Protein AF-A0A938GC30-F1 (afdb_monomer_lite)

Secondary structure (DSSP, 8-state):
---------------------------------------PPPPPPSSPPB---TT---EE--BTTBTTEEEEEEETTEEEEEETTTTEEEEEEESSPPBB-SHHHH--SS--SBB--SEEEEE--SS--EEEE-TTS--EEEPEEEEEEEE-TTSS-EEEEEEE-SSSS-EEEEEEEEEEEETTEEEEEEEEEE--BSS-EEEEEEEEESEEEEPTT-TTEEEEE-SSSEEEEEEESS-TT-EEEEEE-S-EEEEEEEEGGG-SS-EEEEEEEE-S-EEEEEEEEPPBSS-EEEEEEEEEESSHHHHHHHHHHHTSPPSS----S--STTS----TTS------PPPPPP---TT--------BTB-TT---------TT----EEEEEE-TTS-EEEEETTS-EEEEETTTS-GGG-EEEEEE---S---EEEEETTEEEEEETTEEEEEE-SSSSSS--EEEEEE--S-----TT--EEEEEE-TTS-EEEEE---TT-TTSTTTT-EEEE-S-TTHHHHHHHHHHHHHHHHH--PPPPPPP------------------------------------TT----------PPPTHHHHHHHT-TTEEEEPPP---PPPPP---

Structure (mmCIF, N/CA/C/O backbone):
data_AF-A0A938GC30-F1
#
_entry.id   AF-A0A938GC30-F1
#
loop_
_atom_site.group_PDB
_atom_site.id
_atom_site.type_symbol
_atom_site.label_atom_id
_atom_site.label_alt_id
_atom_site.label_comp_id
_atom_site.label_asym_id
_atom_site.label_entity_id
_atom_site.label_seq_id
_atom_site.pdbx_PDB_ins_code
_atom_site.Cartn_x
_atom_site.Cartn_y
_atom_site.Cartn_z
_atom_site.occupancy
_atom_site.B_iso_or_equiv
_atom_site.auth_seq_id
_atom_site.auth_comp_id
_atom_site.auth_asym_id
_atom_site.auth_atom_id
_atom_site.pdbx_PDB_model_num
ATOM 1 N N . MET A 1 1 ? -12.851 36.166 -52.948 1.00 21.22 1 MET A N 1
ATOM 2 C CA . MET A 1 1 ? -12.537 37.484 -52.348 1.00 21.22 1 MET A CA 1
ATOM 3 C C . MET A 1 1 ? -13.551 37.750 -51.236 1.00 21.22 1 MET A C 1
ATOM 5 O O . MET A 1 1 ? -14.558 37.048 -51.229 1.00 21.22 1 MET A O 1
ATOM 9 N N . PRO A 1 2 ? -13.200 38.559 -50.225 1.00 41.12 2 PRO A N 1
ATOM 10 C CA . PRO A 1 2 ? -13.587 38.317 -48.828 1.00 41.12 2 PRO A CA 1
ATOM 11 C C . PRO A 1 2 ? -14.944 38.950 -48.459 1.00 41.12 2 PRO A C 1
ATOM 13 O O . PRO A 1 2 ? -15.448 39.765 -49.221 1.00 41.12 2 PRO A O 1
ATOM 16 N N . ASP A 1 3 ? -15.535 38.599 -47.307 1.00 23.05 3 ASP A N 1
ATOM 17 C CA . ASP A 1 3 ? -15.363 39.434 -46.103 1.00 23.05 3 ASP A CA 1
ATOM 18 C C . ASP A 1 3 ? -15.983 38.886 -44.807 1.00 23.05 3 ASP A C 1
ATOM 20 O O . ASP A 1 3 ? -16.764 37.933 -44.798 1.00 23.05 3 ASP A O 1
ATOM 24 N N . LEU A 1 4 ? -15.554 39.488 -43.692 1.00 27.22 4 LEU A N 1
ATOM 25 C CA . LEU A 1 4 ? -15.958 39.156 -42.327 1.00 27.22 4 LEU A CA 1
ATOM 26 C C . LEU A 1 4 ? -17.432 39.478 -42.026 1.00 27.22 4 LEU A C 1
ATOM 28 O O . LEU A 1 4 ? -17.899 40.591 -42.255 1.00 27.22 4 LEU A O 1
ATOM 32 N N . CYS A 1 5 ? -18.092 38.570 -41.306 1.00 24.16 5 CYS A N 1
ATOM 33 C CA . CYS A 1 5 ? -19.154 38.881 -40.345 1.00 24.16 5 CYS A CA 1
ATOM 34 C C . CYS A 1 5 ? -19.107 37.841 -39.215 1.00 24.16 5 CYS A C 1
ATOM 36 O O . CYS A 1 5 ? -19.049 36.651 -39.491 1.00 24.16 5 CYS A O 1
ATOM 38 N N . SER A 1 6 ? -19.202 38.139 -37.925 1.00 25.48 6 SER A N 1
ATOM 39 C CA . SER A 1 6 ? -19.034 39.356 -37.123 1.00 25.48 6 SER A CA 1
ATOM 40 C C . SER A 1 6 ? -19.439 38.921 -35.712 1.00 25.48 6 SER A C 1
ATOM 42 O O . SER A 1 6 ? -20.615 38.640 -35.475 1.00 25.48 6 SER A O 1
ATOM 44 N N . LEU A 1 7 ? -18.493 38.849 -34.776 1.00 24.06 7 LEU A N 1
ATOM 45 C CA . LEU A 1 7 ? -18.828 38.733 -33.356 1.00 24.06 7 LEU A CA 1
ATOM 46 C C . LEU A 1 7 ? -19.516 40.031 -32.891 1.00 24.06 7 LEU A C 1
ATOM 48 O O . LEU A 1 7 ? -19.081 41.126 -33.249 1.00 24.06 7 LEU A O 1
ATOM 52 N N . ARG A 1 8 ? -20.535 39.915 -32.036 1.00 23.33 8 ARG A N 1
ATOM 53 C CA . ARG A 1 8 ? -21.060 40.994 -31.178 1.00 23.33 8 ARG A CA 1
ATOM 54 C C . ARG A 1 8 ? -21.277 40.381 -29.785 1.00 23.33 8 ARG A C 1
ATOM 56 O O . ARG A 1 8 ? -21.860 39.310 -29.701 1.00 23.33 8 ARG A O 1
ATOM 63 N N . CYS A 1 9 ? -20.594 40.884 -28.747 1.00 23.14 9 CYS A N 1
ATOM 64 C CA . CYS A 1 9 ? -21.069 41.948 -27.831 1.00 23.14 9 CYS A CA 1
ATOM 65 C C . CYS A 1 9 ? -22.160 41.429 -26.866 1.00 23.14 9 CYS A C 1
ATOM 67 O O . CYS A 1 9 ? -23.101 40.810 -27.335 1.00 23.14 9 CYS A O 1
ATOM 69 N N . LEU A 1 10 ? -22.172 41.650 -25.543 1.00 25.39 10 LEU A N 1
ATOM 70 C CA . LEU A 1 10 ? -21.387 42.461 -24.577 1.00 25.39 10 LEU A CA 1
ATOM 71 C C . LEU A 1 10 ? -21.262 41.635 -23.245 1.00 25.39 10 LEU A C 1
ATOM 73 O O . LEU A 1 10 ? -21.516 40.438 -23.300 1.00 25.39 10 LEU A O 1
ATOM 77 N N . LEU A 1 11 ? -20.886 42.088 -22.032 1.00 24.91 11 LEU A N 1
ATOM 78 C CA . LEU A 1 11 ? -20.585 43.400 -21.413 1.00 24.91 11 LEU A CA 1
ATOM 79 C C . LEU A 1 11 ? -19.724 43.154 -20.143 1.00 24.91 11 LEU A C 1
ATOM 81 O O . LEU A 1 11 ? -20.079 42.260 -19.384 1.00 24.91 11 LEU A O 1
ATOM 85 N N . PHE A 1 12 ? -18.642 43.911 -19.895 1.00 23.41 12 PHE A N 1
ATOM 86 C CA . PHE A 1 12 ? -18.429 44.737 -18.677 1.00 23.41 12 PHE A CA 1
ATOM 87 C C . PHE A 1 12 ? -17.018 45.354 -18.605 1.00 23.41 12 PHE A C 1
ATOM 89 O O . PHE A 1 12 ? -16.009 44.655 -18.591 1.00 23.41 12 PHE A O 1
ATOM 96 N N . GLU A 1 13 ? -16.964 46.688 -18.538 1.00 25.84 13 GLU A N 1
ATOM 97 C CA . GLU A 1 13 ? -15.753 47.488 -18.295 1.00 25.84 13 GLU A CA 1
ATOM 98 C C . GLU A 1 13 ? -15.576 47.803 -16.796 1.00 25.84 13 GLU A C 1
ATOM 100 O O . GLU A 1 13 ? -16.551 47.807 -16.045 1.00 25.84 13 GLU A O 1
ATOM 105 N N . GLY A 1 14 ? -14.347 48.127 -16.358 1.00 24.59 14 GLY A N 1
ATOM 106 C CA . GLY A 1 14 ? -14.076 48.425 -14.941 1.00 24.59 14 GLY A CA 1
ATOM 107 C C . GLY A 1 14 ? -12.665 48.923 -14.575 1.00 24.59 14 GLY A C 1
ATOM 108 O O . GLY A 1 14 ? -12.021 48.324 -13.728 1.00 24.59 14 GLY A O 1
ATOM 109 N N . ASN A 1 15 ? -12.221 50.044 -15.161 1.00 25.59 15 ASN A N 1
ATOM 110 C CA . ASN A 1 15 ? -11.145 50.950 -14.686 1.00 25.59 15 ASN A CA 1
ATOM 111 C C . ASN A 1 15 ? -9.673 50.474 -14.491 1.00 25.59 15 ASN A C 1
ATOM 113 O O . ASN A 1 15 ? -9.289 49.909 -13.475 1.00 25.59 15 ASN A O 1
ATOM 117 N N . ARG A 1 16 ? -8.822 50.927 -15.435 1.00 27.36 16 ARG A N 1
ATOM 118 C CA . ARG A 1 16 ? -7.588 51.758 -15.270 1.00 27.36 16 ARG A CA 1
ATOM 119 C C . ARG A 1 16 ? -6.882 51.719 -13.890 1.00 27.36 16 ARG A C 1
ATOM 121 O O . ARG A 1 16 ? -7.462 52.145 -12.901 1.00 27.36 16 ARG A O 1
ATOM 128 N N . HIS A 1 17 ? -5.590 51.392 -13.773 1.00 28.55 17 HIS A N 1
ATOM 129 C CA . HIS A 1 17 ? -4.435 52.185 -14.250 1.00 28.55 17 HIS A CA 1
ATOM 130 C C . HIS A 1 17 ? -3.104 51.402 -14.093 1.00 28.55 17 HIS A C 1
ATOM 132 O O . HIS A 1 17 ? -2.955 50.675 -13.118 1.00 28.55 17 HIS A O 1
ATOM 138 N N . GLY A 1 18 ? -2.098 51.653 -14.952 1.00 25.12 18 GLY A N 1
ATOM 139 C CA . GLY A 1 18 ? -0.683 51.317 -14.670 1.00 25.12 18 GLY A CA 1
ATOM 140 C C . GLY A 1 18 ? 0.086 50.615 -15.801 1.00 25.12 18 GLY A C 1
ATOM 141 O O . GLY A 1 18 ? -0.150 49.448 -16.083 1.00 25.12 18 GLY A O 1
ATOM 142 N N . LEU A 1 19 ? 1.030 51.334 -16.423 1.00 25.62 19 LEU A N 1
ATOM 143 C CA . LEU A 1 19 ? 2.029 50.843 -17.391 1.00 25.62 19 LEU A CA 1
ATOM 144 C C . LEU A 1 19 ? 2.964 49.783 -16.749 1.00 25.62 19 LEU A C 1
ATOM 146 O O . LEU A 1 19 ? 3.079 49.762 -15.529 1.00 25.62 19 LEU A O 1
ATOM 150 N N . ALA A 1 20 ? 3.713 48.915 -17.442 1.00 26.30 20 ALA A N 1
ATOM 151 C CA . ALA A 1 20 ? 4.061 48.714 -18.861 1.00 26.30 20 ALA A CA 1
ATOM 152 C C . ALA A 1 20 ? 4.193 47.176 -19.096 1.00 26.30 20 ALA A C 1
ATOM 154 O O . ALA A 1 20 ? 4.296 46.430 -18.130 1.00 26.30 20 ALA A O 1
ATOM 155 N N . GLY A 1 21 ? 4.181 46.564 -20.282 1.00 25.06 21 GLY A N 1
ATOM 156 C CA . GLY A 1 21 ? 4.705 46.984 -21.579 1.00 25.06 21 GLY A CA 1
ATOM 157 C C . GLY A 1 21 ? 5.854 46.053 -22.002 1.00 25.06 21 GLY A C 1
ATOM 158 O O . GLY A 1 21 ? 7.015 46.386 -21.793 1.00 25.06 21 GLY A O 1
ATOM 159 N N . LEU A 1 22 ? 5.535 44.902 -22.608 1.00 24.91 22 LEU A N 1
ATOM 160 C CA . LEU A 1 22 ? 6.487 44.117 -23.405 1.00 24.91 22 LEU A CA 1
ATOM 161 C C . LEU A 1 22 ? 5.742 43.346 -24.509 1.00 24.91 22 LEU A C 1
ATOM 163 O O . LEU A 1 22 ? 4.818 42.585 -24.224 1.00 24.91 22 LEU A O 1
ATOM 167 N N . MET A 1 23 ? 6.121 43.565 -25.770 1.00 25.38 23 MET A N 1
ATOM 168 C CA . MET A 1 23 ? 5.578 42.822 -26.913 1.00 25.38 23 MET A CA 1
ATOM 169 C C . MET A 1 23 ? 6.171 41.410 -26.968 1.00 25.38 23 MET A C 1
ATOM 171 O O . MET A 1 23 ? 7.389 41.251 -26.918 1.00 25.38 23 MET A O 1
ATOM 175 N N . PHE A 1 24 ? 5.327 40.400 -27.180 1.00 24.31 24 PHE A N 1
ATOM 176 C CA . PHE A 1 24 ? 5.779 39.086 -27.636 1.00 24.31 24 PHE A CA 1
ATOM 177 C C . PHE A 1 24 ? 5.991 39.111 -29.155 1.00 24.31 24 PHE A C 1
ATOM 179 O O . PHE A 1 24 ? 5.030 39.106 -29.921 1.00 24.31 24 PHE A O 1
ATOM 186 N N . PHE A 1 25 ? 7.252 39.093 -29.590 1.00 24.67 25 PHE A N 1
ATOM 187 C CA . PHE A 1 25 ? 7.611 38.657 -30.940 1.00 24.67 25 PHE A CA 1
ATOM 188 C C . PHE A 1 25 ? 7.782 37.135 -30.924 1.00 24.67 25 PHE A C 1
ATOM 190 O O . PHE A 1 25 ? 8.650 36.615 -30.224 1.00 24.67 25 PHE A O 1
ATOM 197 N N . VAL A 1 26 ? 6.968 36.411 -31.696 1.00 26.23 26 VAL A N 1
ATOM 198 C CA . VAL A 1 26 ? 7.140 34.964 -31.882 1.00 26.23 26 VAL A CA 1
ATOM 199 C C . VAL A 1 26 ? 8.210 34.736 -32.949 1.00 26.23 26 VAL A C 1
ATOM 201 O O . VAL A 1 26 ? 7.926 34.754 -34.145 1.00 26.23 26 VAL A O 1
ATOM 204 N N . ALA A 1 27 ? 9.451 34.528 -32.512 1.00 23.53 27 ALA A N 1
ATOM 205 C CA . ALA A 1 27 ? 10.511 34.007 -33.365 1.00 23.53 27 ALA A CA 1
ATOM 206 C C . ALA A 1 27 ? 10.448 32.472 -33.360 1.00 23.53 27 ALA A C 1
ATOM 208 O O . ALA A 1 27 ? 10.786 31.835 -32.365 1.00 23.53 27 ALA A O 1
ATOM 209 N N . VAL A 1 28 ? 10.008 31.876 -34.472 1.00 34.00 28 VAL A N 1
ATOM 210 C CA . VAL A 1 28 ? 10.080 30.422 -34.675 1.00 34.00 28 VAL A CA 1
ATOM 211 C C . VAL A 1 28 ? 11.488 30.068 -35.151 1.00 34.00 28 VAL A C 1
ATOM 213 O O . VAL A 1 28 ? 11.768 30.038 -36.348 1.00 34.00 28 VAL A O 1
ATOM 216 N N . THR A 1 29 ? 12.381 29.802 -34.204 1.00 28.41 29 THR A N 1
ATOM 217 C CA . THR A 1 29 ? 13.670 29.137 -34.436 1.00 28.41 29 THR A CA 1
ATOM 218 C C . THR A 1 29 ? 13.829 27.999 -33.432 1.00 28.41 29 THR A C 1
ATOM 220 O O . THR A 1 29 ? 13.320 28.073 -32.316 1.00 28.41 29 THR A O 1
ATOM 223 N N . GLY A 1 30 ? 14.452 26.901 -33.872 1.00 33.06 30 GLY A N 1
ATOM 224 C CA . GLY A 1 30 ? 14.361 25.596 -33.213 1.00 33.06 30 GLY A CA 1
ATOM 225 C C . GLY A 1 30 ? 14.701 25.604 -31.721 1.00 33.06 30 GLY A C 1
ATOM 226 O O . GLY A 1 30 ? 15.800 25.984 -31.326 1.00 33.06 30 GLY A O 1
ATOM 227 N N . LEU A 1 31 ? 13.759 25.113 -30.918 1.00 28.12 31 LEU A N 1
ATOM 228 C CA . LEU A 1 31 ? 13.942 24.758 -29.517 1.00 28.12 31 LEU A CA 1
ATOM 229 C C . LEU A 1 31 ? 13.498 23.308 -29.342 1.00 28.12 31 LEU A C 1
ATOM 231 O O . LEU A 1 31 ? 12.331 22.993 -29.593 1.00 28.12 31 LEU A O 1
ATOM 235 N N . ASP A 1 32 ? 14.414 22.461 -28.867 1.00 30.80 32 ASP A N 1
ATOM 236 C CA . ASP A 1 32 ? 14.113 21.132 -28.332 1.00 30.80 32 ASP A CA 1
ATOM 237 C C . ASP A 1 32 ? 13.156 21.275 -27.143 1.00 30.80 32 ASP A C 1
ATOM 239 O O . ASP A 1 32 ? 13.545 21.370 -25.979 1.00 30.80 32 ASP A O 1
ATOM 243 N N . THR A 1 33 ? 11.862 21.313 -27.444 1.00 29.58 33 THR A N 1
ATOM 244 C CA . THR A 1 33 ? 10.776 21.428 -26.468 1.00 29.58 33 THR A CA 1
ATOM 245 C C . THR A 1 33 ? 10.390 20.046 -25.960 1.00 29.58 33 THR A C 1
ATOM 247 O O . THR A 1 33 ? 9.231 19.638 -25.964 1.00 29.58 33 THR A O 1
ATOM 250 N N . ALA A 1 34 ? 11.394 19.327 -25.455 1.00 29.80 34 ALA A N 1
ATOM 251 C CA . ALA A 1 34 ? 11.165 18.191 -24.584 1.00 29.80 34 ALA A CA 1
ATOM 252 C C . ALA A 1 34 ? 10.555 18.710 -23.272 1.00 29.80 34 ALA A C 1
ATOM 254 O O . ALA A 1 34 ? 11.268 19.046 -22.322 1.00 29.80 34 ALA A O 1
ATOM 255 N N . VAL A 1 35 ? 9.220 18.771 -23.212 1.00 30.25 35 VAL A N 1
ATOM 256 C CA . VAL A 1 35 ? 8.466 18.918 -21.957 1.00 30.25 35 VAL A CA 1
ATOM 257 C C . VAL A 1 35 ? 8.589 17.600 -21.191 1.00 30.25 35 VAL A C 1
ATOM 259 O O . VAL A 1 35 ? 7.666 16.793 -21.096 1.00 30.25 35 VAL A O 1
ATOM 262 N N . VAL A 1 36 ? 9.795 17.366 -20.671 1.00 34.22 36 VAL A N 1
ATOM 263 C CA . VAL A 1 36 ? 10.097 16.244 -19.792 1.00 34.22 36 VAL A CA 1
ATOM 264 C C . VAL A 1 36 ? 9.245 16.418 -18.548 1.00 34.22 36 VAL A C 1
ATOM 266 O O . VAL A 1 36 ? 9.375 17.416 -17.834 1.00 34.22 36 VAL A O 1
ATOM 269 N N . ALA A 1 37 ? 8.423 15.415 -18.257 1.00 36.72 37 ALA A N 1
ATOM 270 C CA . ALA A 1 37 ? 7.720 15.311 -16.992 1.00 36.72 37 ALA A CA 1
ATOM 271 C C . ALA A 1 37 ? 8.715 15.097 -15.847 1.00 36.72 37 ALA A C 1
ATOM 273 O O . ALA A 1 37 ? 8.960 13.984 -15.381 1.00 36.72 37 ALA A O 1
ATOM 274 N N . GLN A 1 38 ? 9.299 16.195 -15.378 1.00 39.41 38 GLN A N 1
ATOM 275 C CA . GLN A 1 38 ? 9.917 16.230 -14.070 1.00 39.41 38 GLN A CA 1
ATOM 276 C C . GLN A 1 38 ? 8.789 16.096 -13.050 1.00 39.41 38 GLN A C 1
ATOM 278 O O . GLN A 1 38 ? 7.952 16.990 -12.910 1.00 39.41 38 GLN A O 1
ATOM 283 N N . PHE A 1 39 ? 8.793 14.989 -12.312 1.00 46.56 39 PHE A N 1
ATOM 284 C CA . PHE A 1 39 ? 8.160 14.927 -11.002 1.00 46.56 39 PHE A CA 1
ATOM 285 C C . PHE A 1 39 ? 8.912 15.920 -10.108 1.00 46.56 39 PHE A C 1
ATOM 287 O O . PHE A 1 39 ? 9.910 15.580 -9.476 1.00 46.56 39 PHE A O 1
ATOM 294 N N . GLN A 1 40 ? 8.509 17.192 -10.170 1.00 41.72 40 GLN A N 1
ATOM 295 C CA . GLN A 1 40 ? 9.170 18.266 -9.443 1.00 41.72 40 GLN A CA 1
ATOM 296 C C . GLN A 1 40 ? 9.029 18.008 -7.944 1.00 41.72 40 GLN A C 1
ATOM 298 O O . GLN A 1 40 ? 7.919 17.808 -7.449 1.00 41.72 40 GLN A O 1
ATOM 303 N N . ALA A 1 41 ? 10.153 18.059 -7.224 1.00 47.81 41 ALA A N 1
ATOM 304 C CA . ALA A 1 41 ? 10.129 18.181 -5.773 1.00 47.81 41 ALA A CA 1
ATOM 305 C C . ALA A 1 41 ? 9.259 19.392 -5.396 1.00 47.81 41 ALA A C 1
ATOM 307 O O . ALA A 1 41 ? 9.313 20.440 -6.054 1.00 47.81 41 ALA A O 1
ATOM 308 N N . ALA A 1 42 ? 8.416 19.234 -4.378 1.00 52.69 42 ALA A N 1
ATOM 309 C CA . ALA A 1 42 ? 7.436 20.255 -4.039 1.00 52.69 42 ALA A CA 1
ATOM 310 C C . ALA A 1 42 ? 8.122 21.560 -3.606 1.00 52.69 42 ALA A C 1
ATOM 312 O O . ALA A 1 42 ? 9.183 21.554 -2.979 1.00 52.69 42 ALA A O 1
ATOM 313 N N . ARG A 1 43 ? 7.498 22.709 -3.905 1.00 52.44 43 ARG A N 1
ATOM 314 C CA . ARG A 1 43 ? 7.988 23.992 -3.380 1.00 52.44 43 ARG A CA 1
ATOM 315 C C . ARG A 1 43 ? 7.947 23.955 -1.846 1.00 52.44 43 ARG A C 1
ATOM 317 O O . ARG A 1 43 ? 6.878 23.621 -1.306 1.00 52.44 43 ARG A O 1
ATOM 324 N N . PRO A 1 44 ? 9.047 24.335 -1.162 1.00 51.38 44 PRO A N 1
ATOM 325 C CA . PRO A 1 44 ? 9.159 24.217 0.286 1.00 51.38 44 PRO A CA 1
ATOM 326 C C . PRO A 1 44 ? 7.983 24.898 0.986 1.00 51.38 44 PRO A C 1
ATOM 328 O O . PRO A 1 44 ? 7.532 25.978 0.597 1.00 51.38 44 PRO A O 1
ATOM 331 N N . SER A 1 45 ? 7.443 24.209 1.986 1.00 60.50 45 SER A N 1
ATOM 332 C CA . SER A 1 45 ? 6.326 24.687 2.790 1.00 60.50 45 SER A CA 1
ATOM 333 C C . SER A 1 45 ? 6.832 25.524 3.962 1.00 60.50 45 SER A C 1
ATOM 335 O O . SER A 1 45 ? 7.829 25.173 4.584 1.00 60.50 45 SER A O 1
ATOM 337 N N . ASN A 1 46 ? 6.091 26.572 4.331 1.00 69.31 46 ASN A N 1
ATOM 338 C CA . ASN A 1 46 ? 6.296 27.269 5.609 1.00 69.31 46 ASN A CA 1
ATOM 339 C C . ASN A 1 46 ? 5.745 26.461 6.803 1.00 69.31 46 ASN A C 1
ATOM 341 O O . ASN A 1 46 ? 5.863 26.892 7.946 1.00 69.31 46 ASN A O 1
ATOM 345 N N . VAL A 1 47 ? 5.097 25.322 6.540 1.00 78.62 47 VAL A N 1
ATOM 346 C CA . VAL A 1 47 ? 4.578 24.397 7.549 1.00 78.62 47 VAL A CA 1
ATOM 347 C C . VAL A 1 47 ? 5.624 23.317 7.798 1.00 78.62 47 VAL A C 1
ATOM 349 O O . VAL A 1 47 ? 6.001 22.606 6.866 1.00 78.62 47 VAL A O 1
ATOM 352 N N . THR A 1 48 ? 6.062 23.170 9.048 1.00 87.19 48 THR A N 1
ATOM 353 C CA . THR A 1 48 ? 6.982 22.102 9.454 1.00 87.19 48 THR A CA 1
ATOM 354 C C . THR A 1 48 ? 6.329 20.730 9.223 1.00 87.19 48 THR A C 1
ATOM 356 O O . THR A 1 48 ? 5.223 20.497 9.731 1.00 87.19 48 THR A O 1
ATOM 359 N N . PRO A 1 49 ? 6.961 19.829 8.447 1.00 91.00 49 PRO A N 1
ATOM 360 C CA . PRO A 1 49 ? 6.478 18.466 8.281 1.00 91.00 49 PRO A CA 1
ATOM 361 C C . PRO A 1 49 ? 6.700 17.652 9.557 1.00 91.00 49 PRO A C 1
ATOM 363 O O . PRO A 1 49 ? 7.564 17.963 10.379 1.00 91.00 49 PRO A O 1
ATOM 366 N N . VAL A 1 50 ? 5.934 16.578 9.692 1.00 93.69 50 VAL A N 1
ATOM 367 C CA . VAL A 1 50 ? 6.246 15.470 10.599 1.00 93.69 50 VAL A CA 1
ATOM 368 C C . VAL A 1 50 ? 6.772 14.312 9.761 1.00 93.69 50 VAL A C 1
ATOM 370 O O . VAL A 1 50 ? 6.374 14.142 8.611 1.00 93.69 50 VAL A O 1
ATOM 373 N N . HIS A 1 51 ? 7.655 13.512 10.344 1.00 94.69 51 HIS A N 1
ATOM 374 C CA . HIS A 1 51 ? 8.124 12.267 9.752 1.00 94.69 51 HIS A CA 1
ATOM 375 C C . HIS A 1 51 ? 7.709 11.101 10.641 1.00 94.69 51 HIS A C 1
ATOM 377 O O . HIS A 1 51 ? 7.629 11.241 11.864 1.00 94.69 51 HIS A O 1
ATOM 383 N N . ASP A 1 52 ? 7.442 9.960 10.017 1.00 93.06 52 ASP A N 1
ATOM 384 C CA . ASP A 1 52 ? 7.176 8.722 10.734 1.00 93.06 52 ASP A CA 1
ATOM 385 C C . ASP A 1 52 ? 8.408 8.253 11.521 1.00 93.06 52 ASP A C 1
ATOM 387 O O . ASP A 1 52 ? 9.555 8.469 11.122 1.00 93.06 52 ASP A O 1
ATOM 391 N N . ALA A 1 53 ? 8.160 7.597 12.656 1.00 88.06 53 ALA A N 1
ATOM 392 C CA . ALA A 1 53 ? 9.211 6.946 13.425 1.00 88.06 53 ALA A CA 1
ATOM 393 C C . ALA A 1 53 ? 9.810 5.762 12.626 1.00 88.06 53 ALA A C 1
ATOM 395 O O . ALA A 1 53 ? 9.072 5.106 11.885 1.00 88.06 53 ALA A O 1
ATOM 396 N N . PRO A 1 54 ? 11.115 5.445 12.772 1.00 86.00 54 PRO A N 1
ATOM 397 C CA . PRO A 1 54 ? 11.788 4.434 11.942 1.00 86.00 54 PRO A CA 1
ATOM 398 C C . PRO A 1 54 ? 11.228 3.010 12.047 1.00 86.00 54 PRO A C 1
ATOM 400 O O . PRO A 1 54 ? 11.540 2.168 11.212 1.00 86.00 54 PRO A O 1
ATOM 403 N N . ASP A 1 55 ? 10.439 2.727 13.082 1.00 86.50 55 ASP A N 1
ATOM 404 C CA . ASP A 1 55 ? 9.812 1.433 13.337 1.00 86.50 55 ASP A CA 1
ATOM 405 C C . ASP A 1 55 ? 8.435 1.279 12.654 1.00 86.50 55 ASP A C 1
ATOM 407 O O . ASP A 1 55 ? 7.843 0.201 12.698 1.00 86.50 55 ASP A O 1
ATOM 411 N N . ILE A 1 56 ? 7.906 2.332 12.016 1.00 91.75 56 ILE A N 1
ATOM 412 C CA . ILE A 1 56 ? 6.639 2.289 11.273 1.00 91.75 56 ILE A CA 1
ATOM 413 C C . ILE A 1 56 ? 6.839 1.507 9.959 1.00 91.75 56 ILE A C 1
ATOM 415 O O . ILE A 1 56 ? 7.586 1.962 9.093 1.00 91.75 56 ILE A O 1
ATOM 419 N N . PRO A 1 57 ? 6.168 0.351 9.769 1.00 91.69 57 PRO A N 1
ATOM 420 C CA . PRO A 1 57 ? 6.453 -0.541 8.641 1.00 91.69 57 PRO A CA 1
ATOM 421 C C . PRO A 1 57 ? 5.928 0.003 7.305 1.00 91.69 57 PRO A C 1
ATOM 423 O O . PRO A 1 57 ? 6.495 -0.267 6.244 1.00 91.69 57 PRO A O 1
ATOM 426 N N . PHE A 1 58 ? 4.839 0.771 7.345 1.00 97.62 58 PHE A N 1
ATOM 427 C CA . PHE A 1 58 ? 4.300 1.498 6.204 1.00 97.62 58 PHE A CA 1
ATOM 428 C C . PHE A 1 58 ? 3.430 2.670 6.659 1.00 97.62 58 PHE A C 1
ATOM 430 O O . PHE A 1 58 ? 2.960 2.715 7.798 1.00 97.62 58 PHE A O 1
ATOM 437 N N . ARG A 1 59 ? 3.144 3.581 5.728 1.00 97.88 59 ARG A N 1
ATOM 438 C CA . ARG A 1 59 ? 2.226 4.703 5.922 1.00 97.88 59 ARG A CA 1
ATOM 439 C C . ARG A 1 59 ? 1.275 4.845 4.745 1.00 97.88 59 ARG A C 1
ATOM 441 O O . ARG A 1 59 ? 1.704 5.114 3.626 1.00 97.88 59 ARG A O 1
ATOM 448 N N . ARG A 1 60 ? -0.026 4.726 4.998 1.00 97.81 60 ARG A N 1
ATOM 449 C CA . ARG A 1 60 ? -1.063 5.187 4.072 1.00 97.81 60 ARG A CA 1
ATOM 450 C C . ARG A 1 60 ? -1.240 6.693 4.232 1.00 97.81 60 ARG A C 1
ATOM 452 O O . ARG A 1 60 ? -1.578 7.161 5.316 1.00 97.81 60 ARG A O 1
ATOM 459 N N . ALA A 1 61 ? -1.004 7.437 3.158 1.00 95.38 61 ALA A N 1
ATOM 460 C CA . ALA A 1 61 ? -1.153 8.889 3.110 1.00 95.38 61 ALA A CA 1
ATOM 461 C C . ALA A 1 61 ? -1.386 9.335 1.656 1.00 95.38 61 ALA A C 1
ATOM 463 O O . ALA A 1 61 ? -0.803 8.739 0.752 1.00 95.38 61 ALA A O 1
ATOM 464 N N . PRO A 1 62 ? -2.206 10.364 1.388 1.00 93.50 62 PRO A N 1
ATOM 465 C CA . PRO A 1 62 ? -2.422 10.835 0.026 1.00 93.50 62 PRO A CA 1
ATOM 466 C C . PRO A 1 62 ? -1.205 11.606 -0.495 1.00 93.50 62 PRO A C 1
ATOM 468 O O . PRO A 1 62 ? -0.754 12.564 0.132 1.00 93.50 62 PRO A O 1
ATOM 471 N N . MET A 1 63 ? -0.709 11.232 -1.673 1.00 92.75 63 MET A N 1
ATOM 472 C CA . MET A 1 63 ? 0.371 11.926 -2.379 1.00 92.75 63 MET A CA 1
ATOM 473 C C . MET A 1 63 ? -0.143 12.526 -3.693 1.00 92.75 63 MET A C 1
ATOM 475 O O . MET A 1 63 ? -1.246 12.234 -4.154 1.00 92.75 63 MET A O 1
ATOM 479 N N . GLY A 1 64 ? 0.670 13.356 -4.346 1.00 88.69 64 GLY A N 1
ATOM 480 C CA . GLY A 1 64 ? 0.292 13.927 -5.642 1.00 88.69 64 GLY A CA 1
ATOM 481 C C . GLY A 1 64 ? -0.005 12.887 -6.739 1.00 88.69 64 GLY A C 1
ATOM 482 O O . GLY A 1 64 ? -1.050 12.992 -7.382 1.00 88.69 64 GLY A O 1
ATOM 483 N N . PRO A 1 65 ? 0.847 11.861 -6.952 1.00 89.81 65 PRO A N 1
ATOM 484 C CA . PRO A 1 65 ? 0.625 10.846 -7.989 1.00 89.81 65 PRO A CA 1
ATOM 485 C C . PRO A 1 65 ? -0.438 9.781 -7.674 1.00 89.81 65 PRO A C 1
ATOM 487 O O . PRO A 1 65 ? -0.805 9.037 -8.582 1.00 89.81 65 PRO A O 1
ATOM 490 N N . SER A 1 66 ? -0.891 9.663 -6.420 1.00 92.44 66 SER A N 1
ATOM 491 C CA . SER A 1 66 ? -2.048 8.849 -6.024 1.00 92.44 66 SER A CA 1
ATOM 492 C C . SER A 1 66 ? -2.581 9.298 -4.665 1.00 92.44 66 SER A C 1
ATOM 494 O O . SER A 1 66 ? -1.834 9.492 -3.709 1.00 92.44 66 SER A O 1
ATOM 496 N N . SER A 1 67 ? -3.901 9.399 -4.543 1.00 91.69 67 SER A N 1
ATOM 497 C CA . SER A 1 67 ? -4.563 9.578 -3.249 1.00 91.69 67 SER A CA 1
ATOM 498 C C . SER A 1 67 ? -4.476 8.327 -2.368 1.00 91.69 67 SER A C 1
ATOM 500 O O . SER A 1 67 ? -4.656 8.422 -1.160 1.00 91.69 67 SER A O 1
ATOM 502 N N . ARG A 1 68 ? -4.211 7.153 -2.949 1.00 95.31 68 ARG A N 1
ATOM 503 C CA . ARG A 1 68 ? -4.239 5.838 -2.292 1.00 95.31 68 ARG A CA 1
ATOM 504 C C . ARG A 1 68 ? -2.821 5.271 -2.119 1.00 95.31 68 ARG A C 1
ATOM 506 O O . ARG A 1 68 ? -2.606 4.070 -2.278 1.00 95.31 68 ARG A O 1
ATOM 513 N N . SER A 1 69 ? -1.852 6.139 -1.822 1.00 98.00 69 SER A N 1
ATOM 514 C CA . SER A 1 69 ? -0.451 5.748 -1.653 1.00 98.00 69 SER A CA 1
ATOM 515 C C . SER A 1 69 ? -0.194 5.006 -0.341 1.00 98.00 69 SER A C 1
ATOM 517 O O . SER A 1 69 ? -0.704 5.374 0.720 1.00 98.00 69 SER A O 1
ATOM 519 N N . ILE A 1 70 ? 0.659 3.988 -0.427 1.00 98.62 70 ILE A N 1
ATOM 520 C CA . ILE A 1 70 ? 1.249 3.243 0.682 1.00 98.62 70 ILE A CA 1
ATOM 521 C C . ILE A 1 70 ? 2.763 3.438 0.595 1.00 98.62 70 ILE A C 1
ATOM 523 O O . ILE A 1 70 ? 3.402 2.974 -0.349 1.00 98.62 70 ILE A O 1
ATOM 527 N N . VAL A 1 71 ? 3.331 4.164 1.552 1.00 98.44 71 VAL A N 1
ATOM 528 C CA . VAL A 1 71 ? 4.762 4.469 1.619 1.00 98.44 71 VAL A CA 1
ATOM 529 C C . VAL A 1 71 ? 5.479 3.470 2.515 1.00 98.44 71 VAL A C 1
ATOM 531 O O . VAL A 1 71 ? 4.999 3.163 3.603 1.00 98.44 71 VAL A O 1
ATOM 534 N N . VAL A 1 72 ? 6.636 2.990 2.061 1.00 97.69 72 VAL A N 1
ATOM 535 C CA . VAL A 1 72 ? 7.519 2.063 2.777 1.00 97.69 72 VAL A CA 1
ATOM 536 C C . VAL A 1 72 ? 8.943 2.617 2.752 1.00 97.69 72 VAL A C 1
ATOM 538 O O . VAL A 1 72 ? 9.467 2.960 1.689 1.00 97.69 72 VAL A O 1
ATOM 541 N N . SER A 1 73 ? 9.582 2.682 3.919 1.00 95.75 73 SER A N 1
ATOM 542 C CA . SER A 1 73 ? 11.018 2.952 4.039 1.00 95.75 73 SER A CA 1
ATOM 543 C C . SER A 1 73 ? 11.786 1.646 3.853 1.00 95.75 73 SER A C 1
ATOM 545 O O . SER A 1 73 ? 11.642 0.722 4.648 1.00 95.75 73 SER A O 1
ATOM 547 N N . LEU A 1 74 ? 12.576 1.554 2.784 1.00 95.06 74 LEU A N 1
ATOM 548 C CA . LEU A 1 74 ? 13.386 0.374 2.455 1.00 95.06 74 LEU A CA 1
ATOM 549 C C . LEU A 1 74 ? 14.732 0.396 3.188 1.00 95.06 74 LEU A C 1
ATOM 551 O O . LEU A 1 74 ? 15.280 -0.653 3.519 1.00 95.06 74 LEU A O 1
ATOM 555 N N . THR A 1 75 ? 15.252 1.599 3.441 1.00 93.38 75 THR A N 1
ATOM 556 C CA . THR A 1 75 ? 16.357 1.893 4.364 1.00 93.38 75 THR A CA 1
ATOM 557 C C . THR A 1 75 ? 16.067 3.230 5.061 1.00 93.38 75 THR A C 1
ATOM 559 O O . THR A 1 75 ? 15.047 3.865 4.793 1.00 93.38 75 THR A O 1
ATOM 562 N N . THR A 1 76 ? 16.979 3.708 5.912 1.00 91.12 76 THR A N 1
ATOM 563 C CA . THR A 1 76 ? 16.921 5.063 6.495 1.00 91.12 76 THR A CA 1
ATOM 564 C C . THR A 1 76 ? 16.820 6.177 5.446 1.00 91.12 76 THR A C 1
ATOM 566 O O . THR A 1 76 ? 16.234 7.211 5.740 1.00 91.12 76 THR A O 1
ATOM 569 N N . ASN A 1 77 ? 17.392 5.967 4.252 1.00 93.19 77 ASN A N 1
ATOM 570 C CA . ASN A 1 77 ? 17.547 6.987 3.210 1.00 93.19 77 ASN A CA 1
ATOM 571 C C . ASN A 1 77 ? 16.927 6.584 1.861 1.00 93.19 77 ASN A C 1
ATOM 573 O O . ASN A 1 77 ? 17.199 7.258 0.874 1.00 93.19 77 ASN A O 1
ATOM 577 N N . LEU A 1 78 ? 16.173 5.484 1.770 1.00 96.56 78 LEU A N 1
ATOM 578 C CA . LEU A 1 78 ? 15.560 5.016 0.522 1.00 96.56 78 LEU A CA 1
ATOM 579 C C . LEU A 1 78 ? 14.111 4.621 0.779 1.00 96.56 78 LEU A C 1
ATOM 581 O O . LEU A 1 78 ? 13.834 3.769 1.628 1.00 96.56 78 LEU A O 1
ATOM 585 N N . HIS A 1 79 ? 13.197 5.199 0.007 1.00 97.62 79 HIS A N 1
ATOM 586 C CA . HIS A 1 79 ? 11.762 5.045 0.217 1.00 97.62 79 HIS A CA 1
ATOM 587 C C . HIS A 1 79 ? 11.032 4.773 -1.097 1.00 97.62 79 HIS A C 1
ATOM 589 O O . HIS A 1 79 ? 11.457 5.186 -2.181 1.00 97.62 79 HIS A O 1
ATOM 595 N N . LEU A 1 80 ? 9.903 4.081 -0.981 1.00 97.94 80 LEU A N 1
ATOM 596 C CA . LEU A 1 80 ? 9.040 3.690 -2.086 1.00 97.94 80 LEU A CA 1
ATOM 597 C C . LEU A 1 80 ? 7.587 4.021 -1.748 1.00 97.94 80 LEU A C 1
ATOM 599 O O . LEU A 1 80 ? 7.144 3.795 -0.626 1.00 97.94 80 LEU A O 1
ATOM 603 N N . ALA A 1 81 ? 6.834 4.502 -2.735 1.00 98.56 81 ALA A N 1
ATOM 604 C CA . ALA A 1 81 ? 5.394 4.700 -2.645 1.00 98.56 81 ALA A CA 1
ATOM 605 C C . ALA A 1 81 ? 4.651 3.835 -3.677 1.00 98.56 81 ALA A C 1
ATOM 607 O O . ALA A 1 81 ? 4.895 3.920 -4.889 1.00 98.56 81 ALA A O 1
ATOM 608 N N . PHE A 1 82 ? 3.747 2.993 -3.179 1.00 98.62 82 PHE A N 1
ATOM 609 C CA . PHE A 1 82 ? 2.893 2.090 -3.945 1.00 98.62 82 PHE A CA 1
ATOM 610 C C . PHE A 1 82 ? 1.467 2.638 -4.029 1.00 98.62 82 PHE A C 1
ATOM 612 O O . PHE A 1 82 ? 0.911 3.100 -3.041 1.00 98.62 82 PHE A O 1
ATOM 619 N N . ASP A 1 83 ? 0.871 2.598 -5.211 1.00 97.94 83 ASP A N 1
ATOM 620 C CA . ASP A 1 83 ? -0.478 3.071 -5.501 1.00 97.94 83 ASP A CA 1
ATOM 621 C C . ASP A 1 83 ? -1.459 1.903 -5.360 1.00 97.94 83 ASP A C 1
ATOM 623 O O . ASP A 1 83 ? -1.531 1.054 -6.249 1.00 97.94 83 ASP A O 1
ATOM 627 N N . ALA A 1 84 ? -2.214 1.846 -4.259 1.00 97.38 84 ALA A N 1
ATOM 628 C CA . ALA A 1 84 ? -3.135 0.737 -4.003 1.00 97.38 84 ALA A CA 1
ATOM 629 C C . ALA A 1 84 ? -4.308 0.669 -4.999 1.00 97.38 84 ALA A C 1
ATOM 631 O O . ALA A 1 84 ? -4.937 -0.374 -5.116 1.00 97.38 84 ALA A O 1
ATOM 632 N N . HIS A 1 85 ? -4.590 1.750 -5.738 1.00 93.12 85 HIS A N 1
ATOM 633 C CA . HIS A 1 85 ? -5.664 1.767 -6.734 1.00 93.12 85 HIS A CA 1
ATOM 634 C C . HIS A 1 85 ? -5.244 1.181 -8.084 1.00 93.12 85 HIS A C 1
ATOM 636 O O . HIS A 1 85 ? -6.026 0.496 -8.733 1.00 93.12 85 HIS A O 1
ATOM 642 N N . LEU A 1 86 ? -4.014 1.482 -8.514 1.00 94.12 86 LEU A N 1
ATOM 643 C CA . LEU A 1 86 ? -3.464 1.059 -9.808 1.00 94.12 86 LEU A CA 1
ATOM 644 C C . LEU A 1 86 ? -2.426 -0.065 -9.681 1.00 94.12 86 LEU A C 1
ATOM 646 O O . LEU A 1 86 ? -1.792 -0.411 -10.670 1.00 94.12 86 LEU A O 1
ATOM 650 N N . LEU A 1 87 ? -2.214 -0.598 -8.474 1.00 97.06 87 LEU A N 1
ATOM 651 C CA . LEU A 1 87 ? -1.323 -1.722 -8.160 1.00 97.06 87 LEU A CA 1
ATOM 652 C C . LEU A 1 87 ? 0.114 -1.563 -8.688 1.00 97.06 87 LEU A C 1
ATOM 654 O O . LEU A 1 87 ? 0.686 -2.482 -9.275 1.00 97.06 87 LEU A O 1
ATOM 658 N N . ARG A 1 88 ? 0.696 -0.372 -8.509 1.00 96.50 88 ARG A N 1
ATOM 659 C CA . ARG A 1 88 ? 2.005 0.006 -9.076 1.00 96.50 88 ARG A CA 1
ATOM 660 C C . ARG A 1 88 ? 2.885 0.733 -8.068 1.00 96.50 88 ARG A C 1
ATOM 662 O O . ARG A 1 88 ? 2.413 1.559 -7.293 1.00 96.50 88 ARG A O 1
ATOM 669 N N . THR A 1 89 ? 4.199 0.570 -8.183 1.00 97.81 89 THR A N 1
ATOM 670 C CA . THR A 1 89 ? 5.138 1.559 -7.636 1.00 97.81 89 THR A CA 1
ATOM 671 C C . THR A 1 89 ? 5.021 2.868 -8.417 1.00 97.81 89 THR A C 1
ATOM 673 O O . THR A 1 89 ? 5.317 2.898 -9.617 1.00 97.81 89 THR A O 1
ATOM 676 N N . HIS A 1 90 ? 4.611 3.955 -7.760 1.00 95.50 90 HIS A N 1
ATOM 677 C CA . HIS A 1 90 ? 4.446 5.252 -8.420 1.00 95.50 90 HIS A CA 1
ATOM 678 C C . HIS A 1 90 ? 5.630 6.199 -8.221 1.00 95.50 90 HIS A C 1
ATOM 680 O O . HIS A 1 90 ? 5.866 7.033 -9.092 1.00 95.50 90 HIS A O 1
ATOM 686 N N . THR A 1 91 ? 6.374 6.103 -7.114 1.00 97.31 91 THR A N 1
ATOM 687 C CA . THR A 1 91 ? 7.525 6.983 -6.829 1.00 97.31 91 THR A CA 1
ATOM 688 C C . THR A 1 91 ? 8.543 6.280 -5.935 1.00 97.31 91 THR A C 1
ATOM 690 O O . THR A 1 91 ? 8.165 5.611 -4.976 1.00 97.31 91 THR A O 1
ATOM 693 N N . VAL A 1 92 ? 9.828 6.467 -6.234 1.00 98.19 92 VAL A N 1
ATOM 694 C CA . VAL A 1 92 ? 10.976 6.061 -5.411 1.00 98.19 92 VAL A CA 1
ATOM 695 C C . VAL A 1 92 ? 11.896 7.266 -5.240 1.00 98.19 92 VAL A C 1
ATOM 697 O O . VAL A 1 92 ? 12.139 7.996 -6.205 1.00 98.19 92 VAL A O 1
ATOM 700 N N . TRP A 1 93 ? 12.404 7.487 -4.028 1.00 97.69 93 TRP A N 1
ATOM 701 C CA . TRP A 1 93 ? 13.281 8.617 -3.714 1.00 97.69 93 TRP A CA 1
ATOM 702 C C . TRP A 1 93 ? 14.293 8.289 -2.618 1.00 97.69 93 TRP A C 1
ATOM 704 O O . TRP A 1 93 ? 14.093 7.370 -1.820 1.00 97.69 93 TRP A O 1
ATOM 714 N N . GLU A 1 94 ? 15.359 9.084 -2.584 1.00 95.81 94 GLU A N 1
ATOM 715 C CA . GLU A 1 94 ? 16.406 9.033 -1.567 1.00 95.81 94 GLU A CA 1
ATOM 716 C C . GLU A 1 94 ? 16.380 10.249 -0.631 1.00 95.81 94 GLU A C 1
ATOM 718 O O . GLU A 1 94 ? 15.947 11.344 -1.005 1.00 95.81 94 GLU A O 1
ATOM 723 N N . GLY A 1 95 ? 16.913 10.079 0.577 1.00 94.31 95 GLY A N 1
ATOM 724 C CA . GLY A 1 95 ? 17.100 11.139 1.564 1.00 94.31 95 GLY A CA 1
ATOM 725 C C . GLY A 1 95 ? 16.017 11.142 2.638 1.00 94.31 95 GLY A C 1
ATOM 726 O O . GLY A 1 95 ? 15.924 10.206 3.419 1.00 94.31 95 GLY A O 1
ATOM 727 N N . VAL A 1 96 ? 15.253 12.232 2.734 1.00 93.88 96 VAL A N 1
ATOM 728 C CA . VAL A 1 96 ? 14.280 12.429 3.821 1.00 93.88 96 VAL A CA 1
ATOM 729 C C . VAL A 1 96 ? 13.028 11.554 3.599 1.00 93.88 96 VAL A C 1
ATOM 731 O O . VAL A 1 96 ? 12.531 11.504 2.466 1.00 93.88 96 VAL A O 1
ATOM 734 N N . PRO A 1 97 ? 12.469 10.921 4.655 1.00 94.88 97 PRO A N 1
ATOM 735 C CA . PRO A 1 97 ? 11.165 10.258 4.602 1.00 94.88 97 PRO A CA 1
ATOM 736 C C . PRO A 1 97 ? 10.025 11.188 4.155 1.00 94.88 97 PRO A C 1
ATOM 738 O O . PRO A 1 97 ? 10.187 12.403 4.044 1.00 94.88 97 PRO A O 1
ATOM 741 N N . LEU A 1 98 ? 8.837 10.617 3.934 1.00 96.25 98 LEU A N 1
ATOM 742 C CA . LEU A 1 98 ? 7.639 11.370 3.544 1.00 96.25 98 LEU A CA 1
ATOM 743 C C . LEU A 1 98 ? 7.373 12.560 4.489 1.00 96.25 98 LEU A C 1
ATOM 745 O O . LEU A 1 98 ? 7.478 12.428 5.713 1.00 96.25 98 LEU A O 1
ATOM 749 N N . ASN A 1 99 ? 6.988 13.706 3.921 1.00 94.31 99 ASN A N 1
ATOM 750 C CA . ASN A 1 99 ? 6.492 14.847 4.686 1.00 94.31 99 ASN A CA 1
ATOM 751 C C . ASN A 1 99 ? 5.013 14.638 5.030 1.00 94.31 99 ASN A C 1
ATOM 753 O O . ASN A 1 99 ? 4.155 14.709 4.146 1.00 94.31 99 ASN A O 1
ATOM 757 N N . LEU A 1 100 ? 4.709 14.420 6.310 1.00 94.00 100 LEU A N 1
ATOM 758 C CA . LEU A 1 100 ? 3.340 14.340 6.819 1.00 94.00 100 LEU A CA 1
ATOM 759 C C . LEU A 1 100 ? 2.852 15.715 7.280 1.00 94.00 100 LEU A C 1
ATOM 761 O O . LEU A 1 100 ? 3.553 16.445 7.989 1.00 94.00 100 LEU A O 1
ATOM 765 N N . TYR A 1 101 ? 1.619 16.046 6.902 1.00 89.06 101 TYR A N 1
ATOM 766 C CA . TYR A 1 101 ? 0.971 17.322 7.189 1.00 89.06 101 TYR A CA 1
ATOM 767 C C . TYR A 1 101 ? -0.488 17.121 7.598 1.00 89.06 101 TYR A C 1
ATOM 769 O O . TYR A 1 101 ? -1.104 16.117 7.254 1.00 89.06 101 TYR A O 1
ATOM 777 N N . GLY A 1 102 ? -1.052 18.110 8.286 1.00 87.00 102 GLY A N 1
ATOM 778 C CA . GLY A 1 102 ? -2.473 18.164 8.607 1.00 87.00 102 GLY A CA 1
ATOM 779 C C . GLY A 1 102 ? -2.762 17.879 10.080 1.00 87.00 102 GLY A C 1
ATOM 780 O O . GLY A 1 102 ? -1.838 17.632 10.872 1.00 87.00 102 GLY A O 1
ATOM 781 N N . PRO A 1 103 ? -4.046 17.900 10.484 1.00 86.19 103 PRO A N 1
ATOM 782 C CA . PRO A 1 103 ? -4.395 17.890 11.897 1.00 86.19 103 PRO A CA 1
ATOM 783 C C . PRO A 1 103 ? -3.916 16.672 12.713 1.00 86.19 103 PRO A C 1
ATOM 785 O O . PRO A 1 103 ? -3.550 16.900 13.867 1.00 86.19 103 PRO A O 1
ATOM 788 N N . PRO A 1 104 ? -3.811 15.425 12.188 1.00 87.88 104 PRO A N 1
ATOM 789 C CA . PRO A 1 104 ? -3.301 14.311 12.994 1.00 87.88 104 PRO A CA 1
ATOM 790 C C . PRO A 1 104 ? -1.821 14.450 13.371 1.00 87.88 104 PRO A C 1
ATOM 792 O O . PRO A 1 104 ? -1.391 13.934 14.403 1.00 87.88 104 PRO A O 1
ATOM 795 N N . PHE A 1 105 ? -1.031 15.131 12.537 1.00 89.88 105 PHE A N 1
ATOM 796 C CA . PHE A 1 105 ? 0.428 15.107 12.624 1.00 89.88 105 PHE A CA 1
ATOM 797 C C . PHE A 1 105 ? 0.982 16.366 13.292 1.00 89.88 105 PHE A C 1
ATOM 799 O O . PHE A 1 105 ? 1.606 16.286 14.355 1.00 89.88 105 PHE A O 1
ATOM 806 N N . ASN A 1 106 ? 0.714 17.535 12.703 1.00 86.88 106 ASN A N 1
ATOM 807 C CA . ASN A 1 106 ? 1.235 18.830 13.156 1.00 86.88 106 ASN A CA 1
ATOM 808 C C . ASN A 1 106 ? 0.139 19.805 13.625 1.00 86.88 106 ASN A C 1
ATOM 810 O O . ASN A 1 106 ? 0.423 20.980 13.843 1.00 86.88 106 ASN A O 1
ATOM 814 N N . ASN A 1 107 ? -1.099 19.323 13.795 1.00 83.69 107 ASN A N 1
ATOM 815 C CA . ASN A 1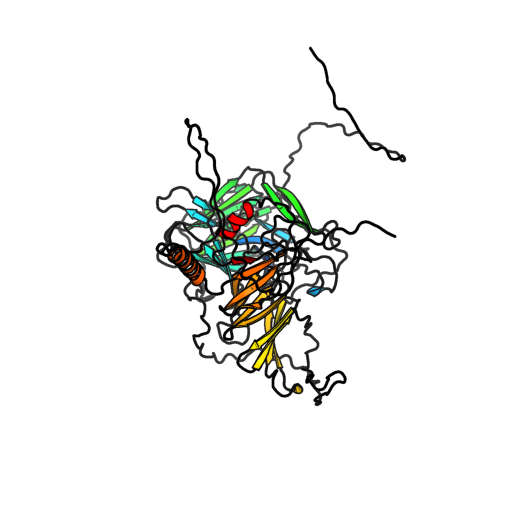 107 ? -2.262 20.108 14.229 1.00 83.69 107 ASN A CA 1
ATOM 816 C C . ASN A 1 107 ? -2.561 21.343 13.347 1.00 83.69 107 ASN A C 1
ATOM 818 O O . ASN A 1 107 ? -3.198 22.298 13.791 1.00 83.69 107 ASN A O 1
ATOM 822 N N . THR A 1 108 ? -2.094 21.352 12.094 1.00 79.00 108 THR A N 1
ATOM 823 C CA . THR A 1 108 ? -2.389 22.434 11.145 1.00 79.00 108 THR A CA 1
ATOM 824 C C . THR A 1 108 ? -3.583 22.076 10.270 1.00 79.00 108 THR A C 1
ATOM 826 O O . THR A 1 108 ? -3.743 20.932 9.864 1.00 79.00 108 THR A O 1
ATOM 829 N N . ALA A 1 109 ? -4.412 23.059 9.915 1.00 70.62 109 ALA A N 1
ATOM 830 C CA . ALA A 1 109 ? -5.506 22.854 8.959 1.00 70.62 109 ALA A CA 1
ATOM 831 C C . 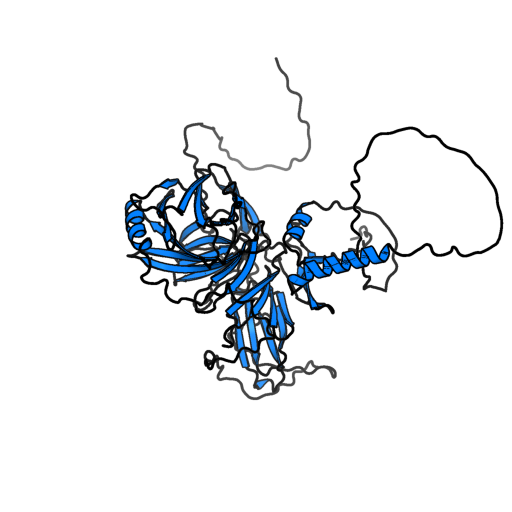ALA A 1 109 ? -5.020 22.670 7.500 1.00 70.62 109 ALA A C 1
ATOM 833 O O . ALA A 1 109 ? -5.830 22.417 6.610 1.00 70.62 109 ALA A O 1
ATOM 834 N N . THR A 1 110 ? -3.721 22.886 7.243 1.00 72.56 110 THR A N 1
ATOM 835 C CA . THR A 1 110 ? -3.060 22.921 5.924 1.00 72.56 110 THR A CA 1
ATOM 836 C C . THR A 1 110 ? -1.548 22.734 6.125 1.00 72.56 110 THR A C 1
ATOM 838 O O . THR A 1 110 ? -0.997 23.409 6.991 1.00 72.56 110 THR A O 1
ATOM 841 N N . ARG A 1 111 ? -0.784 21.981 5.332 1.00 79.25 111 ARG A N 1
ATOM 842 C CA . ARG A 1 111 ? -1.138 21.178 4.147 1.00 79.25 111 ARG A CA 1
ATOM 843 C C . ARG A 1 111 ? -1.751 19.820 4.523 1.00 79.25 111 ARG A C 1
ATOM 845 O O . ARG A 1 111 ? -1.925 19.539 5.704 1.00 79.25 111 ARG A O 1
ATOM 852 N N . PHE A 1 112 ? -2.087 19.006 3.530 1.00 82.06 112 PHE A N 1
ATOM 853 C CA . PHE A 1 112 ? -2.715 17.694 3.689 1.00 82.06 112 PHE A CA 1
ATOM 854 C C . PHE A 1 112 ? -2.277 16.671 2.620 1.00 82.06 112 PHE A C 1
ATOM 856 O O . PHE A 1 112 ? -2.012 15.517 2.951 1.00 82.06 112 PHE A O 1
ATOM 863 N N . ILE A 1 113 ? -2.136 17.075 1.349 1.00 88.25 113 ILE A N 1
ATOM 864 C CA . ILE A 1 113 ? -1.435 16.239 0.355 1.00 88.25 113 ILE A CA 1
ATOM 865 C C . ILE A 1 113 ? 0.042 16.164 0.756 1.00 88.25 113 ILE A C 1
ATOM 867 O O . ILE A 1 113 ? 0.718 17.191 0.848 1.00 88.25 113 ILE A O 1
ATOM 871 N N . CYS A 1 114 ? 0.525 14.950 0.999 1.00 91.25 114 CYS A N 1
ATOM 872 C CA . CYS A 1 114 ? 1.892 14.683 1.422 1.00 91.25 114 CYS A CA 1
ATOM 873 C C . CYS A 1 114 ? 2.856 14.767 0.229 1.00 91.25 114 CYS A C 1
ATOM 875 O O . CYS A 1 114 ? 2.523 14.388 -0.900 1.00 91.25 114 CYS A O 1
ATOM 877 N N . ASP A 1 115 ? 4.063 15.268 0.485 1.00 90.69 115 ASP A N 1
ATOM 878 C CA . ASP A 1 115 ? 5.096 15.482 -0.527 1.00 90.69 115 ASP A CA 1
ATOM 879 C C . ASP A 1 115 ? 6.476 14.981 -0.060 1.00 90.69 115 ASP A C 1
ATOM 881 O O . ASP A 1 115 ? 6.617 14.384 1.010 1.00 90.69 115 ASP A O 1
ATOM 885 N N . ILE A 1 116 ? 7.487 15.150 -0.916 1.00 92.69 116 ILE A N 1
ATOM 886 C CA . ILE A 1 116 ? 8.870 14.746 -0.651 1.00 92.69 116 ILE A CA 1
ATOM 887 C C . ILE A 1 116 ? 9.819 15.926 -0.878 1.00 92.69 116 ILE A C 1
ATOM 889 O O . ILE A 1 116 ? 9.679 16.686 -1.839 1.00 92.69 116 ILE A O 1
ATOM 893 N N . THR A 1 117 ? 10.804 16.046 0.009 1.00 90.69 117 THR A N 1
ATOM 894 C CA . THR A 1 117 ? 11.966 16.949 -0.106 1.00 90.69 117 THR A CA 1
ATOM 895 C C . THR A 1 117 ? 13.255 16.206 -0.467 1.00 90.69 117 THR A C 1
ATOM 897 O O . THR A 1 117 ? 14.242 16.845 -0.824 1.00 90.69 117 THR A O 1
ATOM 900 N N . GLY A 1 118 ? 13.249 14.870 -0.389 1.00 90.19 118 GLY A N 1
ATOM 901 C CA . GLY A 1 118 ? 14.323 14.008 -0.878 1.00 90.19 118 GLY A CA 1
ATOM 902 C C . GLY A 1 118 ? 14.465 14.012 -2.407 1.00 90.19 118 GLY A C 1
ATOM 903 O O . GLY A 1 118 ? 13.629 14.558 -3.129 1.00 90.19 118 GLY A O 1
ATOM 904 N N . SER A 1 119 ? 15.534 13.388 -2.902 1.00 93.50 119 SER A N 1
ATOM 905 C CA . SER A 1 119 ? 15.860 13.313 -4.330 1.00 93.50 119 SER A CA 1
ATOM 906 C C . SER A 1 119 ? 15.032 12.221 -5.024 1.00 93.50 119 SER A C 1
ATOM 908 O O . SER A 1 119 ? 15.220 11.044 -4.705 1.00 93.50 119 SER A O 1
ATOM 910 N N . PRO A 1 120 ? 14.127 12.542 -5.970 1.00 93.62 120 PRO A N 1
ATOM 911 C CA . PRO A 1 120 ? 13.363 11.524 -6.688 1.00 93.62 120 PRO A CA 1
ATOM 912 C C . PRO A 1 120 ? 14.286 10.702 -7.597 1.00 93.62 120 PRO A C 1
ATOM 914 O O . PRO A 1 120 ? 14.926 11.254 -8.491 1.00 93.62 120 PRO A O 1
ATOM 917 N N . LEU A 1 121 ? 14.321 9.380 -7.408 1.00 95.25 121 LEU A N 1
ATOM 918 C CA . LEU A 1 121 ? 15.095 8.469 -8.257 1.00 95.25 121 LEU A CA 1
ATOM 919 C C . LEU A 1 121 ? 14.345 8.149 -9.548 1.00 95.25 121 LEU A C 1
ATOM 921 O O . LEU A 1 121 ? 14.888 8.264 -10.649 1.00 95.25 121 LEU A O 1
ATOM 925 N N . TRP A 1 122 ? 13.088 7.727 -9.424 1.00 94.50 122 TRP A N 1
ATOM 926 C CA . TRP A 1 122 ? 12.204 7.435 -10.548 1.00 94.50 122 TRP A CA 1
ATOM 927 C C . TRP A 1 122 ? 10.739 7.401 -10.108 1.00 94.50 122 TRP A C 1
ATOM 929 O O . TRP A 1 122 ? 10.412 7.286 -8.927 1.00 94.50 122 TRP A O 1
ATOM 939 N N . ALA A 1 123 ? 9.845 7.512 -11.084 1.00 92.25 123 ALA A N 1
ATOM 940 C CA . ALA A 1 123 ? 8.407 7.455 -10.892 1.00 92.25 123 ALA A CA 1
ATOM 941 C C . ALA A 1 123 ? 7.742 6.871 -12.145 1.00 92.25 123 ALA A C 1
ATOM 943 O O . ALA A 1 123 ? 8.281 6.997 -13.246 1.00 92.25 123 ALA A O 1
ATOM 944 N N . SER A 1 124 ? 6.585 6.237 -11.962 1.00 92.38 124 SER A N 1
ATOM 945 C CA . SER A 1 124 ? 5.818 5.608 -13.044 1.00 92.38 124 SER A CA 1
ATOM 946 C C . SER A 1 124 ? 4.598 6.450 -13.420 1.00 92.38 124 SER A C 1
ATOM 948 O O . SER A 1 124 ? 4.008 7.126 -12.570 1.00 92.38 124 SER A O 1
ATOM 950 N N . LEU A 1 125 ? 4.152 6.340 -14.669 1.00 91.06 125 LEU A N 1
ATOM 951 C CA . LEU A 1 125 ? 2.876 6.887 -15.136 1.00 91.06 125 LEU A CA 1
ATOM 952 C C . LEU A 1 125 ? 1.673 6.231 -14.420 1.00 91.06 125 LEU A C 1
ATOM 954 O O . LEU A 1 125 ? 1.774 5.079 -13.982 1.00 91.06 125 LEU A O 1
ATOM 958 N N . PRO A 1 126 ? 0.530 6.936 -14.282 1.00 89.81 126 PRO A N 1
ATOM 959 C CA . PRO A 1 126 ? -0.693 6.427 -13.655 1.00 89.81 126 PRO A CA 1
ATOM 960 C C . PRO A 1 126 ? -1.442 5.459 -14.581 1.00 89.81 126 PRO A C 1
ATOM 962 O O . PRO A 1 126 ? -2.503 5.766 -15.118 1.00 89.81 126 PRO A O 1
ATOM 965 N N . ARG A 1 127 ? -0.864 4.274 -14.784 1.00 89.69 127 ARG A N 1
ATOM 966 C CA . ARG A 1 127 ? -1.447 3.175 -15.561 1.00 89.69 127 ARG A CA 1
ATOM 967 C C . ARG A 1 127 ? -1.402 1.890 -14.737 1.00 89.69 127 ARG A C 1
ATOM 969 O O . ARG A 1 127 ? -0.422 1.661 -14.032 1.00 89.69 127 ARG A O 1
ATOM 976 N N . GLN A 1 128 ? -2.432 1.057 -14.867 1.00 91.31 128 GLN A N 1
ATOM 977 C CA . GLN A 1 128 ? -2.412 -0.329 -14.391 1.00 91.31 128 GLN A CA 1
ATOM 978 C C . GLN A 1 128 ? -1.199 -1.043 -15.029 1.00 91.31 128 GLN A C 1
ATOM 980 O O . GLN A 1 128 ? -1.083 -1.020 -16.257 1.00 91.31 128 GLN A O 1
ATOM 985 N N . PRO A 1 129 ? -0.277 -1.644 -14.255 1.00 94.81 129 PRO A N 1
ATOM 986 C CA . PRO A 1 129 ? 0.927 -2.265 -14.795 1.00 94.81 129 PRO A CA 1
ATOM 987 C C . PRO A 1 129 ? 0.703 -3.726 -15.193 1.00 94.81 129 PRO A C 1
ATOM 989 O O . PRO A 1 129 ? 1.638 -4.362 -15.663 1.00 94.81 129 PRO A O 1
ATOM 992 N N . TRP A 1 130 ? -0.490 -4.274 -14.975 1.00 95.25 130 TRP A N 1
ATOM 993 C CA . TRP A 1 130 ? -0.808 -5.671 -15.240 1.00 95.25 130 TRP A CA 1
ATOM 994 C C . TRP A 1 130 ? -1.686 -5.815 -16.481 1.00 95.25 130 TRP A C 1
ATOM 996 O O . TRP A 1 130 ? -2.708 -5.142 -16.619 1.00 95.25 130 TRP A O 1
ATOM 1006 N N . GLU A 1 131 ? -1.290 -6.727 -17.363 1.00 93.25 131 GLU A N 1
ATOM 1007 C CA . GLU A 1 131 ? -2.066 -7.169 -18.519 1.00 93.25 131 GLU A CA 1
ATOM 1008 C C . GLU A 1 131 ? -2.226 -8.696 -18.481 1.00 93.25 131 GLU A C 1
ATOM 1010 O O . GLU A 1 131 ? -1.265 -9.413 -18.184 1.00 93.25 131 GLU A O 1
ATOM 1015 N N . THR A 1 132 ? -3.404 -9.206 -18.831 1.00 89.69 132 THR A N 1
ATOM 1016 C CA . THR A 1 132 ? -3.640 -10.635 -19.090 1.00 89.69 132 THR A CA 1
ATOM 1017 C C . THR A 1 132 ? -3.629 -10.884 -20.597 1.00 89.69 132 THR A C 1
ATOM 1019 O O . THR A 1 132 ? -4.109 -10.070 -21.390 1.00 89.69 132 THR A O 1
ATOM 1022 N N . GLY A 1 133 ? -3.017 -11.985 -21.021 1.00 85.69 133 GLY A N 1
ATOM 1023 C CA . GLY A 1 133 ? -2.987 -12.435 -22.408 1.00 85.69 133 GLY A CA 1
ATOM 1024 C C . GLY A 1 133 ? -3.910 -13.627 -22.616 1.00 85.69 133 GLY A C 1
ATOM 1025 O O . GLY A 1 133 ? -4.076 -14.466 -21.734 1.00 85.69 133 GLY A O 1
ATOM 1026 N N . ARG A 1 134 ? -4.504 -13.731 -23.804 1.00 75.19 134 ARG A N 1
ATOM 1027 C CA . ARG A 1 134 ? -5.388 -14.856 -24.130 1.00 75.19 134 ARG A CA 1
ATOM 1028 C C . ARG A 1 134 ? -4.611 -16.188 -24.213 1.00 75.19 134 ARG A C 1
ATOM 1030 O O . ARG A 1 134 ? -3.449 -16.182 -24.629 1.00 75.19 134 ARG A O 1
ATOM 1037 N N . PRO A 1 135 ? -5.232 -17.342 -23.883 1.00 63.19 135 PRO A N 1
ATOM 1038 C CA . PRO A 1 135 ? -4.571 -18.655 -23.939 1.00 63.19 135 PRO A CA 1
ATOM 1039 C C . PRO A 1 135 ? -4.083 -19.079 -25.334 1.00 63.19 135 PRO A C 1
ATOM 1041 O O . PRO A 1 135 ? -3.233 -19.956 -25.442 1.00 63.19 135 PRO A O 1
ATOM 1044 N N . ASP A 1 136 ? -4.608 -18.461 -26.396 1.00 65.06 136 ASP A N 1
ATOM 1045 C CA . ASP A 1 136 ? -4.198 -18.664 -27.792 1.00 65.06 136 ASP A CA 1
ATOM 1046 C C . ASP A 1 136 ? -2.873 -17.959 -28.161 1.00 65.06 136 ASP A C 1
ATOM 1048 O O . ASP A 1 136 ? -2.412 -18.065 -29.297 1.00 65.06 136 ASP A O 1
ATOM 1052 N N . GLY A 1 137 ? -2.249 -17.246 -27.214 1.00 57.16 137 GLY A N 1
ATOM 1053 C CA . GLY A 1 137 ? -1.024 -16.473 -27.433 1.00 57.16 137 GLY A CA 1
ATOM 1054 C C . GLY A 1 137 ? -1.252 -15.117 -28.112 1.00 57.16 137 GLY A C 1
ATOM 1055 O O . GLY A 1 137 ? -0.290 -14.501 -28.572 1.00 57.16 137 GLY A O 1
ATOM 1056 N N . GLY A 1 138 ? -2.505 -14.662 -28.201 1.00 66.56 138 GLY A N 1
ATOM 1057 C CA . GLY A 1 138 ? -2.897 -13.445 -28.902 1.00 66.56 138 GLY A CA 1
ATOM 1058 C C . GLY A 1 138 ? -2.671 -12.135 -28.135 1.00 66.56 138 GLY A C 1
ATOM 1059 O O . GLY A 1 138 ? -1.635 -11.875 -27.517 1.00 66.56 138 GLY A O 1
ATOM 1060 N N . ARG A 1 139 ? -3.660 -11.241 -28.241 1.00 80.81 139 ARG A N 1
ATOM 1061 C CA . ARG A 1 139 ? -3.623 -9.890 -27.665 1.00 80.81 139 ARG A CA 1
ATOM 1062 C C . ARG A 1 139 ? -3.597 -9.943 -26.133 1.00 80.81 139 ARG A C 1
ATOM 1064 O O . ARG A 1 139 ? -4.257 -10.776 -25.520 1.00 80.81 139 ARG A O 1
ATOM 1071 N N . PHE A 1 140 ? -2.857 -9.005 -25.547 1.00 88.50 140 PHE A N 1
ATOM 1072 C CA . PHE A 1 140 ? -2.906 -8.702 -24.121 1.00 88.50 140 PHE A CA 1
ATOM 1073 C C . PHE A 1 140 ? -3.829 -7.509 -23.884 1.00 88.50 140 PHE A C 1
ATOM 1075 O O . PHE A 1 140 ? -3.845 -6.564 -24.681 1.00 88.50 140 PHE A O 1
ATOM 1082 N N . GLU A 1 141 ? -4.592 -7.573 -22.804 1.00 89.50 141 GLU A N 1
ATOM 1083 C CA . GLU A 1 141 ? -5.557 -6.561 -22.385 1.00 89.50 141 GLU A CA 1
ATOM 1084 C C . GLU A 1 141 ? -5.263 -6.186 -20.924 1.00 89.50 141 GLU A C 1
ATOM 1086 O O . GLU A 1 141 ? -4.685 -6.978 -20.181 1.00 89.50 141 GLU A O 1
ATOM 1091 N N . VAL A 1 142 ? -5.598 -4.959 -20.515 1.00 90.50 142 VAL A N 1
ATOM 1092 C CA . VAL A 1 142 ? -5.357 -4.497 -19.139 1.00 90.50 142 VAL A CA 1
ATOM 1093 C C . VAL A 1 142 ? -6.130 -5.397 -18.177 1.00 90.50 142 VAL A C 1
ATOM 1095 O O . VAL A 1 142 ? -7.345 -5.526 -18.313 1.00 90.50 142 VAL A O 1
ATOM 1098 N N . ALA A 1 143 ? -5.430 -6.001 -17.217 1.00 89.44 143 ALA A N 1
ATOM 1099 C CA . ALA A 1 143 ? -6.043 -6.910 -16.259 1.00 89.44 143 ALA A CA 1
ATOM 1100 C C . ALA A 1 143 ? -7.079 -6.154 -15.416 1.00 89.44 143 ALA A C 1
ATOM 1102 O O . ALA A 1 143 ? -6.789 -5.059 -14.920 1.00 89.44 143 ALA A O 1
ATOM 1103 N N . GLU A 1 144 ? -8.257 -6.741 -15.204 1.00 88.25 144 GLU A N 1
ATOM 1104 C CA . GLU A 1 144 ? -9.073 -6.349 -14.058 1.00 88.25 144 GLU A CA 1
ATOM 1105 C C . GLU A 1 144 ? -8.365 -6.836 -12.783 1.00 88.25 144 GLU A C 1
ATOM 1107 O O . GLU A 1 144 ? -7.623 -7.822 -12.802 1.00 88.25 144 GLU A O 1
ATOM 1112 N N . SER A 1 145 ? -8.485 -6.092 -11.687 1.00 90.06 145 SER A N 1
ATOM 1113 C CA . SER A 1 145 ? -7.697 -6.356 -10.489 1.00 90.06 145 SER A CA 1
ATOM 1114 C C . SER A 1 145 ? -8.331 -5.779 -9.231 1.00 90.06 145 SER A C 1
ATOM 1116 O O . SER A 1 145 ? -9.156 -4.863 -9.290 1.00 90.06 145 SER A O 1
ATOM 1118 N N . ARG A 1 146 ? -7.902 -6.303 -8.083 1.00 90.25 146 ARG A N 1
ATOM 1119 C CA . ARG A 1 146 ? -8.341 -5.868 -6.756 1.00 90.25 146 ARG A CA 1
ATOM 1120 C C . ARG A 1 146 ? -7.162 -5.831 -5.789 1.00 90.25 146 ARG A C 1
ATOM 1122 O O . ARG A 1 146 ? -6.367 -6.766 -5.733 1.00 90.25 146 ARG A O 1
ATOM 1129 N N . PHE A 1 147 ? -7.086 -4.786 -4.968 1.00 94.75 147 PHE A N 1
ATOM 1130 C CA . PHE A 1 147 ? -6.178 -4.752 -3.824 1.00 94.75 147 PHE A CA 1
ATOM 1131 C C . PHE A 1 147 ? -6.729 -5.609 -2.671 1.00 94.75 147 PHE A C 1
ATOM 1133 O O . PHE A 1 147 ? -7.885 -5.445 -2.279 1.00 94.75 147 PHE A O 1
ATOM 1140 N N . LEU A 1 148 ? -5.916 -6.523 -2.132 1.00 94.00 148 LEU A N 1
ATOM 1141 C CA . LEU A 1 148 ? -6.307 -7.444 -1.055 1.00 94.00 148 LEU A CA 1
ATOM 1142 C C . LEU A 1 148 ? -5.779 -7.016 0.315 1.00 94.00 148 LEU A C 1
ATOM 1144 O O . LEU A 1 148 ? -6.428 -7.299 1.317 1.00 94.00 148 LEU A O 1
ATOM 1148 N N . GLY A 1 149 ? -4.640 -6.327 0.392 1.00 96.19 149 GLY A N 1
ATOM 1149 C CA . GLY A 1 149 ? -4.135 -5.828 1.668 1.00 96.19 149 GLY A CA 1
ATOM 1150 C C . GLY A 1 149 ? -2.640 -5.545 1.715 1.00 96.19 149 GLY A C 1
ATOM 1151 O O . GLY A 1 149 ? -1.903 -5.711 0.741 1.00 96.19 149 GLY A O 1
ATOM 1152 N N . VAL A 1 150 ? -2.191 -5.133 2.897 1.00 97.75 150 VAL A N 1
ATOM 1153 C CA . VAL A 1 150 ? -0.769 -5.007 3.247 1.00 97.75 150 VAL A CA 1
ATOM 1154 C C . VAL A 1 150 ? -0.432 -6.081 4.272 1.00 97.75 150 VAL A C 1
ATOM 1156 O O . VAL A 1 150 ? -1.189 -6.259 5.223 1.00 97.75 150 VAL A O 1
ATOM 1159 N N . SER A 1 151 ? 0.701 -6.767 4.127 1.00 95.50 151 SER A N 1
ATOM 1160 C CA . SER A 1 151 ? 1.223 -7.641 5.182 1.00 95.50 151 SER A CA 1
ATOM 1161 C C . SER A 1 151 ? 2.630 -7.241 5.598 1.00 95.50 151 SER A C 1
ATOM 1163 O O . SER A 1 151 ? 3.490 -7.023 4.748 1.00 95.50 151 SER A O 1
ATOM 1165 N N . THR A 1 152 ? 2.862 -7.185 6.905 1.00 93.75 152 THR A N 1
ATOM 1166 C CA . THR A 1 152 ? 4.169 -6.966 7.549 1.00 93.75 152 THR A CA 1
ATOM 1167 C C . THR A 1 152 ? 4.716 -8.258 8.173 1.00 93.75 152 THR A C 1
ATOM 1169 O O . THR A 1 152 ? 5.760 -8.265 8.831 1.00 93.75 152 THR A O 1
ATOM 1172 N N . ARG A 1 153 ? 4.019 -9.382 7.956 1.00 87.69 153 ARG A N 1
ATOM 1173 C CA . ARG A 1 153 ? 4.382 -10.702 8.468 1.00 87.69 153 ARG A CA 1
ATOM 1174 C C . ARG A 1 153 ? 5.750 -11.137 7.932 1.00 87.69 153 ARG A C 1
ATOM 1176 O O . ARG A 1 153 ? 6.001 -11.128 6.730 1.00 87.69 153 ARG A O 1
ATOM 1183 N N . ASN A 1 154 ? 6.614 -11.589 8.841 1.00 75.81 154 ASN A N 1
ATOM 1184 C CA . ASN A 1 154 ? 8.004 -11.986 8.586 1.00 75.81 154 ASN A CA 1
ATOM 1185 C C . ASN A 1 154 ? 8.941 -10.822 8.183 1.00 75.81 154 ASN A C 1
ATOM 1187 O O . ASN A 1 154 ? 9.997 -11.063 7.597 1.00 75.81 154 ASN A O 1
ATOM 1191 N N . GLY A 1 155 ? 8.595 -9.576 8.537 1.00 76.88 155 GLY A N 1
ATOM 1192 C CA . GLY A 1 155 ? 9.498 -8.422 8.509 1.00 76.88 155 GLY A CA 1
ATOM 1193 C C . GLY A 1 155 ? 9.131 -7.375 7.451 1.00 76.88 155 GLY A C 1
ATOM 1194 O O . GLY A 1 155 ? 8.452 -6.408 7.794 1.00 76.88 155 GLY A O 1
ATOM 1195 N N . PRO A 1 156 ? 9.598 -7.492 6.191 1.00 83.75 156 PRO A N 1
ATOM 1196 C CA . PRO A 1 156 ? 9.347 -6.474 5.174 1.00 83.75 156 PRO A CA 1
ATOM 1197 C C . PRO A 1 156 ? 7.861 -6.334 4.829 1.00 83.75 156 PRO A C 1
ATOM 1199 O O . PRO A 1 156 ? 7.168 -7.325 4.601 1.00 83.75 156 PRO A O 1
ATOM 1202 N N . THR A 1 157 ? 7.398 -5.091 4.699 1.00 94.75 157 THR A N 1
ATOM 1203 C CA . THR A 1 157 ? 6.072 -4.782 4.156 1.00 94.75 157 THR A CA 1
ATOM 1204 C C . THR A 1 157 ? 5.917 -5.356 2.749 1.00 94.75 157 THR A C 1
ATOM 1206 O O . THR A 1 157 ? 6.760 -5.133 1.881 1.00 94.75 157 THR A O 1
ATOM 1209 N N . SER A 1 158 ? 4.805 -6.044 2.509 1.00 95.75 158 SER A N 1
ATOM 1210 C CA . SER A 1 158 ? 4.404 -6.576 1.209 1.00 95.75 158 SER A CA 1
ATOM 1211 C C . SER A 1 158 ? 2.988 -6.140 0.838 1.00 95.75 158 SER A C 1
ATOM 1213 O O . SER A 1 158 ? 2.128 -5.956 1.702 1.00 95.75 158 SER A O 1
ATOM 1215 N N . PHE A 1 159 ? 2.756 -5.966 -0.460 1.00 97.38 159 PHE A N 1
ATOM 1216 C CA . PHE A 1 159 ? 1.466 -5.606 -1.039 1.00 97.38 159 PHE A CA 1
ATOM 1217 C C . PHE A 1 159 ? 0.834 -6.853 -1.639 1.00 97.38 159 PHE A C 1
ATOM 1219 O O . PHE A 1 159 ? 1.498 -7.583 -2.377 1.00 97.38 159 PHE A O 1
ATOM 1226 N N . LEU A 1 160 ? -0.433 -7.101 -1.321 1.00 95.31 160 LEU A N 1
ATOM 1227 C CA . LEU A 1 160 ? -1.150 -8.287 -1.766 1.00 95.31 160 LEU A CA 1
ATOM 1228 C C . LEU A 1 160 ? -2.368 -7.839 -2.566 1.00 95.31 160 LEU A C 1
ATOM 1230 O O . LEU A 1 160 ? -3.121 -6.956 -2.149 1.00 95.31 160 LEU A O 1
ATOM 1234 N N . TYR A 1 161 ? -2.517 -8.409 -3.751 1.00 94.31 161 TYR A N 1
ATOM 1235 C CA . TYR A 1 161 ? -3.546 -8.049 -4.715 1.00 94.31 161 TYR A CA 1
ATOM 1236 C C . TYR A 1 161 ? -3.857 -9.240 -5.621 1.00 94.31 161 TYR A C 1
ATOM 1238 O O . TYR A 1 161 ? -3.079 -10.187 -5.698 1.00 94.31 161 TYR A O 1
ATOM 1246 N N . GLU A 1 162 ? -5.000 -9.221 -6.294 1.00 91.19 162 GLU A N 1
ATOM 1247 C CA . GLU A 1 162 ? -5.376 -10.248 -7.265 1.00 91.19 162 GLU A CA 1
ATOM 1248 C C . GLU A 1 162 ? -5.600 -9.650 -8.648 1.00 91.19 162 GLU A C 1
ATOM 1250 O O . GLU A 1 162 ? -6.066 -8.518 -8.802 1.00 91.19 162 GLU A O 1
ATOM 1255 N N . LEU A 1 163 ? -5.244 -10.441 -9.654 1.00 90.94 163 LEU A N 1
ATOM 1256 C CA . LEU A 1 163 ? -5.592 -10.227 -11.047 1.00 90.94 163 LEU A CA 1
ATOM 1257 C C . LEU A 1 163 ? -6.816 -11.092 -11.340 1.00 90.94 163 LEU A C 1
ATOM 1259 O O . LEU A 1 163 ? -6.843 -12.271 -10.978 1.00 90.94 163 LEU A O 1
ATOM 1263 N N . LEU A 1 164 ? -7.805 -10.506 -12.002 1.00 84.06 164 LEU A N 1
ATOM 1264 C CA . LEU A 1 164 ? -9.031 -11.155 -12.441 1.00 84.06 164 LEU A CA 1
ATOM 1265 C C . LEU A 1 164 ? -8.898 -11.423 -13.956 1.00 84.06 164 LEU A C 1
ATOM 1267 O O . LEU A 1 164 ? -9.171 -10.531 -14.763 1.00 84.06 164 LEU A O 1
ATOM 1271 N N . PRO A 1 165 ? -8.371 -12.599 -14.360 1.00 69.56 165 PRO A N 1
ATOM 1272 C CA . PRO A 1 165 ? -8.303 -13.003 -15.762 1.00 69.56 165 PRO A CA 1
ATOM 1273 C C . PRO A 1 165 ? -9.698 -13.297 -16.329 1.00 69.56 165 PRO A C 1
ATOM 1275 O O . PRO A 1 165 ? -10.692 -13.302 -15.605 1.00 69.56 165 PRO A O 1
ATOM 1278 N N . ALA A 1 166 ? -9.777 -13.591 -17.630 1.00 61.00 166 ALA A N 1
ATOM 1279 C CA . ALA A 1 166 ? -11.048 -13.985 -18.243 1.00 61.00 166 ALA A CA 1
ATOM 1280 C C . ALA A 1 166 ? -11.542 -15.362 -17.744 1.00 61.00 166 ALA A C 1
ATOM 1282 O O . ALA A 1 166 ? -12.736 -15.656 -17.814 1.00 61.00 166 ALA A O 1
ATOM 1283 N N . SER A 1 167 ? -10.638 -16.215 -17.252 1.00 60.91 167 SER A N 1
ATOM 1284 C CA . SER A 1 167 ? -10.976 -17.474 -16.577 1.00 60.91 167 SER A CA 1
ATOM 1285 C C . SER A 1 167 ? -11.479 -17.290 -15.132 1.00 60.91 167 SER A C 1
ATOM 1287 O O . SER A 1 167 ? -10.997 -16.429 -14.405 1.00 60.91 167 SER A O 1
ATOM 1289 N N . ASP A 1 168 ? -12.376 -18.176 -14.673 1.00 59.72 168 ASP A N 1
ATOM 1290 C CA . ASP A 1 168 ? -13.011 -18.176 -13.331 1.00 59.72 168 ASP A CA 1
ATOM 1291 C C . ASP A 1 168 ? -12.056 -18.300 -12.108 1.00 59.72 168 ASP A C 1
ATOM 1293 O O . ASP A 1 168 ? -12.514 -18.504 -10.981 1.00 59.72 168 ASP A O 1
ATOM 1297 N N . ALA A 1 169 ? -10.733 -18.230 -12.287 1.00 75.81 169 ALA A N 1
ATOM 1298 C CA . ALA A 1 169 ? -9.740 -18.393 -11.225 1.00 75.81 169 ALA A CA 1
ATOM 1299 C C . ALA A 1 169 ? -8.811 -17.163 -11.128 1.00 75.81 169 ALA A C 1
ATOM 1301 O O . ALA A 1 169 ? -7.888 -17.045 -11.940 1.00 75.81 169 ALA A O 1
ATOM 1302 N N . PRO A 1 170 ? -9.010 -16.278 -10.129 1.00 85.25 170 PRO A N 1
ATOM 1303 C CA . PRO A 1 170 ? -8.105 -15.168 -9.837 1.00 85.25 170 PRO A CA 1
ATOM 1304 C C . PRO A 1 170 ? -6.661 -15.619 -9.608 1.00 85.25 170 PRO A C 1
ATOM 1306 O O . PRO A 1 170 ? -6.414 -16.631 -8.947 1.00 85.25 170 PRO A O 1
ATOM 1309 N N . ALA A 1 171 ? -5.708 -14.832 -10.105 1.00 88.88 171 ALA A N 1
ATOM 1310 C CA . ALA A 1 171 ? -4.291 -15.010 -9.811 1.00 88.88 171 ALA A CA 1
ATOM 1311 C C . ALA A 1 171 ? -3.885 -14.042 -8.693 1.00 88.88 171 ALA A C 1
ATOM 1313 O O . ALA A 1 171 ? -3.875 -12.827 -8.896 1.00 88.88 171 ALA A O 1
ATOM 1314 N N . GLN A 1 172 ? -3.559 -14.564 -7.511 1.00 92.00 172 GLN A N 1
ATOM 1315 C CA . GLN A 1 172 ? -3.081 -13.741 -6.401 1.00 92.00 172 GLN A CA 1
ATOM 1316 C C . GLN A 1 172 ? -1.599 -13.412 -6.576 1.00 92.00 172 GLN A C 1
ATOM 1318 O O . GLN A 1 172 ? -0.803 -14.256 -6.992 1.00 92.00 172 GLN A O 1
ATOM 1323 N N . VAL A 1 173 ? -1.231 -12.189 -6.211 1.00 94.00 173 VAL A N 1
ATOM 1324 C CA . VAL A 1 173 ? 0.111 -11.630 -6.331 1.00 94.00 173 VAL A CA 1
ATOM 1325 C C . VAL A 1 173 ? 0.545 -11.051 -4.984 1.00 94.00 173 VAL A C 1
ATOM 1327 O O . VAL A 1 173 ? -0.211 -10.328 -4.334 1.00 94.00 173 VAL A O 1
ATOM 1330 N N . GLN A 1 174 ? 1.780 -11.351 -4.578 1.00 94.81 174 GLN A N 1
ATOM 1331 C CA . GLN A 1 174 ? 2.455 -10.729 -3.437 1.00 94.81 174 GLN A CA 1
ATOM 1332 C C . GLN A 1 174 ? 3.700 -9.997 -3.949 1.00 94.81 174 GLN A C 1
ATOM 1334 O O . GLN A 1 174 ? 4.638 -10.629 -4.438 1.00 94.81 174 GLN A O 1
ATOM 1339 N N . GLU A 1 175 ? 3.718 -8.673 -3.811 1.00 95.88 175 GLU A N 1
ATOM 1340 C CA . GLU A 1 175 ? 4.853 -7.811 -4.150 1.00 95.88 175 GLU A CA 1
ATOM 1341 C C . GLU A 1 175 ? 5.594 -7.389 -2.873 1.00 95.88 175 GLU A C 1
ATOM 1343 O O . GLU A 1 175 ? 5.025 -6.772 -1.975 1.00 95.88 175 GLU A O 1
ATOM 1348 N N . MET A 1 176 ? 6.877 -7.730 -2.789 1.00 95.00 176 MET A N 1
ATOM 1349 C CA . MET A 1 176 ? 7.758 -7.497 -1.643 1.00 95.00 176 MET A CA 1
ATOM 1350 C C . MET A 1 176 ? 8.910 -6.571 -2.069 1.00 95.00 176 MET A C 1
ATOM 1352 O O . MET A 1 176 ? 9.898 -7.053 -2.642 1.00 95.00 176 MET A O 1
ATOM 1356 N N . PRO A 1 177 ? 8.807 -5.249 -1.841 1.00 96.19 177 PRO A N 1
ATOM 1357 C CA . PRO A 1 177 ? 9.915 -4.328 -2.045 1.00 96.19 177 PRO A CA 1
ATOM 1358 C C . PRO A 1 177 ? 10.986 -4.478 -0.949 1.00 96.19 177 PRO A C 1
ATOM 1360 O O . PRO A 1 177 ? 10.677 -4.633 0.230 1.00 96.19 177 PRO A O 1
ATOM 1363 N N . ARG A 1 178 ? 12.262 -4.376 -1.329 1.00 94.81 178 ARG A N 1
ATOM 1364 C CA . ARG A 1 178 ? 13.411 -4.231 -0.418 1.00 94.81 178 ARG A CA 1
ATOM 1365 C C . ARG A 1 178 ? 14.515 -3.397 -1.066 1.00 94.81 178 ARG A C 1
ATOM 1367 O O . ARG A 1 178 ? 14.498 -3.180 -2.278 1.00 94.81 178 ARG A O 1
ATOM 1374 N N . CYS A 1 179 ? 15.505 -3.000 -0.274 1.00 94.44 179 CYS A N 1
ATOM 1375 C CA . CYS A 1 179 ? 16.796 -2.568 -0.802 1.00 94.44 179 CYS A CA 1
ATOM 1376 C C . CYS A 1 179 ? 17.757 -3.762 -0.935 1.00 94.44 179 CYS A C 1
ATOM 1378 O O . CYS A 1 17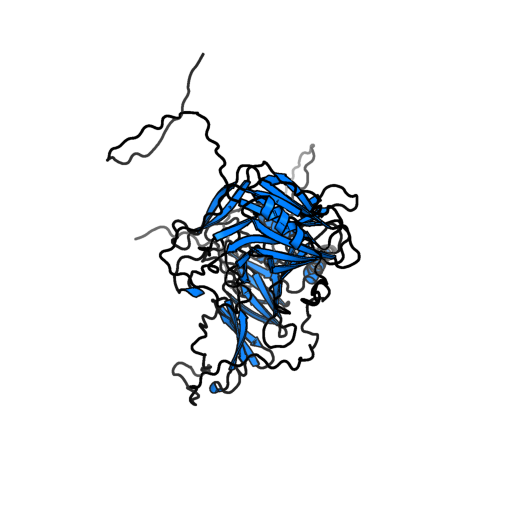9 ? 17.764 -4.651 -0.082 1.00 94.44 179 CYS A O 1
ATOM 1380 N N . GLU A 1 180 ? 18.590 -3.758 -1.971 1.00 92.62 180 GLU A N 1
ATOM 1381 C CA . GLU A 1 180 ? 19.783 -4.597 -2.102 1.00 92.62 180 GLU A CA 1
ATOM 1382 C C . GLU A 1 180 ? 20.951 -3.671 -2.470 1.00 92.62 180 GLU A C 1
ATOM 1384 O O . GLU A 1 180 ? 20.941 -3.032 -3.523 1.00 92.62 180 GLU A O 1
ATOM 1389 N N . ARG A 1 181 ? 21.929 -3.540 -1.567 1.00 90.44 181 ARG A N 1
ATOM 1390 C CA . ARG A 1 181 ? 23.143 -2.744 -1.792 1.00 90.44 181 ARG A CA 1
ATOM 1391 C C . ARG A 1 181 ? 24.106 -3.574 -2.634 1.00 90.44 181 ARG A C 1
ATOM 1393 O O . ARG A 1 181 ? 24.580 -4.609 -2.171 1.00 90.44 181 ARG A O 1
ATOM 1400 N N . VAL A 1 182 ? 24.410 -3.107 -3.839 1.00 86.75 182 VAL A N 1
ATOM 1401 C CA . VAL A 1 182 ? 25.351 -3.751 -4.764 1.00 86.75 182 VAL A CA 1
ATOM 1402 C C . VAL A 1 182 ? 26.420 -2.728 -5.132 1.00 86.75 182 VAL A C 1
ATOM 1404 O O . VAL A 1 182 ? 26.112 -1.600 -5.518 1.00 86.75 182 VAL A O 1
ATOM 1407 N N . GLN A 1 183 ? 27.688 -3.089 -4.922 1.00 79.75 183 GLN A N 1
ATOM 1408 C CA . GLN A 1 183 ? 28.805 -2.139 -4.881 1.00 79.75 183 GLN A CA 1
ATOM 1409 C C . GLN A 1 183 ? 28.489 -0.940 -3.950 1.00 79.75 183 GLN A C 1
ATOM 1411 O O . GLN A 1 183 ? 28.217 -1.112 -2.760 1.00 79.75 183 GLN A O 1
ATOM 1416 N N . SER A 1 184 ? 28.505 0.284 -4.483 1.00 83.56 184 SER A N 1
ATOM 1417 C CA . SER A 1 184 ? 28.152 1.529 -3.795 1.00 83.56 184 SER A CA 1
ATOM 1418 C C . SER A 1 184 ? 26.690 1.962 -3.993 1.00 83.56 184 SER A C 1
ATOM 1420 O O . SER A 1 184 ? 26.291 2.976 -3.417 1.00 83.56 184 SER A O 1
ATOM 1422 N N . ARG A 1 185 ? 25.888 1.223 -4.774 1.00 88.31 185 ARG A N 1
ATOM 1423 C CA . ARG A 1 185 ? 24.529 1.607 -5.191 1.00 88.31 185 ARG A CA 1
ATOM 1424 C C . ARG A 1 185 ? 23.450 0.847 -4.428 1.00 88.31 185 ARG A C 1
ATOM 1426 O O . ARG A 1 185 ? 23.517 -0.370 -4.281 1.00 88.31 185 ARG A O 1
ATOM 1433 N N . ASP A 1 186 ? 22.428 1.568 -3.983 1.00 92.38 186 ASP A N 1
ATOM 1434 C CA . ASP A 1 186 ? 21.189 0.967 -3.498 1.00 92.38 186 ASP A CA 1
ATOM 1435 C C . ASP A 1 186 ? 20.278 0.633 -4.693 1.00 92.38 186 ASP A C 1
ATOM 1437 O O . ASP A 1 186 ? 19.915 1.508 -5.483 1.00 92.38 186 ASP A O 1
ATOM 1441 N N . ALA A 1 187 ? 19.905 -0.640 -4.839 1.00 94.94 187 ALA A N 1
ATOM 1442 C CA . ALA A 1 187 ? 18.923 -1.092 -5.818 1.00 94.94 187 ALA A CA 1
ATOM 1443 C C . ALA A 1 187 ? 17.591 -1.406 -5.124 1.00 94.94 187 ALA A C 1
ATOM 1445 O O . ALA A 1 187 ? 17.542 -2.149 -4.141 1.00 94.94 187 ALA A O 1
ATOM 1446 N N . VAL A 1 188 ? 16.485 -0.894 -5.668 1.00 97.06 188 VAL A N 1
ATOM 1447 C CA . VAL A 1 188 ? 15.143 -1.317 -5.248 1.00 97.06 188 VAL A CA 1
ATOM 1448 C C . VAL A 1 188 ? 14.841 -2.654 -5.906 1.00 97.06 188 VAL A C 1
ATOM 1450 O O . VAL A 1 188 ? 14.674 -2.715 -7.126 1.00 97.06 188 VAL A O 1
ATOM 1453 N N . ILE A 1 189 ? 14.735 -3.711 -5.105 1.00 95.56 189 ILE A N 1
ATOM 1454 C CA . ILE A 1 189 ? 14.286 -5.025 -5.563 1.00 95.56 189 ILE A CA 1
ATOM 1455 C C . ILE A 1 189 ? 12.810 -5.177 -5.233 1.00 95.56 189 ILE A C 1
ATOM 1457 O O . ILE A 1 189 ? 12.417 -5.048 -4.077 1.00 95.56 189 ILE A O 1
ATOM 1461 N N . ARG A 1 190 ? 11.998 -5.516 -6.230 1.00 96.00 190 ARG A N 1
ATOM 1462 C CA . ARG A 1 190 ? 10.619 -5.971 -6.042 1.00 96.00 190 ARG A CA 1
ATOM 1463 C C . ARG A 1 190 ? 10.559 -7.453 -6.365 1.00 96.00 190 ARG A C 1
ATOM 1465 O O . ARG A 1 190 ? 10.659 -7.832 -7.534 1.00 96.00 190 ARG A O 1
ATOM 1472 N N . ARG A 1 191 ? 10.428 -8.285 -5.330 1.00 94.06 191 ARG A N 1
ATOM 1473 C CA . ARG A 1 191 ? 10.092 -9.703 -5.491 1.00 94.06 191 ARG A CA 1
ATOM 1474 C C . ARG A 1 191 ? 8.590 -9.808 -5.703 1.00 94.06 191 ARG A C 1
ATOM 1476 O O . ARG A 1 191 ? 7.830 -9.299 -4.890 1.00 94.06 191 ARG A O 1
ATOM 1483 N N . VAL A 1 192 ? 8.185 -10.472 -6.772 1.00 94.06 192 VAL A N 1
ATOM 1484 C CA . VAL A 1 192 ? 6.792 -10.764 -7.092 1.00 94.06 192 VAL A CA 1
ATOM 1485 C C . VAL A 1 192 ? 6.615 -12.273 -7.028 1.00 94.06 192 VAL A C 1
ATOM 1487 O O . VAL A 1 192 ? 7.270 -13.011 -7.766 1.00 94.06 192 VAL A O 1
ATOM 1490 N N . ARG A 1 193 ? 5.741 -12.728 -6.131 1.00 92.81 193 ARG A N 1
ATOM 1491 C CA . ARG A 1 193 ? 5.178 -14.081 -6.163 1.00 92.81 193 ARG A CA 1
ATOM 1492 C C . ARG A 1 193 ? 3.817 -14.007 -6.841 1.00 92.81 193 ARG A C 1
ATOM 1494 O O . ARG A 1 193 ? 3.042 -13.115 -6.502 1.00 92.81 193 ARG A O 1
ATOM 1501 N N . ILE A 1 194 ? 3.520 -14.927 -7.750 1.00 91.81 194 ILE A N 1
ATOM 1502 C CA . ILE A 1 194 ? 2.186 -15.087 -8.342 1.00 91.81 194 ILE A CA 1
ATOM 1503 C C . ILE A 1 194 ? 1.720 -16.534 -8.196 1.00 91.81 194 ILE A C 1
ATOM 1505 O O . ILE A 1 194 ? 2.485 -17.471 -8.438 1.00 91.81 194 ILE A O 1
ATOM 1509 N N . SER A 1 195 ? 0.462 -16.713 -7.797 1.00 91.06 195 SER A N 1
ATOM 1510 C CA . SER A 1 195 ? -0.174 -18.022 -7.651 1.00 91.06 195 SER A CA 1
ATOM 1511 C C . SER A 1 195 ? -0.246 -18.777 -8.993 1.00 91.06 195 SER A C 1
ATOM 1513 O O . SER A 1 195 ? -0.032 -18.187 -10.058 1.00 91.06 195 SER A O 1
ATOM 1515 N N . PRO A 1 196 ? -0.596 -20.078 -8.993 1.00 89.50 196 PRO A N 1
ATOM 1516 C CA . PRO A 1 196 ? -0.957 -20.782 -10.221 1.00 89.50 196 PRO A CA 1
ATOM 1517 C C . PRO A 1 196 ? -2.002 -20.003 -11.035 1.00 89.50 196 PRO A C 1
ATOM 1519 O O . PRO A 1 196 ? -2.958 -19.469 -10.470 1.00 89.50 196 PRO A O 1
ATOM 1522 N N . HIS A 1 197 ? -1.806 -19.927 -12.351 1.00 88.25 197 HIS A N 1
ATOM 1523 C CA . HIS A 1 197 ? -2.599 -19.109 -13.271 1.00 88.25 197 HIS A CA 1
ATOM 1524 C C . HIS A 1 197 ? -2.580 -19.708 -14.691 1.00 88.25 197 HIS A C 1
ATOM 1526 O O . HIS A 1 197 ? -1.588 -20.298 -15.120 1.00 88.25 197 HIS A O 1
ATOM 1532 N N . ARG A 1 198 ? -3.707 -19.607 -15.414 1.00 86.69 198 ARG A N 1
ATOM 1533 C CA . ARG A 1 198 ? -3.942 -20.320 -16.693 1.00 86.69 198 ARG A CA 1
ATOM 1534 C C . ARG A 1 198 ? -3.652 -19.502 -17.953 1.00 86.69 198 ARG A C 1
ATOM 1536 O O . ARG A 1 198 ? -3.429 -20.076 -19.014 1.00 86.69 198 ARG A O 1
ATOM 1543 N N . GLU A 1 199 ? -3.684 -18.184 -17.836 1.00 86.88 199 GLU A N 1
ATOM 1544 C CA . GLU A 1 199 ? -3.456 -17.211 -18.909 1.00 86.88 199 GLU A CA 1
ATOM 1545 C C . GLU A 1 199 ? -2.058 -16.602 -18.739 1.00 86.88 199 GLU A C 1
ATOM 1547 O O . GLU A 1 199 ? -1.673 -16.368 -17.598 1.00 86.88 199 GLU A O 1
ATOM 1552 N N . PRO A 1 200 ? -1.272 -16.336 -19.799 1.00 89.69 200 PRO A N 1
ATOM 1553 C CA . PRO A 1 200 ? -0.021 -15.598 -19.642 1.00 89.69 200 PRO A CA 1
ATOM 1554 C C . PRO A 1 200 ? -0.308 -14.208 -19.066 1.00 89.69 200 PRO A C 1
ATOM 1556 O O . PRO A 1 200 ? -1.190 -13.505 -19.560 1.00 89.69 200 PRO A O 1
ATOM 1559 N N . VAL A 1 201 ? 0.459 -13.773 -18.069 1.00 91.81 201 VAL A N 1
ATOM 1560 C CA . VAL A 1 201 ? 0.354 -12.405 -17.535 1.00 91.81 201 VAL A CA 1
ATOM 1561 C C . VAL A 1 201 ? 1.578 -11.588 -17.910 1.00 91.81 201 VAL A C 1
ATOM 1563 O O . VAL A 1 201 ? 2.675 -12.113 -18.110 1.00 91.81 201 VAL A O 1
ATOM 1566 N N . ARG A 1 202 ? 1.408 -10.276 -18.008 1.00 93.50 202 ARG A N 1
ATOM 1567 C CA . ARG A 1 202 ? 2.509 -9.338 -18.195 1.00 93.50 202 ARG A CA 1
ATOM 1568 C C . ARG A 1 202 ? 2.451 -8.264 -17.130 1.00 93.50 202 ARG A C 1
ATOM 1570 O O . ARG A 1 202 ? 1.406 -7.665 -16.900 1.00 93.50 202 ARG A O 1
ATOM 1577 N N . TRP A 1 203 ? 3.606 -8.005 -16.539 1.00 96.12 203 TRP A N 1
ATOM 1578 C CA . TRP A 1 203 ? 3.824 -6.939 -15.579 1.00 96.12 203 TRP A CA 1
ATOM 1579 C C . TRP A 1 203 ? 4.683 -5.836 -16.192 1.00 96.12 203 TRP A C 1
ATOM 1581 O O . TRP A 1 203 ? 5.672 -6.110 -16.874 1.00 96.12 203 TRP A O 1
ATOM 1591 N N . SER A 1 204 ? 4.340 -4.585 -15.914 1.00 96.56 204 SER A N 1
ATOM 1592 C CA . SER A 1 204 ? 5.142 -3.410 -16.224 1.00 96.56 204 SER A CA 1
ATOM 1593 C C . SER A 1 204 ? 5.787 -2.852 -14.959 1.00 96.56 204 SER A C 1
ATOM 1595 O O . SER A 1 204 ? 5.211 -1.971 -14.319 1.00 96.56 204 SER A O 1
ATOM 1597 N N . PRO A 1 205 ? 7.001 -3.308 -14.594 1.00 95.56 205 PRO A N 1
ATOM 1598 C CA . PRO A 1 205 ? 7.695 -2.798 -13.414 1.00 95.56 205 PRO A CA 1
ATOM 1599 C C . PRO A 1 205 ? 8.049 -1.306 -13.528 1.00 95.56 205 PRO A C 1
ATOM 1601 O O . PRO A 1 205 ? 8.238 -0.653 -12.501 1.00 95.56 205 PRO A O 1
ATOM 1604 N N . PHE A 1 206 ? 8.147 -0.763 -14.746 1.00 96.19 206 PHE A N 1
ATOM 1605 C CA . PHE A 1 206 ? 8.363 0.658 -15.010 1.00 96.19 206 PHE A CA 1
ATOM 1606 C C . PHE A 1 206 ? 7.653 1.085 -16.300 1.00 96.19 206 PHE A C 1
ATOM 1608 O O . PHE A 1 206 ? 7.744 0.397 -17.318 1.00 96.19 206 PHE A O 1
ATOM 1615 N N . HIS A 1 207 ? 6.995 2.243 -16.267 1.00 93.81 207 HIS A N 1
ATOM 1616 C CA . HIS A 1 207 ? 6.510 2.945 -17.454 1.00 93.81 207 HIS A CA 1
ATOM 1617 C C . HIS A 1 207 ? 6.667 4.451 -17.221 1.00 93.81 207 HIS A C 1
ATOM 1619 O O . HIS A 1 207 ? 6.031 4.995 -16.317 1.00 93.81 207 HIS A O 1
ATOM 1625 N N . GLY A 1 208 ? 7.521 5.116 -17.999 1.00 92.38 208 GLY A N 1
ATOM 1626 C CA . GLY A 1 208 ? 7.818 6.539 -17.833 1.00 92.38 208 GLY A CA 1
ATOM 1627 C C . GLY A 1 208 ? 8.836 7.070 -18.848 1.00 92.38 208 GLY A C 1
ATOM 1628 O O . GLY A 1 208 ? 9.159 6.368 -19.809 1.00 92.38 208 GLY A O 1
ATOM 1629 N N . PRO A 1 209 ? 9.348 8.297 -18.650 1.00 89.44 209 PRO A N 1
ATOM 1630 C CA . PRO A 1 209 ? 10.143 8.995 -19.654 1.00 89.44 209 PRO A CA 1
ATOM 1631 C C . PRO A 1 209 ? 11.542 8.397 -19.817 1.00 89.44 209 PRO A C 1
ATOM 1633 O O . PRO A 1 209 ? 12.223 8.089 -18.833 1.00 89.44 209 PRO A O 1
ATOM 1636 N N . GLY A 1 210 ? 11.989 8.311 -21.067 1.00 91.38 210 GLY A N 1
ATOM 1637 C CA . GLY A 1 210 ? 13.323 7.859 -21.444 1.00 91.38 210 GLY A CA 1
ATOM 1638 C C . GLY A 1 210 ? 13.323 6.947 -22.667 1.00 91.38 210 GLY A C 1
ATOM 1639 O O . GLY A 1 210 ? 12.285 6.604 -23.228 1.00 91.38 210 GLY A O 1
ATOM 1640 N N . GLU A 1 211 ? 14.520 6.535 -23.069 1.00 93.00 211 GLU A N 1
ATOM 1641 C CA . GLU A 1 211 ? 14.750 5.696 -24.245 1.00 93.00 211 GLU A CA 1
ATOM 1642 C C . GLU A 1 211 ? 15.449 4.397 -23.838 1.00 93.00 211 GLU A C 1
ATOM 1644 O O . GLU A 1 211 ? 16.473 4.421 -23.151 1.00 93.00 211 GLU A O 1
ATOM 1649 N N . SER A 1 212 ? 14.910 3.249 -24.252 1.00 93.56 212 SER A N 1
ATOM 1650 C CA . SER A 1 212 ? 15.515 1.948 -23.959 1.00 93.56 212 SER A CA 1
ATOM 1651 C C . SER A 1 212 ? 16.832 1.754 -24.704 1.00 93.56 212 SER A C 1
ATOM 1653 O O . SER A 1 212 ? 16.869 1.781 -25.934 1.00 93.56 212 SER A O 1
ATOM 1655 N N . VAL A 1 213 ? 17.888 1.450 -23.960 1.00 92.19 213 VAL A N 1
ATOM 1656 C CA . VAL A 1 213 ? 19.212 1.095 -24.461 1.00 92.19 213 VAL A CA 1
ATOM 1657 C C . VAL A 1 213 ? 19.496 -0.359 -24.093 1.00 92.19 213 VAL A C 1
ATOM 1659 O O . VAL A 1 213 ? 19.499 -0.737 -22.920 1.00 92.19 213 VAL A O 1
ATOM 1662 N N . LEU A 1 214 ? 19.757 -1.184 -25.108 1.00 82.81 214 LEU A N 1
ATOM 1663 C CA . LEU A 1 214 ? 20.129 -2.581 -24.902 1.00 82.81 214 LEU A CA 1
ATOM 1664 C C . LEU A 1 214 ? 21.508 -2.683 -24.237 1.00 82.81 214 LEU A C 1
ATOM 1666 O O . LEU A 1 214 ? 22.470 -2.008 -24.633 1.00 82.81 214 LEU A O 1
ATOM 1670 N N . LEU A 1 215 ? 21.596 -3.560 -23.240 1.00 89.38 215 LEU A N 1
ATOM 1671 C CA . LEU A 1 215 ? 22.837 -3.949 -22.585 1.00 89.38 215 LEU A CA 1
ATOM 1672 C C . LEU A 1 215 ? 23.382 -5.211 -23.279 1.00 89.38 215 LEU A C 1
ATOM 1674 O O . LEU A 1 215 ? 22.624 -6.170 -23.437 1.00 89.38 215 LEU A O 1
ATOM 1678 N N . PRO A 1 216 ? 24.649 -5.230 -23.743 1.00 84.75 216 PRO A N 1
ATOM 1679 C CA . PRO A 1 216 ? 25.215 -6.404 -24.404 1.00 84.75 216 PRO A CA 1
ATOM 1680 C C . PRO A 1 216 ? 25.174 -7.639 -23.502 1.00 84.75 216 PRO A C 1
ATOM 1682 O O . PRO A 1 216 ? 25.370 -7.534 -22.292 1.00 84.75 216 PRO A O 1
ATOM 1685 N N . ASP A 1 217 ? 24.918 -8.796 -24.110 1.00 82.69 217 ASP A N 1
ATOM 1686 C CA . ASP A 1 217 ? 24.965 -10.134 -23.500 1.00 82.69 217 ASP A CA 1
ATOM 1687 C C . ASP A 1 217 ? 24.016 -10.395 -22.307 1.00 82.69 217 ASP A C 1
ATOM 1689 O O . ASP A 1 217 ? 23.971 -11.510 -21.787 1.00 82.69 217 ASP A O 1
ATOM 1693 N N . LEU A 1 218 ? 23.176 -9.426 -21.922 1.00 85.12 218 LEU A N 1
ATOM 1694 C CA . LEU A 1 218 ? 22.201 -9.553 -20.834 1.00 85.12 218 LEU A CA 1
ATOM 1695 C C . LEU A 1 218 ? 20.764 -9.606 -21.366 1.00 85.12 218 LEU A C 1
ATOM 1697 O O . LEU A 1 218 ? 20.167 -8.603 -21.740 1.00 85.12 218 LEU A O 1
ATOM 1701 N N . GLN A 1 219 ? 20.174 -10.802 -21.361 1.00 82.56 219 GLN A N 1
ATOM 1702 C CA . GLN A 1 219 ? 18.862 -11.050 -21.978 1.00 82.56 219 GLN A CA 1
ATOM 1703 C C . GLN A 1 219 ? 17.661 -10.557 -21.154 1.00 82.56 219 GLN A C 1
ATOM 1705 O O . GLN A 1 219 ? 16.572 -10.425 -21.702 1.00 82.56 219 GLN A O 1
ATOM 1710 N N . ASN A 1 220 ? 17.856 -10.301 -19.857 1.00 89.06 220 ASN A N 1
ATOM 1711 C CA . ASN A 1 220 ? 16.823 -9.843 -18.923 1.00 89.06 220 ASN A CA 1
ATOM 1712 C C . ASN A 1 220 ? 17.211 -8.511 -18.242 1.00 89.06 220 ASN A C 1
ATOM 1714 O O . ASN A 1 220 ? 16.734 -8.232 -17.146 1.00 89.06 220 ASN A O 1
ATOM 1718 N N . ALA A 1 221 ? 18.064 -7.688 -18.871 1.00 93.56 221 ALA A N 1
ATOM 1719 C CA . ALA A 1 221 ? 18.445 -6.366 -18.368 1.00 93.56 221 ALA A CA 1
ATOM 1720 C C . ALA A 1 221 ? 18.331 -5.288 -19.455 1.00 93.56 221 ALA A C 1
ATOM 1722 O O . ALA A 1 221 ? 18.801 -5.462 -20.579 1.00 93.56 221 ALA A O 1
ATOM 1723 N N . ILE A 1 222 ? 17.715 -4.159 -19.111 1.00 95.19 222 ILE A N 1
ATOM 1724 C CA . ILE A 1 222 ? 17.503 -3.014 -19.998 1.00 95.19 222 ILE A CA 1
ATOM 1725 C C . ILE A 1 222 ? 17.897 -1.750 -19.235 1.00 95.19 222 ILE A C 1
ATOM 1727 O O . ILE A 1 222 ? 17.414 -1.512 -18.128 1.00 95.19 222 ILE A O 1
ATOM 1731 N N . ALA A 1 223 ? 18.752 -0.924 -19.833 1.00 96.62 223 ALA A N 1
ATOM 1732 C CA . ALA A 1 223 ? 18.995 0.426 -19.344 1.00 96.62 223 ALA A CA 1
ATOM 1733 C C . ALA A 1 223 ? 18.039 1.400 -20.043 1.00 96.62 223 ALA A C 1
ATOM 1735 O O . ALA A 1 223 ? 17.697 1.224 -21.210 1.00 96.62 223 ALA A O 1
ATOM 1736 N N . ILE A 1 224 ? 17.615 2.445 -19.345 1.00 96.44 224 ILE A N 1
ATOM 1737 C CA . ILE A 1 224 ? 16.763 3.503 -19.885 1.00 96.44 224 ILE A CA 1
ATOM 1738 C C . ILE A 1 224 ? 17.550 4.800 -19.793 1.00 96.44 224 ILE A C 1
ATOM 1740 O O . ILE A 1 224 ? 17.797 5.285 -18.691 1.00 96.44 224 ILE A O 1
ATOM 1744 N N . ARG A 1 225 ? 17.940 5.368 -20.935 1.00 95.94 225 ARG A N 1
ATOM 1745 C CA . ARG A 1 225 ? 18.576 6.686 -20.994 1.00 95.94 225 ARG A CA 1
ATOM 1746 C C . ARG A 1 225 ? 17.538 7.752 -20.659 1.00 95.94 225 ARG A C 1
ATOM 1748 O O . ARG A 1 225 ? 16.509 7.839 -21.333 1.00 95.94 225 ARG A O 1
ATOM 1755 N N . ARG A 1 226 ? 17.814 8.573 -19.648 1.00 92.81 226 ARG A N 1
ATOM 1756 C CA . ARG A 1 226 ? 16.985 9.719 -19.246 1.00 92.81 226 ARG A CA 1
ATOM 1757 C C . ARG A 1 226 ? 17.784 11.014 -19.413 1.00 92.81 226 ARG A C 1
ATOM 1759 O O . ARG A 1 226 ? 18.936 11.004 -19.829 1.00 92.81 226 ARG A O 1
ATOM 1766 N N . ALA A 1 227 ? 17.171 12.151 -19.090 1.00 88.94 227 ALA A N 1
ATOM 1767 C CA . ALA A 1 227 ? 17.771 13.472 -19.310 1.00 88.94 227 ALA A CA 1
ATOM 1768 C C . ALA A 1 227 ? 18.999 13.794 -18.427 1.00 88.94 227 ALA A C 1
ATOM 1770 O O . ALA A 1 227 ? 19.655 14.805 -18.664 1.00 88.94 227 ALA A O 1
ATOM 1771 N N . ARG A 1 228 ? 19.279 13.002 -17.380 1.00 91.00 228 ARG A N 1
ATOM 1772 C CA . ARG A 1 228 ? 20.361 13.262 -16.405 1.00 91.00 228 ARG A CA 1
ATOM 1773 C C . ARG A 1 228 ? 21.207 12.039 -16.042 1.00 91.00 228 ARG A C 1
ATOM 1775 O O . ARG A 1 228 ? 22.236 12.207 -15.402 1.00 91.00 228 ARG A O 1
ATOM 1782 N N . ASP A 1 229 ? 20.740 10.842 -16.376 1.00 95.31 229 ASP A N 1
ATOM 1783 C CA . ASP A 1 229 ? 21.217 9.568 -15.839 1.00 95.31 229 ASP A CA 1
ATOM 1784 C C . ASP A 1 229 ? 20.639 8.393 -16.661 1.00 95.31 229 ASP A C 1
ATOM 1786 O O . ASP A 1 229 ? 19.945 8.588 -17.671 1.00 95.31 229 ASP A O 1
ATOM 1790 N N . PHE A 1 230 ? 20.899 7.169 -16.206 1.00 96.81 230 PHE A N 1
ATOM 1791 C CA . PHE A 1 230 ? 20.282 5.943 -16.693 1.00 96.81 230 PHE A CA 1
ATOM 1792 C C . PHE A 1 230 ? 19.488 5.260 -15.573 1.00 96.81 230 PHE A C 1
ATOM 1794 O O . PHE A 1 230 ? 19.966 5.126 -14.449 1.00 96.81 230 PHE A O 1
ATOM 1801 N N . LEU A 1 231 ? 18.291 4.758 -15.883 1.00 97.31 231 LEU A N 1
ATOM 1802 C CA . LEU A 1 231 ? 17.563 3.834 -15.010 1.00 97.31 231 LEU A CA 1
ATOM 1803 C C . LEU A 1 231 ? 17.796 2.402 -15.501 1.00 97.31 231 LEU A C 1
ATOM 1805 O O . LEU A 1 231 ? 17.344 2.035 -16.586 1.00 97.31 231 LEU A O 1
ATOM 1809 N N . LEU A 1 232 ? 18.494 1.592 -14.710 1.00 97.06 232 LEU A N 1
ATOM 1810 C CA . LEU A 1 232 ? 18.598 0.154 -14.935 1.00 97.06 232 LEU A CA 1
ATOM 1811 C C . LEU A 1 232 ? 17.298 -0.529 -14.495 1.00 97.06 232 LEU A C 1
ATOM 1813 O O . LEU A 1 232 ? 16.810 -0.276 -13.393 1.00 97.06 232 LEU A O 1
ATOM 1817 N N . VAL A 1 233 ? 16.788 -1.441 -15.323 1.00 96.31 233 VAL A N 1
ATOM 1818 C CA . VAL A 1 233 ? 15.768 -2.430 -14.960 1.00 96.31 233 VAL A CA 1
ATOM 1819 C C . VAL A 1 233 ? 16.289 -3.813 -15.346 1.00 96.31 233 VAL A C 1
ATOM 1821 O O . VAL A 1 233 ? 16.526 -4.080 -16.523 1.00 96.31 233 VAL A O 1
ATOM 1824 N N . THR A 1 234 ? 16.481 -4.700 -14.372 1.00 93.81 234 THR A N 1
ATOM 1825 C CA . THR A 1 234 ? 16.945 -6.080 -14.604 1.00 93.81 234 THR A CA 1
ATOM 1826 C C . THR A 1 234 ? 16.091 -7.083 -13.838 1.00 93.81 234 THR A C 1
ATOM 1828 O O . THR A 1 234 ? 15.549 -6.749 -12.784 1.00 93.81 234 THR A O 1
ATOM 1831 N N . ALA A 1 235 ? 15.918 -8.287 -14.384 1.00 92.19 235 ALA A N 1
ATOM 1832 C CA . ALA A 1 235 ? 15.016 -9.301 -13.851 1.00 92.19 235 ALA A CA 1
ATOM 1833 C C . ALA A 1 235 ? 15.690 -10.675 -13.691 1.00 92.19 235 ALA A C 1
ATOM 1835 O O . ALA A 1 235 ? 16.380 -11.150 -14.597 1.00 92.19 235 ALA A O 1
ATOM 1836 N N . ARG A 1 236 ? 15.434 -11.342 -12.558 1.00 88.50 236 ARG A N 1
ATOM 1837 C CA . ARG A 1 236 ? 15.946 -12.686 -12.223 1.00 88.50 236 ARG A CA 1
ATOM 1838 C C . ARG A 1 236 ? 14.834 -13.620 -11.726 1.00 88.50 236 ARG A C 1
ATOM 1840 O O . ARG A 1 236 ? 13.762 -13.163 -11.338 1.00 88.50 236 ARG A O 1
ATOM 1847 N N . GLY A 1 237 ? 15.088 -14.932 -11.768 1.00 81.75 237 GLY A N 1
ATOM 1848 C CA . GLY A 1 237 ? 14.072 -15.974 -11.522 1.00 81.75 237 GLY A CA 1
ATOM 1849 C C . GLY A 1 237 ? 13.216 -16.327 -12.746 1.00 81.75 237 GLY A C 1
ATOM 1850 O O . GLY A 1 237 ? 12.107 -16.826 -12.602 1.00 81.75 237 GLY A O 1
ATOM 1851 N N . LEU A 1 238 ? 13.706 -16.039 -13.955 1.00 73.44 238 LEU A N 1
ATOM 1852 C CA . LEU A 1 238 ? 12.950 -16.110 -15.208 1.00 73.44 238 LEU A CA 1
ATOM 1853 C C . LEU A 1 238 ? 13.673 -16.932 -16.282 1.00 73.44 238 LEU A C 1
ATOM 1855 O O . LEU A 1 238 ? 14.903 -17.024 -16.244 1.00 73.44 238 LEU A O 1
ATOM 1859 N N . PRO A 1 239 ? 12.945 -17.450 -17.292 1.00 65.62 239 PRO A N 1
ATOM 1860 C CA . PRO A 1 239 ? 13.560 -17.901 -18.535 1.00 65.62 239 PRO A CA 1
ATOM 1861 C C . PRO A 1 239 ? 14.293 -16.753 -19.256 1.00 65.62 239 PRO A C 1
ATOM 1863 O O . PRO A 1 239 ? 14.157 -15.566 -18.936 1.00 65.62 239 PRO A O 1
ATOM 1866 N N . SER A 1 240 ? 15.078 -17.112 -20.267 1.00 69.69 240 SER A N 1
ATOM 1867 C CA . SER A 1 240 ? 15.739 -16.165 -21.164 1.00 69.69 240 SER A CA 1
ATOM 1868 C C . SER A 1 240 ? 14.731 -15.283 -21.919 1.00 69.69 240 SER A C 1
ATOM 1870 O O . SER A 1 240 ? 13.761 -15.784 -22.484 1.00 69.69 240 SER A O 1
ATOM 1872 N N . ARG A 1 241 ? 15.007 -13.971 -21.986 1.00 76.81 241 ARG A N 1
ATOM 1873 C CA . ARG A 1 241 ? 14.237 -12.952 -22.738 1.00 76.81 241 ARG A CA 1
ATOM 1874 C C . ARG A 1 241 ? 12.795 -12.737 -22.261 1.00 76.81 241 ARG A C 1
ATOM 1876 O O . ARG A 1 241 ? 11.908 -12.464 -23.066 1.00 76.81 241 ARG A O 1
ATOM 1883 N N . ALA A 1 242 ? 12.560 -12.815 -20.955 1.00 84.62 242 ALA A N 1
ATOM 1884 C CA . ALA A 1 242 ? 11.261 -12.477 -20.369 1.00 84.62 242 ALA A CA 1
ATOM 1885 C C . ALA A 1 242 ? 11.003 -10.956 -20.302 1.00 84.62 242 ALA A C 1
ATOM 1887 O O . ALA A 1 242 ? 9.845 -10.537 -20.220 1.00 84.62 242 ALA A O 1
ATOM 1888 N N . LEU A 1 243 ? 12.069 -10.141 -20.330 1.00 90.94 243 LEU A N 1
ATOM 1889 C CA . LEU A 1 243 ? 12.021 -8.679 -20.255 1.00 90.94 243 LEU A CA 1
ATOM 1890 C C . LEU A 1 243 ? 12.080 -8.039 -21.655 1.00 90.94 243 LEU A C 1
ATOM 1892 O O . LEU A 1 243 ? 12.951 -8.370 -22.457 1.00 90.94 243 LEU A O 1
ATOM 1896 N N . ALA A 1 244 ? 11.197 -7.081 -21.933 1.00 92.25 244 ALA A N 1
ATOM 1897 C CA . ALA A 1 244 ? 11.167 -6.324 -23.184 1.00 92.25 244 ALA A CA 1
ATOM 1898 C C . ALA A 1 244 ? 10.810 -4.849 -22.950 1.00 92.25 244 ALA A C 1
ATOM 1900 O O . ALA A 1 244 ? 9.967 -4.529 -22.110 1.00 92.25 244 ALA A O 1
ATOM 1901 N N . ALA A 1 245 ? 11.414 -3.952 -23.731 1.00 93.75 245 ALA A N 1
ATOM 1902 C CA . ALA A 1 245 ? 11.039 -2.543 -23.788 1.00 93.75 245 ALA A CA 1
ATOM 1903 C C . ALA A 1 245 ? 10.053 -2.288 -24.931 1.00 93.75 245 ALA A C 1
ATOM 1905 O O . ALA A 1 245 ? 10.203 -2.826 -26.029 1.00 93.75 245 ALA A O 1
ATOM 1906 N N . ARG A 1 246 ? 9.070 -1.427 -24.676 1.00 91.62 246 ARG A N 1
ATOM 1907 C CA . ARG A 1 246 ? 8.148 -0.882 -25.673 1.00 91.62 246 ARG A CA 1
ATOM 1908 C C . ARG A 1 246 ? 8.254 0.631 -25.646 1.00 91.62 246 ARG A C 1
ATOM 1910 O O . ARG A 1 246 ? 8.249 1.223 -24.570 1.00 91.62 246 ARG A O 1
ATOM 1917 N N . ARG A 1 247 ? 8.352 1.237 -26.824 1.00 89.50 247 ARG A N 1
ATOM 1918 C CA . ARG A 1 247 ? 8.291 2.687 -26.984 1.00 89.50 247 ARG A CA 1
ATOM 1919 C C . ARG A 1 247 ? 6.828 3.120 -27.007 1.00 89.50 247 ARG A C 1
ATOM 1921 O O . ARG A 1 247 ? 6.027 2.508 -27.712 1.00 89.50 247 ARG A O 1
ATOM 1928 N N . ASP A 1 248 ? 6.511 4.153 -26.243 1.00 83.56 248 ASP A N 1
ATOM 1929 C CA . ASP A 1 248 ? 5.222 4.838 -26.255 1.00 83.56 248 ASP A CA 1
ATOM 1930 C C . ASP A 1 248 ? 5.504 6.318 -26.559 1.00 83.56 248 ASP A C 1
ATOM 1932 O O . ASP A 1 248 ? 6.187 7.009 -25.804 1.00 83.56 248 ASP A O 1
ATOM 1936 N N . ASP A 1 249 ? 5.071 6.763 -27.739 1.00 77.25 249 ASP A N 1
ATOM 1937 C CA . ASP A 1 249 ? 5.284 8.123 -28.256 1.00 77.25 249 ASP A CA 1
ATOM 1938 C C . ASP A 1 249 ? 4.046 9.016 -28.084 1.00 77.25 249 ASP A C 1
ATOM 1940 O O . ASP A 1 249 ? 4.029 10.145 -28.575 1.00 77.25 249 ASP A O 1
ATOM 1944 N N . ALA A 1 250 ? 2.989 8.521 -27.433 1.00 75.00 250 ALA A N 1
ATOM 1945 C CA . ALA A 1 250 ? 1.793 9.313 -27.198 1.00 75.00 250 ALA A CA 1
ATOM 1946 C C . ALA A 1 250 ? 1.996 10.292 -26.030 1.00 75.00 250 ALA A C 1
ATOM 1948 O O . ALA A 1 250 ? 2.486 9.922 -24.963 1.00 75.00 250 ALA A O 1
ATOM 1949 N N . ASP A 1 251 ? 1.558 11.536 -26.223 1.00 79.12 251 ASP A N 1
ATOM 1950 C CA . ASP A 1 251 ? 1.422 12.497 -25.133 1.00 79.12 251 ASP A CA 1
ATOM 1951 C C . ASP A 1 251 ? 0.380 12.003 -24.117 1.00 79.12 251 ASP A C 1
ATOM 1953 O O . ASP A 1 251 ? -0.720 11.575 -24.485 1.00 79.12 251 ASP A O 1
ATOM 1957 N N . HIS A 1 252 ? 0.692 12.120 -22.825 1.00 78.12 252 HIS A N 1
ATOM 1958 C CA . HIS A 1 252 ? -0.186 11.667 -21.743 1.00 78.12 252 HIS A CA 1
ATOM 1959 C C . HIS A 1 252 ? -0.573 12.819 -20.821 1.00 78.12 252 HIS A C 1
ATOM 1961 O O . HIS A 1 252 ? 0.286 13.530 -20.303 1.00 78.12 252 HIS A O 1
ATOM 1967 N N . VAL A 1 253 ? -1.865 12.958 -20.521 1.00 79.06 253 VAL A N 1
ATOM 1968 C CA . VAL A 1 253 ? -2.323 13.830 -19.431 1.00 79.06 253 VAL A CA 1
ATOM 1969 C C . VAL A 1 253 ? -2.281 13.045 -18.123 1.00 79.06 253 VAL A C 1
ATOM 1971 O O . VAL A 1 253 ? -3.055 12.111 -17.915 1.00 79.06 253 VAL A O 1
ATOM 1974 N N . VAL A 1 254 ? -1.385 13.439 -17.223 1.00 81.56 254 VAL A N 1
ATOM 1975 C CA . VAL A 1 254 ? -1.291 12.905 -15.863 1.00 81.56 254 VAL A CA 1
ATOM 1976 C C . VAL A 1 254 ? -2.056 13.822 -14.918 1.00 81.56 254 VAL A C 1
ATOM 1978 O O . VAL A 1 254 ? -1.737 15.003 -14.780 1.00 81.56 254 VAL A O 1
ATOM 1981 N N . LEU A 1 255 ? -3.067 13.266 -14.251 1.00 77.88 255 LEU A N 1
ATOM 1982 C CA . LEU A 1 255 ? -3.791 13.939 -13.179 1.00 77.88 255 LEU A CA 1
ATOM 1983 C C . LEU A 1 255 ? -3.006 13.787 -11.874 1.00 77.88 255 LEU A C 1
ATOM 1985 O O . LEU A 1 255 ? -2.811 12.670 -11.397 1.00 77.88 255 LEU A O 1
ATOM 1989 N N . LEU A 1 256 ? -2.574 14.906 -11.297 1.00 81.38 256 LEU A N 1
ATOM 1990 C CA . LEU A 1 256 ? -1.933 14.950 -9.984 1.00 81.38 256 LEU A CA 1
ATOM 1991 C C . LEU A 1 256 ? -2.841 15.649 -8.979 1.00 81.38 256 LEU A C 1
ATOM 1993 O O . LEU A 1 256 ? -3.393 16.713 -9.264 1.00 81.38 256 LEU A O 1
ATOM 1997 N N . GLN A 1 257 ? -2.940 15.097 -7.773 1.00 79.75 257 GLN A N 1
ATOM 1998 C CA . GLN A 1 257 ? -3.445 15.851 -6.632 1.00 79.75 257 GLN A CA 1
ATOM 1999 C C . GLN A 1 257 ? -2.389 16.882 -6.213 1.00 79.75 257 GLN A C 1
ATOM 2001 O O . GLN A 1 257 ? -1.192 16.610 -6.173 1.00 79.75 257 GLN A O 1
ATOM 2006 N N . SER A 1 258 ? -2.820 18.098 -5.916 1.00 76.62 258 SER A N 1
ATOM 2007 C CA . SER A 1 258 ? -1.943 19.182 -5.472 1.00 76.62 258 SER A CA 1
ATOM 2008 C C . SER A 1 258 ? -2.705 20.102 -4.532 1.00 76.62 258 SER A C 1
ATOM 2010 O O . SER A 1 258 ? -3.929 20.032 -4.468 1.00 76.62 258 SER A O 1
ATOM 2012 N N . GLU A 1 259 ? -2.026 21.010 -3.837 1.00 74.88 259 GLU A N 1
ATOM 2013 C CA . GLU A 1 259 ? -2.694 22.043 -3.042 1.00 74.88 259 GLU A CA 1
ATOM 2014 C C . GLU A 1 259 ? -2.550 23.420 -3.664 1.00 74.88 259 GLU A C 1
ATOM 2016 O O . GLU A 1 259 ? -1.437 23.893 -3.915 1.00 74.88 259 GLU A O 1
ATOM 2021 N N . ARG A 1 260 ? -3.683 24.100 -3.878 1.00 67.19 260 ARG A N 1
ATOM 2022 C CA . ARG A 1 260 ? -3.707 25.408 -4.532 1.00 67.19 260 ARG A CA 1
ATOM 2023 C C . ARG A 1 260 ? -2.924 26.431 -3.704 1.00 67.19 260 ARG A C 1
ATOM 2025 O O . ARG A 1 260 ? -3.383 26.905 -2.669 1.00 67.19 260 ARG A O 1
ATOM 2032 N N . GLY A 1 261 ? -1.719 26.766 -4.165 1.00 63.09 261 GLY A N 1
ATOM 2033 C CA . GLY A 1 261 ? -0.811 27.678 -3.462 1.00 63.09 261 GLY A CA 1
ATOM 2034 C C . GLY A 1 261 ? -0.343 27.173 -2.090 1.00 63.09 261 GLY A C 1
ATOM 2035 O O . GLY A 1 261 ? 0.058 27.992 -1.267 1.00 63.09 261 GLY A O 1
ATOM 2036 N N . GLY A 1 262 ? -0.432 25.862 -1.823 1.00 59.47 262 GLY A N 1
ATOM 2037 C CA . GLY A 1 262 ? -0.131 25.277 -0.511 1.00 59.47 262 GLY A CA 1
ATOM 2038 C C . GLY A 1 262 ? -1.046 25.769 0.617 1.00 59.47 262 GLY A C 1
ATOM 2039 O O . GLY A 1 262 ? -0.601 25.825 1.763 1.00 59.47 262 GLY A O 1
ATOM 2040 N N . LYS A 1 263 ? -2.277 26.198 0.291 1.00 55.12 263 LYS A N 1
ATOM 2041 C CA . LYS A 1 263 ? -3.249 26.755 1.240 1.00 55.12 263 LYS A CA 1
ATOM 2042 C C . LYS A 1 263 ? -4.624 26.095 1.120 1.00 55.12 263 LYS A C 1
ATOM 2044 O O . LYS A 1 263 ? -5.276 26.145 0.080 1.00 55.12 263 LYS A O 1
ATOM 2049 N N . GLY A 1 264 ? -5.125 25.657 2.267 1.00 59.50 264 GLY A N 1
ATOM 2050 C CA . GLY A 1 264 ? -6.539 25.396 2.524 1.00 59.50 264 GLY A CA 1
ATOM 2051 C C . GLY A 1 264 ? -7.019 23.994 2.143 1.00 59.50 264 GLY A C 1
ATOM 2052 O O . GLY A 1 264 ? -6.299 23.238 1.496 1.00 59.50 264 GLY A O 1
ATOM 2053 N N . PRO A 1 265 ? -8.295 23.682 2.432 1.00 55.34 265 PRO A N 1
ATOM 2054 C CA . PRO A 1 265 ? -8.974 22.461 1.978 1.00 55.34 265 PRO A CA 1
ATOM 2055 C C . PRO A 1 265 ? -9.177 22.389 0.448 1.00 55.34 265 PRO A C 1
ATOM 2057 O O . PRO A 1 265 ? -9.961 21.578 -0.051 1.00 55.34 265 PRO A O 1
ATOM 2060 N N . TYR A 1 266 ? -8.481 23.230 -0.318 1.00 63.56 266 TYR A N 1
ATOM 2061 C CA . TYR A 1 266 ? -8.631 23.444 -1.752 1.00 63.56 266 TYR A CA 1
ATOM 2062 C C . TYR A 1 266 ? -7.515 22.744 -2.538 1.00 63.56 266 TYR A C 1
ATOM 2064 O O . TYR A 1 266 ? -6.798 23.356 -3.332 1.00 63.56 266 TYR A O 1
ATOM 2072 N N . SER A 1 267 ? -7.391 21.432 -2.330 1.00 67.88 267 SER A N 1
ATOM 2073 C CA . SER A 1 267 ? -6.615 20.559 -3.211 1.00 67.88 267 SER A CA 1
ATOM 2074 C C . SER A 1 267 ? -7.146 20.661 -4.650 1.00 67.88 267 SER A C 1
ATOM 2076 O O . SER A 1 267 ? -8.350 20.492 -4.873 1.00 67.88 267 SER A O 1
ATOM 2078 N N . ALA A 1 268 ? -6.285 20.962 -5.615 1.00 66.81 268 ALA A N 1
ATOM 2079 C CA . ALA A 1 268 ? -6.624 21.018 -7.030 1.00 66.81 268 ALA A CA 1
ATOM 2080 C C . ALA A 1 268 ? -6.084 19.770 -7.732 1.00 66.81 268 ALA A C 1
ATOM 2082 O O . ALA A 1 268 ? -4.924 19.404 -7.528 1.00 66.81 268 ALA A O 1
ATOM 2083 N N . VAL A 1 269 ? -6.900 19.167 -8.598 1.00 71.00 269 VAL A N 1
ATOM 2084 C CA . VAL A 1 269 ? -6.377 18.255 -9.616 1.00 71.00 269 VAL A CA 1
ATOM 2085 C C . VAL A 1 269 ? -5.662 19.116 -10.651 1.00 71.00 269 VAL A C 1
ATOM 2087 O O . VAL A 1 269 ? -6.274 20.004 -11.244 1.00 71.00 269 VAL A O 1
ATOM 2090 N N . VAL A 1 270 ? -4.367 18.886 -10.834 1.00 72.62 270 VAL A N 1
ATOM 2091 C CA . VAL A 1 270 ? -3.553 19.551 -11.853 1.00 72.62 270 VAL A CA 1
ATOM 2092 C C . VAL A 1 270 ? -3.266 18.551 -12.962 1.00 72.62 270 VAL A C 1
ATOM 2094 O O . VAL A 1 270 ? -2.834 17.428 -12.711 1.00 72.62 270 VAL A O 1
ATOM 2097 N N . THR A 1 271 ? -3.523 18.972 -14.195 1.00 73.19 271 THR A N 1
ATOM 2098 C CA . THR A 1 271 ? -3.167 18.247 -15.413 1.00 73.19 271 THR A CA 1
ATOM 2099 C C . THR A 1 271 ? -1.724 18.569 -15.784 1.00 73.19 271 THR A C 1
ATOM 2101 O O . THR A 1 271 ? -1.444 19.677 -16.246 1.00 73.19 271 THR A O 1
ATOM 2104 N N . ASN A 1 272 ? -0.821 17.606 -15.631 1.00 78.06 272 ASN A N 1
ATOM 2105 C CA . ASN A 1 272 ? 0.507 17.683 -16.228 1.00 78.06 272 ASN A CA 1
ATOM 2106 C C . ASN A 1 272 ? 0.482 16.971 -17.581 1.00 78.06 272 ASN A C 1
ATOM 2108 O O . ASN A 1 272 ? 0.144 15.790 -17.649 1.00 78.06 272 ASN A O 1
ATOM 2112 N N . LEU A 1 273 ? 0.867 17.676 -18.644 1.00 79.81 273 LEU A N 1
ATOM 2113 C CA . LEU A 1 273 ? 1.180 17.037 -19.916 1.00 79.81 273 LEU A CA 1
ATOM 2114 C C . LEU A 1 273 ? 2.560 16.378 -19.800 1.00 79.81 273 LEU A C 1
ATOM 2116 O O . LEU A 1 273 ? 3.539 17.034 -19.438 1.00 79.81 273 LEU A O 1
ATOM 2120 N N . VAL A 1 274 ? 2.617 15.081 -20.075 1.00 76.38 274 VAL A N 1
ATOM 2121 C CA . VAL A 1 274 ? 3.849 14.310 -20.213 1.00 76.38 274 VAL A CA 1
ATOM 2122 C C . VAL A 1 274 ? 4.078 14.086 -21.698 1.00 76.38 274 VAL A C 1
ATOM 2124 O O . VAL A 1 274 ? 3.265 13.423 -22.338 1.00 76.38 274 VAL A O 1
ATOM 2127 N N . SER A 1 275 ? 5.180 14.627 -22.213 1.00 73.50 275 SER A N 1
ATOM 2128 C CA . SER A 1 275 ? 5.525 14.587 -23.634 1.00 73.50 275 SER A CA 1
ATOM 2129 C C . SER A 1 275 ? 6.938 14.062 -23.868 1.00 73.50 275 SER A C 1
ATOM 2131 O O . SER A 1 275 ? 7.786 14.047 -22.968 1.00 73.50 275 SER A O 1
ATOM 2133 N N . GLY A 1 276 ? 7.201 13.664 -25.112 1.00 78.88 276 GLY A N 1
ATOM 2134 C CA . GLY A 1 276 ? 8.470 13.071 -25.534 1.00 78.88 276 GLY A CA 1
ATOM 2135 C C . GLY A 1 276 ? 8.566 11.569 -25.233 1.00 78.88 276 GLY A C 1
ATOM 2136 O O . GLY A 1 276 ? 7.625 10.993 -24.683 1.00 78.88 276 GLY A O 1
ATOM 2137 N N . PRO A 1 277 ? 9.691 10.918 -25.587 1.00 82.88 277 PRO A N 1
ATOM 2138 C CA . PRO A 1 277 ? 9.800 9.460 -25.580 1.00 82.88 277 PRO A CA 1
ATOM 2139 C C . PRO A 1 277 ? 9.502 8.847 -24.210 1.00 82.88 277 PRO A C 1
ATOM 2141 O O . PRO A 1 277 ? 10.202 9.126 -23.229 1.00 82.88 277 PRO A O 1
ATOM 2144 N N . GLN A 1 278 ? 8.478 7.995 -24.151 1.00 89.56 278 GLN A N 1
ATOM 2145 C CA . GLN A 1 278 ? 8.221 7.125 -23.012 1.00 89.56 278 GLN A CA 1
ATOM 2146 C C . GLN A 1 278 ? 8.665 5.699 -23.344 1.00 89.56 278 GLN A C 1
ATOM 2148 O O . GLN A 1 278 ? 8.608 5.236 -24.489 1.00 89.56 278 GLN A O 1
ATOM 2153 N N . VAL A 1 279 ? 9.066 4.975 -22.305 1.00 93.19 279 VAL A N 1
ATOM 2154 C CA . VAL A 1 279 ? 9.338 3.545 -22.370 1.00 93.19 279 VAL A CA 1
ATOM 2155 C C . VAL A 1 279 ? 8.494 2.811 -21.338 1.00 93.19 279 VAL A C 1
ATOM 2157 O O . VAL A 1 279 ? 8.503 3.127 -20.146 1.00 93.19 279 VAL A O 1
ATOM 2160 N N . GLN A 1 280 ? 7.786 1.790 -21.804 1.00 94.56 280 GLN A N 1
ATOM 2161 C CA . GLN A 1 280 ? 7.160 0.773 -20.976 1.00 94.56 280 GLN A CA 1
ATOM 2162 C C . GLN A 1 280 ? 8.090 -0.442 -20.950 1.00 94.56 280 GLN A C 1
ATOM 2164 O O . GLN A 1 280 ? 8.289 -1.112 -21.967 1.00 94.56 280 GLN A O 1
ATOM 2169 N N . ILE A 1 281 ? 8.662 -0.749 -19.788 1.00 95.44 281 ILE A N 1
ATOM 2170 C CA . ILE A 1 281 ? 9.311 -2.043 -19.575 1.00 95.44 281 ILE A CA 1
ATOM 2171 C C . ILE A 1 281 ? 8.224 -3.064 -19.264 1.00 95.44 281 ILE A C 1
ATOM 2173 O O . ILE A 1 281 ? 7.262 -2.779 -18.549 1.00 95.44 281 ILE A O 1
ATOM 2177 N N . THR A 1 282 ? 8.364 -4.252 -19.834 1.00 94.94 282 THR A N 1
ATOM 2178 C CA . THR A 1 282 ? 7.399 -5.342 -19.740 1.00 94.94 282 THR A CA 1
ATOM 2179 C C . THR A 1 282 ? 8.109 -6.643 -19.414 1.00 94.94 282 THR A C 1
ATOM 2181 O O . THR A 1 282 ? 9.152 -6.942 -19.987 1.00 94.94 282 THR A O 1
ATOM 2184 N N . LEU A 1 283 ? 7.537 -7.412 -18.497 1.00 93.88 283 LEU A N 1
ATOM 2185 C CA . LEU A 1 283 ? 8.006 -8.712 -18.042 1.00 93.88 283 LEU A CA 1
ATOM 2186 C C . LEU A 1 283 ? 6.848 -9.688 -18.242 1.00 93.88 283 LEU A C 1
ATOM 2188 O O . LEU A 1 283 ? 5.781 -9.486 -17.666 1.00 93.88 283 LEU A O 1
ATOM 2192 N N . THR A 1 284 ? 7.017 -10.692 -19.102 1.00 92.38 284 THR A N 1
ATOM 2193 C CA . THR A 1 284 ? 5.942 -11.653 -19.415 1.00 92.38 284 THR A CA 1
ATOM 2194 C C . THR A 1 284 ? 6.171 -12.968 -18.674 1.00 92.38 284 THR A C 1
ATOM 2196 O O . THR A 1 284 ? 7.243 -13.563 -18.786 1.00 92.38 284 THR A O 1
ATOM 2199 N N . LEU A 1 285 ? 5.156 -13.415 -17.937 1.00 90.50 285 LEU A N 1
ATOM 2200 C CA . LEU A 1 285 ? 5.109 -14.692 -17.234 1.00 90.50 285 LEU A CA 1
ATOM 2201 C C . LEU A 1 285 ? 4.243 -15.680 -18.033 1.00 90.50 285 LEU A C 1
ATOM 2203 O O . LEU A 1 285 ? 3.118 -15.334 -18.410 1.00 90.50 285 LEU A O 1
ATOM 2207 N N . PRO A 1 286 ? 4.739 -16.893 -18.336 1.00 89.94 286 PRO A N 1
ATOM 2208 C CA . PRO A 1 286 ? 3.926 -17.928 -18.960 1.00 89.94 286 PRO A CA 1
ATOM 2209 C C . PRO A 1 286 ? 2.956 -18.542 -17.934 1.00 89.94 286 PRO A C 1
ATOM 2211 O O . PRO A 1 286 ? 3.298 -18.572 -16.747 1.00 89.94 286 PRO A O 1
ATOM 2214 N N . PRO A 1 287 ? 1.816 -19.114 -18.380 1.00 89.81 287 PRO A N 1
ATOM 2215 C CA . PRO A 1 287 ? 0.913 -19.873 -17.519 1.00 89.81 287 PRO A CA 1
ATOM 2216 C C . PRO A 1 287 ? 1.655 -20.894 -16.659 1.00 89.81 287 PRO A C 1
ATOM 2218 O O . PRO A 1 287 ? 2.600 -21.541 -17.120 1.00 89.81 287 PRO A O 1
ATOM 2221 N N . SER A 1 288 ? 1.194 -21.080 -15.426 1.00 88.81 288 SER A N 1
ATOM 2222 C CA . SER A 1 288 ? 1.849 -21.954 -14.459 1.00 88.81 288 SER A CA 1
ATOM 2223 C C . SER A 1 288 ? 0.850 -22.707 -13.595 1.00 88.81 288 SER A C 1
ATOM 2225 O O . SER A 1 288 ? -0.067 -22.123 -13.023 1.00 88.81 288 SER A O 1
ATOM 2227 N N . ALA A 1 289 ? 1.076 -24.011 -13.440 1.00 90.00 289 ALA A N 1
ATOM 2228 C CA . ALA A 1 289 ? 0.357 -24.846 -12.477 1.00 90.00 289 ALA A CA 1
ATOM 2229 C C . ALA A 1 289 ? 0.914 -24.729 -11.040 1.00 90.00 289 ALA A C 1
ATOM 2231 O O . ALA A 1 289 ? 0.317 -25.263 -10.109 1.00 90.00 289 ALA A O 1
ATOM 2232 N N . VAL A 1 290 ? 2.044 -24.036 -10.860 1.00 89.12 290 VAL A N 1
ATOM 2233 C CA . VAL A 1 290 ? 2.716 -23.793 -9.571 1.00 89.12 290 VAL A CA 1
ATOM 2234 C C . VAL A 1 290 ? 2.924 -22.294 -9.342 1.00 89.12 290 VAL A C 1
ATOM 2236 O O . VAL A 1 290 ? 2.859 -21.509 -10.289 1.00 89.12 290 VAL A O 1
ATOM 2239 N 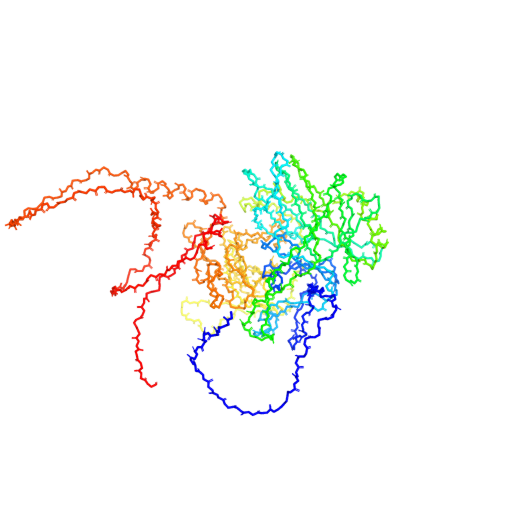N . GLU A 1 291 ? 3.187 -21.888 -8.099 1.00 89.50 291 GLU A N 1
ATOM 2240 C CA . GLU A 1 291 ? 3.612 -20.515 -7.797 1.00 89.50 291 GLU A CA 1
ATOM 2241 C C . GLU A 1 291 ? 4.889 -20.166 -8.582 1.00 89.50 291 GLU A C 1
ATOM 2243 O O . GLU A 1 291 ? 5.827 -20.963 -8.639 1.00 89.50 291 GLU A O 1
ATOM 2248 N N . GLN A 1 292 ? 4.928 -18.978 -9.186 1.00 89.94 292 GLN A N 1
ATOM 2249 C CA . GLN A 1 292 ? 6.137 -18.422 -9.797 1.00 89.94 292 GLN A CA 1
ATOM 2250 C C . GLN A 1 292 ? 6.674 -17.283 -8.931 1.00 89.94 292 GLN A C 1
ATOM 2252 O O . GLN A 1 292 ? 5.908 -16.464 -8.424 1.00 89.94 292 GLN A O 1
ATOM 2257 N N . VAL A 1 293 ? 8.001 -17.212 -8.799 1.00 91.25 293 VAL A N 1
ATOM 2258 C CA . VAL A 1 293 ? 8.699 -16.169 -8.039 1.00 91.25 293 VAL A CA 1
ATOM 2259 C C . VAL A 1 293 ? 9.720 -15.497 -8.940 1.00 91.25 293 VAL A C 1
ATOM 2261 O O . VAL A 1 293 ? 10.617 -16.154 -9.465 1.00 91.25 293 VAL A O 1
ATOM 2264 N N . VAL A 1 294 ? 9.596 -14.183 -9.100 1.00 92.12 294 VAL A N 1
ATOM 2265 C CA . VAL A 1 294 ? 10.498 -13.371 -9.922 1.00 92.12 294 VAL A CA 1
ATOM 2266 C C . VAL A 1 294 ? 10.942 -12.142 -9.146 1.00 92.12 294 VAL A C 1
ATOM 2268 O O . VAL A 1 294 ? 10.233 -11.665 -8.262 1.00 92.12 294 VAL A O 1
ATOM 2271 N N . GLU A 1 295 ? 12.113 -11.605 -9.461 1.00 93.44 295 GLU A N 1
ATOM 2272 C CA . GLU A 1 295 ? 12.566 -10.334 -8.896 1.00 93.44 295 GLU A CA 1
ATOM 2273 C C . GLU A 1 295 ? 12.911 -9.359 -10.011 1.00 93.44 295 GLU A C 1
ATOM 2275 O O . GLU A 1 295 ? 13.625 -9.724 -10.945 1.00 93.44 295 GLU A O 1
ATOM 2280 N N . VAL A 1 296 ? 12.444 -8.116 -9.885 1.00 95.56 296 VAL A N 1
ATOM 2281 C CA . VAL A 1 296 ? 12.923 -6.993 -10.696 1.00 95.56 296 VAL A CA 1
ATOM 2282 C C . VAL A 1 296 ? 13.707 -6.041 -9.810 1.00 95.56 296 VAL A C 1
ATOM 2284 O O . VAL A 1 296 ? 13.171 -5.497 -8.842 1.00 95.56 296 VAL A O 1
ATOM 2287 N N . ALA A 1 297 ? 14.963 -5.820 -10.175 1.00 95.56 297 ALA A N 1
ATOM 2288 C CA . ALA A 1 297 ? 15.822 -4.805 -9.599 1.00 95.56 297 ALA A CA 1
ATOM 2289 C C . ALA A 1 297 ? 15.766 -3.526 -10.443 1.00 95.56 297 ALA A C 1
ATOM 2291 O O . ALA A 1 297 ? 15.845 -3.576 -11.675 1.00 95.56 297 ALA A O 1
ATOM 2292 N N . THR A 1 298 ? 15.663 -2.379 -9.776 1.00 97.12 298 THR A N 1
ATOM 2293 C CA . THR A 1 298 ? 15.743 -1.053 -10.400 1.00 97.12 298 THR A CA 1
ATOM 2294 C C . THR A 1 298 ? 16.728 -0.163 -9.659 1.00 97.12 298 THR A C 1
ATOM 2296 O O . THR A 1 298 ? 16.609 -0.017 -8.441 1.00 97.12 298 THR A O 1
ATOM 2299 N N . ALA A 1 299 ? 17.661 0.452 -10.384 1.00 96.44 299 ALA A N 1
ATOM 2300 C CA . ALA A 1 299 ? 18.707 1.308 -9.823 1.00 96.44 299 ALA A CA 1
ATOM 2301 C C . ALA A 1 299 ? 19.036 2.475 -10.765 1.00 96.44 299 ALA A C 1
ATOM 2303 O O . ALA A 1 299 ? 18.978 2.324 -11.988 1.00 96.44 299 ALA A O 1
ATOM 2304 N N . VAL A 1 300 ? 19.393 3.632 -10.206 1.00 96.12 300 VAL A N 1
ATOM 2305 C CA . VAL A 1 300 ? 19.848 4.793 -10.987 1.00 96.12 300 VAL A CA 1
ATOM 2306 C C . VAL A 1 300 ? 21.369 4.744 -11.125 1.00 96.12 300 VAL A C 1
ATOM 2308 O O . VAL A 1 300 ? 22.086 4.620 -10.134 1.00 96.12 300 VAL A O 1
ATOM 2311 N N . CYS A 1 301 ? 21.843 4.838 -12.364 1.00 96.06 301 CYS A N 1
ATOM 2312 C CA . CYS A 1 301 ? 23.248 4.785 -12.763 1.00 96.06 301 CYS A CA 1
ATOM 2313 C C . CYS A 1 301 ? 23.616 6.101 -13.464 1.00 96.06 301 CYS A C 1
ATOM 2315 O O . CYS A 1 301 ? 22.785 6.678 -14.166 1.00 96.06 301 CYS A O 1
ATOM 2317 N N . ALA A 1 302 ? 24.845 6.583 -13.308 1.00 95.38 302 ALA A N 1
ATOM 2318 C CA . ALA A 1 302 ? 25.327 7.791 -13.972 1.00 95.38 302 ALA A CA 1
ATOM 2319 C C . ALA A 1 302 ? 25.402 7.612 -15.499 1.00 95.38 302 ALA A C 1
ATOM 2321 O O . ALA A 1 302 ? 25.037 8.516 -16.251 1.00 95.38 302 ALA A O 1
ATOM 2322 N N . ASP A 1 303 ? 25.827 6.431 -15.953 1.00 95.56 303 ASP A N 1
ATOM 2323 C CA . ASP A 1 303 ? 26.020 6.108 -17.364 1.00 95.56 303 ASP A CA 1
ATOM 2324 C C . ASP A 1 303 ? 25.636 4.651 -17.707 1.00 95.56 303 ASP A C 1
ATOM 2326 O O . ASP A 1 303 ? 25.147 3.877 -16.875 1.00 95.56 303 ASP A O 1
ATOM 2330 N N . ARG A 1 304 ? 25.815 4.291 -18.984 1.00 95.69 304 ARG A N 1
ATOM 2331 C CA . ARG A 1 304 ? 25.498 2.966 -19.533 1.00 95.69 304 ARG A CA 1
ATOM 2332 C C . ARG A 1 304 ? 26.457 1.874 -19.051 1.00 95.69 304 ARG A C 1
ATOM 2334 O O . ARG A 1 304 ? 26.033 0.723 -18.959 1.00 95.69 304 ARG A O 1
ATOM 2341 N N . ASP A 1 305 ? 27.715 2.203 -18.785 1.00 94.62 305 ASP A N 1
ATOM 2342 C CA . ASP A 1 305 ? 28.739 1.222 -18.431 1.00 94.62 305 ASP A CA 1
ATOM 2343 C C . ASP A 1 305 ? 28.618 0.842 -16.950 1.00 94.62 305 ASP A C 1
ATOM 2345 O O . ASP A 1 305 ? 28.683 -0.345 -16.620 1.00 94.62 305 ASP A O 1
ATOM 2349 N N . GLU A 1 306 ? 28.285 1.803 -16.079 1.00 94.94 306 GLU A N 1
ATOM 2350 C CA . GLU A 1 306 ? 27.821 1.529 -14.714 1.00 94.94 306 GLU A CA 1
ATOM 2351 C C . GLU A 1 306 ? 26.541 0.676 -14.727 1.00 94.94 306 GLU A C 1
ATOM 2353 O O . GLU A 1 306 ? 26.475 -0.339 -14.032 1.00 94.94 306 GLU A O 1
ATOM 2358 N N . ALA A 1 307 ? 25.555 1.014 -15.570 1.00 95.19 307 ALA A N 1
ATOM 2359 C CA . ALA A 1 307 ? 24.341 0.205 -15.706 1.00 95.19 307 ALA A CA 1
ATOM 2360 C C . ALA A 1 307 ? 24.640 -1.229 -16.185 1.00 95.19 307 ALA A C 1
ATOM 2362 O O . ALA A 1 307 ? 24.014 -2.171 -15.705 1.00 95.19 307 ALA A O 1
ATOM 2363 N N . LEU A 1 308 ? 25.608 -1.421 -17.090 1.00 94.50 308 LEU A N 1
ATOM 2364 C CA . LEU A 1 308 ? 26.047 -2.742 -17.549 1.00 94.50 308 LEU A CA 1
ATOM 2365 C C . LEU A 1 308 ? 26.772 -3.530 -16.449 1.00 94.50 308 LEU A C 1
ATOM 2367 O O . LEU A 1 308 ? 26.538 -4.732 -16.314 1.00 94.50 308 LEU A O 1
ATOM 2371 N N . ALA A 1 309 ? 27.651 -2.883 -15.681 1.00 92.81 309 ALA A N 1
ATOM 2372 C CA . ALA A 1 309 ? 28.370 -3.513 -14.575 1.00 92.81 309 ALA A CA 1
ATOM 2373 C C . ALA A 1 309 ? 27.400 -3.956 -13.469 1.00 92.81 309 ALA A C 1
ATOM 2375 O O . ALA A 1 309 ? 27.361 -5.134 -13.112 1.00 92.81 309 ALA A O 1
ATOM 2376 N N . LEU A 1 310 ? 26.540 -3.041 -13.017 1.00 93.44 310 LEU A N 1
ATOM 2377 C CA . LEU A 1 310 ? 25.536 -3.300 -11.989 1.00 93.44 310 LEU A CA 1
ATOM 2378 C C . LEU A 1 310 ? 24.519 -4.365 -12.433 1.00 93.44 310 LEU A C 1
ATOM 2380 O O . LEU A 1 310 ? 24.116 -5.215 -11.639 1.00 93.44 310 LEU A O 1
ATOM 2384 N N . ALA A 1 311 ? 24.142 -4.380 -13.717 1.00 92.81 311 ALA A N 1
ATOM 2385 C CA . ALA A 1 311 ? 23.260 -5.405 -14.266 1.00 92.81 311 ALA A CA 1
ATOM 2386 C C . ALA A 1 311 ? 23.882 -6.807 -14.270 1.00 92.81 311 ALA A C 1
ATOM 2388 O O . ALA A 1 311 ? 23.142 -7.767 -14.081 1.00 92.81 311 ALA A O 1
ATOM 2389 N N . LYS A 1 312 ? 25.202 -6.946 -14.462 1.00 91.06 312 LYS A N 1
ATOM 2390 C CA . LYS A 1 312 ? 25.888 -8.252 -14.396 1.00 91.06 312 LYS A CA 1
ATOM 2391 C C . LYS A 1 312 ? 25.853 -8.839 -12.987 1.00 91.06 312 LYS A C 1
ATOM 2393 O O . LYS A 1 312 ? 25.612 -10.033 -12.846 1.00 91.06 312 LYS A O 1
ATOM 2398 N N . GLU A 1 313 ? 26.041 -8.006 -11.965 1.00 89.75 313 GLU A N 1
ATOM 2399 C CA . GLU A 1 313 ? 25.967 -8.434 -10.562 1.00 89.75 313 GLU A CA 1
ATOM 2400 C C . GLU A 1 313 ? 24.523 -8.736 -10.139 1.00 89.75 313 GLU A C 1
ATOM 2402 O O . GLU A 1 313 ? 24.246 -9.813 -9.618 1.00 89.75 313 GLU A O 1
ATOM 2407 N N . LEU A 1 314 ? 23.568 -7.853 -10.451 1.00 88.44 314 LEU A N 1
ATOM 2408 C CA . LEU A 1 314 ? 22.149 -8.064 -10.128 1.00 88.44 314 LEU A CA 1
ATOM 2409 C C . LEU A 1 314 ? 21.498 -9.218 -10.911 1.00 88.44 314 LEU A C 1
ATOM 2411 O O . LEU A 1 314 ? 20.522 -9.792 -10.430 1.00 88.44 314 LEU A O 1
ATOM 2415 N N . ALA A 1 315 ? 21.996 -9.555 -12.106 1.00 78.75 315 ALA A N 1
ATOM 2416 C CA . ALA A 1 315 ? 21.510 -10.692 -12.893 1.00 78.75 315 ALA A CA 1
ATOM 2417 C C . ALA A 1 315 ? 22.025 -12.050 -12.387 1.00 78.75 315 ALA A C 1
ATOM 2419 O O . ALA A 1 315 ? 21.489 -13.081 -12.803 1.00 78.75 315 ALA A O 1
ATOM 2420 N N . ALA A 1 316 ? 23.022 -12.076 -11.494 1.00 70.31 316 ALA A N 1
ATOM 2421 C CA . ALA A 1 316 ? 23.381 -13.299 -10.794 1.00 70.31 316 ALA A CA 1
ATOM 2422 C C . ALA A 1 316 ? 22.174 -13.793 -9.977 1.00 70.31 316 ALA A C 1
ATOM 2424 O O . ALA A 1 316 ? 21.483 -13.020 -9.303 1.00 70.31 316 ALA A O 1
ATOM 2425 N N . ALA A 1 317 ? 21.894 -15.093 -10.063 1.00 54.78 317 ALA A N 1
ATOM 2426 C CA . ALA A 1 317 ? 20.888 -15.707 -9.210 1.00 54.78 317 ALA A CA 1
ATOM 2427 C C . ALA A 1 317 ? 21.378 -15.648 -7.753 1.00 54.78 317 ALA A C 1
ATOM 2429 O O . ALA A 1 317 ? 22.547 -15.949 -7.513 1.00 54.78 317 ALA A O 1
ATOM 2430 N N . PRO A 1 318 ? 20.528 -15.288 -6.776 1.00 54.66 318 PRO A N 1
ATOM 2431 C CA . PRO A 1 318 ? 20.900 -15.444 -5.379 1.00 54.66 318 PRO A CA 1
ATOM 2432 C C . PRO A 1 318 ? 21.073 -16.945 -5.086 1.00 54.66 318 PRO A C 1
ATOM 2434 O O . PRO A 1 318 ? 20.219 -17.740 -5.486 1.00 54.66 318 PRO A O 1
ATOM 2437 N N . ASP A 1 319 ? 22.152 -17.326 -4.386 1.00 44.09 319 ASP A N 1
ATOM 2438 C CA . ASP A 1 319 ? 22.545 -18.735 -4.134 1.00 44.09 319 ASP A CA 1
ATOM 2439 C C . ASP A 1 319 ? 21.439 -19.587 -3.488 1.00 44.09 319 ASP A C 1
ATOM 2441 O O . ASP A 1 319 ? 21.408 -20.811 -3.591 1.00 44.09 319 ASP A O 1
ATOM 2445 N N . SER A 1 320 ? 20.475 -18.923 -2.861 1.00 47.31 320 SER A N 1
ATOM 2446 C CA . SER A 1 320 ? 19.089 -19.372 -2.831 1.00 47.31 320 SER A CA 1
ATOM 2447 C C . SER A 1 320 ? 18.186 -18.140 -2.849 1.00 47.31 320 SER A C 1
ATOM 2449 O O . SER A 1 320 ? 18.567 -17.074 -2.353 1.00 47.31 320 SER A O 1
ATOM 2451 N N . PHE A 1 321 ? 16.948 -18.266 -3.339 1.00 50.62 321 PHE A N 1
ATOM 2452 C CA . PHE A 1 321 ? 15.894 -17.366 -2.870 1.00 50.62 321 PHE A CA 1
ATOM 2453 C C . PHE A 1 321 ? 15.691 -17.679 -1.387 1.00 50.62 321 PHE A C 1
ATOM 2455 O O . PHE A 1 321 ? 14.893 -18.551 -1.053 1.00 50.62 321 PHE A O 1
ATOM 2462 N N . GLY A 1 322 ? 16.463 -17.018 -0.517 1.00 43.69 322 GLY A N 1
ATOM 2463 C CA . GLY A 1 322 ? 16.442 -17.292 0.917 1.00 43.69 322 GLY A CA 1
ATOM 2464 C C . GLY A 1 322 ? 15.016 -17.256 1.463 1.00 43.69 322 GLY A C 1
ATOM 2465 O O . GLY A 1 322 ? 14.174 -16.524 0.922 1.00 43.69 322 GLY A O 1
ATOM 2466 N N . GLU A 1 323 ? 14.775 -18.025 2.532 1.00 42.34 323 GLU A N 1
ATOM 2467 C CA . GLU A 1 323 ? 13.472 -18.350 3.153 1.00 42.34 323 GLU A CA 1
ATOM 2468 C C . GLU A 1 323 ? 12.688 -17.142 3.728 1.00 42.34 323 GLU A C 1
ATOM 2470 O O . GLU A 1 323 ? 11.855 -17.278 4.620 1.00 42.34 323 GLU A O 1
ATOM 2475 N N . GLY A 1 324 ? 12.929 -15.936 3.210 1.00 41.31 324 GLY A N 1
ATOM 2476 C CA . GLY A 1 324 ? 12.183 -14.713 3.463 1.00 41.31 324 GLY A CA 1
ATOM 2477 C C . GLY A 1 324 ? 10.695 -14.881 3.164 1.00 41.31 324 GLY A C 1
ATOM 2478 O O . GLY A 1 324 ? 10.243 -14.703 2.027 1.00 41.31 324 GLY A O 1
ATOM 2479 N N . GLY A 1 325 ? 9.966 -15.198 4.232 1.00 51.22 325 GLY A N 1
ATOM 2480 C CA . GLY A 1 325 ? 8.519 -15.306 4.316 1.00 51.22 325 GLY A CA 1
ATOM 2481 C C . GLY A 1 325 ? 7.953 -16.525 3.595 1.00 51.22 325 GLY A C 1
ATOM 2482 O O . GLY A 1 325 ? 8.039 -16.616 2.369 1.00 51.22 325 GLY A O 1
ATOM 2483 N N . ALA A 1 326 ? 7.281 -17.403 4.346 1.00 52.97 326 ALA A N 1
ATOM 2484 C CA . ALA A 1 326 ? 6.349 -18.372 3.775 1.00 52.97 326 ALA A CA 1
ATOM 2485 C C . ALA A 1 326 ? 5.338 -17.654 2.860 1.00 52.97 326 ALA A C 1
ATOM 2487 O O . ALA A 1 326 ? 4.915 -16.535 3.163 1.00 52.97 326 ALA A O 1
ATOM 2488 N N . SER A 1 327 ? 4.973 -18.272 1.733 1.00 58.78 327 SER A N 1
ATOM 2489 C CA . SER A 1 327 ? 4.005 -17.673 0.808 1.00 58.78 327 SER A CA 1
ATOM 2490 C C . SER A 1 327 ? 2.637 -17.540 1.474 1.00 58.78 327 SER A C 1
ATOM 2492 O O . SER A 1 327 ? 2.072 -18.521 1.958 1.00 58.78 327 SER A O 1
ATOM 2494 N N . VAL A 1 328 ? 2.091 -16.323 1.465 1.00 62.94 328 VAL A N 1
ATOM 2495 C CA . VAL A 1 328 ? 0.754 -16.028 2.007 1.00 62.94 328 VAL A CA 1
ATOM 2496 C C . VAL A 1 328 ? -0.345 -16.305 0.961 1.00 62.94 328 VAL A C 1
ATOM 2498 O O . VAL A 1 328 ? -1.511 -16.463 1.313 1.00 62.94 328 VAL A O 1
ATOM 2501 N N . LEU A 1 329 ? 0.032 -16.495 -0.314 1.00 56.69 329 LEU A N 1
ATOM 2502 C CA . LEU A 1 329 ? -0.860 -16.719 -1.469 1.00 56.69 329 LEU A CA 1
ATOM 2503 C C . LEU A 1 329 ? -1.671 -18.029 -1.428 1.00 56.69 329 LEU A C 1
ATOM 2505 O O . LEU A 1 329 ? -2.498 -18.280 -2.302 1.00 56.69 329 LEU A O 1
ATOM 2509 N N . THR A 1 330 ? -1.399 -18.909 -0.463 1.00 48.62 330 THR A N 1
ATOM 2510 C CA . THR A 1 330 ? -2.040 -20.232 -0.352 1.00 48.62 330 THR A CA 1
ATOM 2511 C C . THR A 1 330 ? -2.933 -20.370 0.876 1.00 48.62 330 THR A C 1
ATOM 2513 O O . THR A 1 330 ? -3.735 -21.305 0.954 1.00 48.62 330 THR A O 1
ATOM 2516 N N . SER A 1 331 ? -2.868 -19.424 1.817 1.00 41.50 331 SER A N 1
ATOM 2517 C CA . SER A 1 331 ? -3.853 -19.361 2.888 1.00 41.50 331 SER A CA 1
ATOM 2518 C C . SER A 1 331 ? -5.174 -18.839 2.327 1.00 41.50 331 SER A C 1
ATOM 2520 O O . SER A 1 331 ? -5.247 -17.724 1.815 1.00 41.50 331 SER A O 1
ATOM 2522 N N . ARG A 1 332 ? -6.263 -19.604 2.490 1.00 47.84 332 ARG A N 1
ATOM 2523 C CA . ARG A 1 332 ? -7.569 -18.953 2.644 1.00 47.84 332 ARG A CA 1
ATOM 2524 C C . ARG A 1 332 ? -7.436 -18.097 3.898 1.00 47.84 332 ARG A C 1
ATOM 2526 O O . ARG A 1 332 ? -7.325 -18.666 4.984 1.00 47.84 332 ARG A O 1
ATOM 2533 N N . TRP A 1 333 ? -7.351 -16.780 3.707 1.00 47.78 333 TRP A N 1
ATOM 2534 C CA . TRP A 1 333 ? -7.059 -15.788 4.744 1.00 47.78 333 TRP A CA 1
ATOM 2535 C C . TRP A 1 333 ? -7.815 -16.114 6.031 1.00 47.78 333 TRP A C 1
ATOM 2537 O O . TRP A 1 333 ? -9.002 -16.448 5.927 1.00 47.78 333 TRP A O 1
ATOM 2547 N N . PRO A 1 334 ? -7.177 -16.057 7.217 1.00 37.47 334 PRO A N 1
ATOM 2548 C CA . PRO A 1 334 ? -7.754 -16.608 8.433 1.00 37.47 334 PRO A CA 1
ATOM 2549 C C . PRO A 1 334 ? -9.210 -16.186 8.649 1.00 37.47 334 PRO A C 1
ATOM 2551 O O . PRO A 1 334 ? -9.531 -15.035 8.967 1.00 37.47 334 PRO A O 1
ATOM 2554 N N . SER A 1 335 ? -10.109 -17.159 8.498 1.00 38.34 335 SER A N 1
ATOM 2555 C CA . SER A 1 335 ? -11.387 -17.101 9.185 1.00 38.34 335 SER A CA 1
ATOM 2556 C C . SER A 1 335 ? -11.054 -17.233 10.664 1.00 38.34 335 SER A C 1
ATOM 2558 O O . SER A 1 335 ? -10.481 -18.244 11.074 1.00 38.34 335 SER A O 1
ATOM 2560 N N . ALA A 1 336 ? -11.395 -16.218 11.460 1.00 38.09 336 ALA A N 1
ATOM 2561 C CA . ALA A 1 336 ? -11.063 -16.152 12.888 1.00 38.09 336 ALA A CA 1
ATOM 2562 C C . ALA A 1 336 ? -11.650 -17.307 13.730 1.00 38.09 336 ALA A C 1
ATOM 2564 O O . ALA A 1 336 ? -11.337 -17.443 14.906 1.00 38.09 336 ALA A O 1
ATOM 2565 N N . ASN A 1 337 ? -12.469 -18.167 13.119 1.00 36.91 337 ASN A N 1
ATOM 2566 C CA . ASN A 1 337 ? -12.991 -19.396 13.708 1.00 36.91 337 ASN A CA 1
ATOM 2567 C C . ASN A 1 337 ? -11.921 -20.498 13.866 1.00 36.91 337 ASN A C 1
ATOM 2569 O O . ASN A 1 337 ? -12.160 -21.484 14.560 1.00 36.91 337 ASN A O 1
ATOM 2573 N N . GLY A 1 338 ? -10.753 -20.364 13.227 1.00 33.03 338 GLY A N 1
ATOM 2574 C CA . GLY A 1 338 ? -9.598 -21.217 13.500 1.00 33.03 338 GLY A CA 1
ATOM 2575 C C . GLY A 1 338 ? -8.837 -20.712 14.722 1.00 33.03 338 GLY A C 1
ATOM 2576 O O . GLY A 1 338 ? -8.149 -19.700 14.630 1.00 33.03 338 GLY A O 1
ATOM 2577 N N . SER A 1 339 ? -8.913 -21.424 15.851 1.00 32.41 339 SER A N 1
ATOM 2578 C CA . SER A 1 339 ? -8.138 -21.095 17.053 1.00 32.41 339 SER A CA 1
ATOM 2579 C C . SER A 1 339 ? -6.635 -21.255 16.786 1.00 32.41 339 SER A C 1
ATOM 2581 O O . SER A 1 339 ? -6.084 -22.354 16.924 1.00 32.41 339 SER A O 1
ATOM 2583 N N . ALA A 1 340 ? -5.969 -20.168 16.394 1.00 33.97 340 ALA A N 1
ATOM 2584 C CA . ALA A 1 340 ? -4.521 -20.131 16.265 1.00 33.97 340 ALA A CA 1
ATOM 2585 C C . ALA A 1 340 ? -3.900 -20.464 17.628 1.00 33.97 340 ALA A C 1
ATOM 2587 O O . ALA A 1 340 ? -4.164 -19.813 18.640 1.00 33.97 340 ALA A O 1
ATOM 2588 N N . ARG A 1 341 ? -3.114 -21.541 17.671 1.00 30.66 341 ARG A N 1
ATOM 2589 C CA . ARG A 1 341 ? -2.463 -21.999 18.897 1.00 30.66 341 ARG A CA 1
ATOM 2590 C C . ARG A 1 341 ? -1.361 -20.996 19.227 1.00 30.66 341 ARG A C 1
ATOM 2592 O O . ARG A 1 341 ? -0.387 -20.930 18.486 1.00 30.66 341 ARG A O 1
ATOM 2599 N N . ALA A 1 342 ? -1.543 -20.222 20.298 1.00 29.38 342 ALA A N 1
ATOM 2600 C CA . ALA A 1 342 ? -0.635 -19.141 20.676 1.00 29.38 342 ALA A CA 1
ATOM 2601 C C . ALA A 1 342 ? 0.831 -19.606 20.670 1.00 29.38 342 ALA A C 1
ATOM 2603 O O . ALA A 1 342 ? 1.197 -20.547 21.383 1.00 29.38 342 ALA A O 1
ATOM 2604 N N . SER A 1 343 ? 1.661 -18.948 19.859 1.00 30.95 343 SER A N 1
ATOM 2605 C CA . SER A 1 343 ? 3.108 -19.152 19.904 1.00 30.95 343 SER A CA 1
ATOM 2606 C C . SER A 1 343 ? 3.661 -18.527 21.189 1.00 30.95 343 SER A C 1
ATOM 2608 O O . SER A 1 343 ? 3.198 -17.461 21.587 1.00 30.95 343 SER A O 1
ATOM 2610 N N . PRO A 1 344 ? 4.677 -19.117 21.844 1.00 27.81 344 PRO A N 1
ATOM 2611 C CA . PRO A 1 344 ? 5.228 -18.601 23.100 1.00 27.81 344 PRO A CA 1
ATOM 2612 C C . PRO A 1 344 ? 6.124 -17.359 22.909 1.00 27.81 344 PRO A C 1
ATOM 2614 O O . PRO A 1 344 ? 7.036 -17.121 23.705 1.00 27.81 344 PRO A O 1
ATOM 2617 N N . HIS A 1 345 ? 5.904 -16.569 21.853 1.00 33.56 345 HIS A N 1
ATOM 2618 C CA . HIS A 1 345 ? 6.623 -15.319 21.654 1.00 33.56 345 HIS A CA 1
ATOM 2619 C C . HIS A 1 345 ? 6.176 -14.307 22.706 1.00 33.56 345 HIS A C 1
ATOM 2621 O O . HIS A 1 345 ? 5.017 -13.910 22.788 1.00 33.56 345 HIS A O 1
ATOM 2627 N N . ARG A 1 346 ? 7.131 -13.909 23.548 1.00 31.72 346 ARG A N 1
ATOM 2628 C CA . ARG A 1 346 ? 6.944 -12.866 24.552 1.00 31.72 346 ARG A CA 1
ATOM 2629 C C . ARG A 1 346 ? 6.575 -11.560 23.829 1.00 31.72 346 ARG A C 1
ATOM 2631 O O . ARG A 1 346 ? 7.366 -11.151 22.976 1.00 31.72 346 ARG A O 1
ATOM 2638 N N . PRO A 1 347 ? 5.451 -10.900 24.168 1.00 35.16 347 PRO A N 1
ATOM 2639 C CA . PRO A 1 347 ? 5.077 -9.639 23.537 1.00 35.16 347 PRO A CA 1
ATOM 2640 C C . PRO A 1 347 ? 6.170 -8.577 23.751 1.00 35.16 347 PRO A C 1
ATOM 2642 O O . PRO A 1 347 ? 6.923 -8.663 24.737 1.00 35.16 347 PRO A O 1
ATOM 2645 N N . PRO A 1 348 ? 6.278 -7.580 22.851 1.00 34.72 348 PRO A N 1
ATOM 2646 C CA . PRO A 1 348 ? 7.254 -6.504 22.979 1.00 34.72 348 PRO A CA 1
ATOM 2647 C C . PRO A 1 348 ? 7.124 -5.784 24.335 1.00 34.72 348 PRO A C 1
ATOM 2649 O O . PRO A 1 348 ? 6.043 -5.761 24.934 1.00 34.72 348 PRO A O 1
ATOM 2652 N N . PRO A 1 349 ? 8.225 -5.225 24.874 1.00 32.31 349 PRO A N 1
ATOM 2653 C CA . PRO A 1 349 ? 8.225 -4.660 26.216 1.00 32.31 349 PRO A CA 1
ATOM 2654 C C . PRO A 1 349 ? 7.222 -3.508 26.341 1.00 32.31 349 PRO A C 1
ATOM 2656 O O . PRO A 1 349 ? 7.313 -2.503 25.641 1.00 32.31 349 PRO A O 1
ATOM 2659 N N . LEU A 1 350 ? 6.286 -3.669 27.280 1.00 39.66 350 LEU A N 1
ATOM 2660 C CA . LEU A 1 350 ? 5.280 -2.674 27.642 1.00 39.66 350 LEU A CA 1
ATOM 2661 C C . LEU A 1 350 ? 5.941 -1.325 27.971 1.00 39.66 350 LEU A C 1
ATOM 2663 O O . LEU A 1 350 ? 6.874 -1.261 28.776 1.00 39.66 350 LEU A O 1
ATOM 2667 N N . ALA A 1 351 ? 5.410 -0.238 27.413 1.00 35.56 351 ALA A N 1
ATOM 2668 C CA . ALA A 1 351 ? 5.764 1.110 27.836 1.00 35.56 351 ALA A CA 1
ATOM 2669 C C . ALA A 1 351 ? 5.121 1.393 29.206 1.00 35.56 351 ALA A C 1
ATOM 2671 O O . ALA A 1 351 ? 3.924 1.656 29.306 1.00 35.56 351 ALA A O 1
ATOM 2672 N N . TYR A 1 352 ? 5.909 1.310 30.281 1.00 34.84 352 TYR A N 1
ATOM 2673 C CA . TYR A 1 352 ? 5.443 1.590 31.641 1.00 34.84 352 TYR A CA 1
ATOM 2674 C C . TYR A 1 352 ? 5.591 3.083 31.988 1.00 34.84 352 TYR A C 1
ATOM 2676 O O . TYR A 1 352 ? 6.719 3.546 32.179 1.00 34.84 352 TYR A O 1
ATOM 2684 N N . PRO A 1 353 ? 4.501 3.846 32.189 1.00 36.66 353 PRO A N 1
ATOM 2685 C CA . PRO A 1 353 ? 4.578 5.087 32.946 1.00 36.66 353 PRO A CA 1
ATOM 2686 C C . PRO A 1 353 ? 4.742 4.754 34.438 1.00 36.66 353 PRO A C 1
ATOM 2688 O O . PRO A 1 353 ? 3.823 4.252 35.081 1.00 36.66 353 PRO A O 1
ATOM 2691 N N . SER A 1 354 ? 5.894 5.085 35.023 1.00 35.78 354 SER A N 1
ATOM 2692 C CA . SER A 1 354 ? 6.259 4.831 36.434 1.00 35.78 354 SER A CA 1
ATOM 2693 C C . SER A 1 354 ? 5.449 5.625 37.486 1.00 35.78 354 SER A C 1
ATOM 2695 O O . SER A 1 354 ? 5.909 5.827 38.608 1.00 35.78 354 SER A O 1
ATOM 2697 N N . ASN A 1 355 ? 4.277 6.157 37.121 1.00 37.16 355 ASN A N 1
ATOM 2698 C CA . ASN A 1 355 ? 3.640 7.295 37.793 1.00 37.16 355 ASN A CA 1
ATOM 2699 C C . ASN A 1 355 ? 2.105 7.168 37.947 1.00 37.16 355 ASN A C 1
ATOM 2701 O O . ASN A 1 355 ? 1.439 8.191 38.112 1.00 37.16 355 ASN A O 1
ATOM 2705 N N . VAL A 1 356 ? 1.518 5.968 37.894 1.00 39.50 356 VAL A N 1
ATOM 2706 C CA . VAL A 1 356 ? 0.081 5.791 38.190 1.00 39.50 356 VAL A CA 1
ATOM 2707 C C . VAL A 1 356 ? -0.094 5.630 39.703 1.00 39.50 356 VAL A C 1
ATOM 2709 O O . VAL A 1 356 ? 0.256 4.598 40.264 1.00 39.50 356 VAL A O 1
ATOM 2712 N N . ARG A 1 357 ? -0.582 6.683 40.372 1.00 39.62 357 ARG A N 1
ATOM 2713 C CA . ARG A 1 357 ? -0.991 6.632 41.786 1.00 39.62 357 ARG A CA 1
ATOM 2714 C C . ARG A 1 357 ? -2.425 6.127 41.903 1.00 39.62 357 ARG A C 1
ATOM 2716 O O . ARG A 1 357 ? -3.254 6.443 41.053 1.00 39.62 357 ARG A O 1
ATOM 2723 N N . ASP A 1 358 ? -2.700 5.407 42.986 1.00 42.69 358 ASP A N 1
ATOM 2724 C CA . ASP A 1 358 ? -4.025 4.889 43.319 1.00 42.69 358 ASP A CA 1
ATOM 2725 C C . ASP A 1 358 ? -5.096 5.986 43.372 1.00 42.69 358 ASP A C 1
ATOM 2727 O O . ASP A 1 358 ? -4.893 7.054 43.956 1.00 42.69 358 ASP A O 1
ATOM 2731 N N . GLY A 1 359 ? -6.267 5.693 42.805 1.00 39.78 359 GLY A N 1
ATOM 2732 C CA . GLY A 1 359 ? -7.434 6.562 42.901 1.00 39.78 359 GLY A CA 1
ATOM 2733 C C . GLY A 1 359 ? -8.507 6.239 41.870 1.00 39.78 359 GLY A C 1
ATOM 2734 O O . GLY A 1 359 ? -8.422 6.672 40.725 1.00 39.78 359 GLY A O 1
ATOM 2735 N N . VAL A 1 360 ? -9.570 5.548 42.292 1.00 41.19 360 VAL A N 1
ATOM 2736 C CA . VAL A 1 360 ? -10.844 5.570 41.558 1.00 41.19 360 VAL A CA 1
ATOM 2737 C C . VAL A 1 360 ? -11.447 6.961 41.753 1.00 41.19 360 VAL A C 1
ATOM 2739 O O . VAL A 1 360 ? -12.059 7.250 42.783 1.00 41.19 360 VAL A O 1
ATOM 2742 N N . VAL A 1 361 ? -11.225 7.851 40.787 1.00 44.09 361 VAL A N 1
ATOM 2743 C CA . VAL A 1 361 ? -11.772 9.210 40.822 1.00 44.09 361 VAL A CA 1
ATOM 2744 C C . VAL A 1 361 ? -13.221 9.172 40.343 1.00 44.09 361 VAL A C 1
ATOM 2746 O O . VAL A 1 361 ? -13.478 9.081 39.146 1.00 44.09 361 VAL A O 1
ATOM 2749 N N . ARG A 1 362 ? -14.177 9.303 41.271 1.00 40.97 362 ARG A N 1
ATOM 2750 C CA . ARG A 1 362 ? -15.531 9.751 40.914 1.00 40.97 362 ARG A CA 1
ATOM 2751 C C . ARG A 1 362 ? -15.450 11.216 40.495 1.00 40.97 362 ARG A C 1
ATOM 2753 O O . ARG A 1 362 ? -15.166 12.071 41.333 1.00 40.97 362 ARG A O 1
ATOM 2760 N N . VAL A 1 363 ? -15.692 11.502 39.220 1.00 49.16 363 VAL A N 1
ATOM 2761 C CA . VAL A 1 363 ? -15.724 12.874 38.697 1.00 49.16 363 VAL A CA 1
ATOM 2762 C C . VAL A 1 363 ? -17.141 13.443 38.750 1.00 49.16 363 VAL A C 1
ATOM 2764 O O . VAL A 1 363 ? -18.122 12.771 38.440 1.00 49.16 363 VAL A O 1
ATOM 2767 N N . SER A 1 364 ? -17.238 14.709 39.157 1.00 47.78 364 SER A N 1
ATOM 2768 C CA . SER A 1 364 ? -18.467 15.502 39.120 1.00 47.78 364 SER A CA 1
ATOM 2769 C C . SER A 1 364 ? -18.966 15.663 37.682 1.00 47.78 364 SER A C 1
ATOM 2771 O O . SER A 1 364 ? -18.244 16.221 36.855 1.00 47.78 364 SER A O 1
ATOM 2773 N N . GLY A 1 365 ? -20.194 15.227 37.396 1.00 53.59 365 GLY A N 1
ATOM 2774 C CA . GLY A 1 365 ? -20.803 15.328 36.061 1.00 53.59 365 GLY A CA 1
ATOM 2775 C C . GLY A 1 365 ? -21.544 14.069 35.605 1.00 53.59 365 GLY A C 1
ATOM 2776 O O . GLY A 1 365 ? -22.309 14.140 34.653 1.00 53.59 365 GLY A O 1
ATOM 2777 N N . ALA A 1 366 ? -21.362 12.945 36.301 1.00 54.78 366 ALA A N 1
ATOM 2778 C CA . ALA A 1 366 ? -22.288 11.821 36.230 1.00 54.78 366 ALA A CA 1
ATOM 2779 C C . ALA A 1 366 ? -23.635 12.209 36.871 1.00 54.78 366 ALA A C 1
ATOM 2781 O O . ALA A 1 366 ? -23.651 12.683 38.010 1.00 54.78 366 ALA A O 1
ATOM 2782 N N . ASP A 1 367 ? -24.741 12.004 36.152 1.00 63.97 367 ASP A N 1
ATOM 2783 C CA . ASP A 1 367 ? -26.075 11.924 36.758 1.00 63.97 367 ASP A CA 1
ATOM 2784 C C . ASP A 1 367 ? -26.328 10.508 37.317 1.00 63.97 367 ASP A C 1
ATOM 2786 O O . ASP A 1 367 ? -25.445 9.649 37.286 1.00 63.97 367 ASP A O 1
ATOM 2790 N N . GLU A 1 368 ? -27.520 10.249 37.859 1.00 68.94 368 GLU A N 1
ATOM 2791 C CA . GLU A 1 368 ? -27.870 8.952 38.464 1.00 68.94 368 GLU A CA 1
ATOM 2792 C C . GLU A 1 368 ? -27.862 7.766 37.471 1.00 68.94 368 GLU A C 1
ATOM 2794 O O . GLU A 1 368 ? -27.926 6.612 37.898 1.00 68.94 368 GLU A O 1
ATOM 2799 N N . SER A 1 369 ? -27.764 8.025 36.162 1.00 82.56 369 SER A N 1
ATOM 2800 C CA . SER A 1 369 ? -27.891 7.032 35.084 1.00 82.56 369 SER A CA 1
ATOM 2801 C C . SER A 1 369 ? -26.551 6.524 34.540 1.00 82.56 369 SER A C 1
ATOM 2803 O O . SER A 1 369 ? -26.534 5.503 33.851 1.00 82.56 369 SER A O 1
ATOM 2805 N N . PHE A 1 370 ? -25.434 7.211 34.811 1.00 78.00 370 PHE A N 1
ATOM 2806 C CA . PHE A 1 370 ? -24.126 6.894 34.219 1.00 78.00 370 PHE A CA 1
ATOM 2807 C C . PHE A 1 370 ? -23.006 6.797 35.258 1.00 78.00 370 PHE A C 1
ATOM 2809 O O . PHE A 1 370 ? -22.927 7.577 36.201 1.00 78.00 370 PHE A O 1
ATOM 2816 N N . VAL A 1 371 ? -22.067 5.875 35.036 1.00 75.88 371 VAL A N 1
ATOM 2817 C CA . VAL A 1 371 ? -20.786 5.831 35.754 1.00 75.88 371 VAL A CA 1
ATOM 2818 C C . VAL A 1 371 ? -19.700 6.359 34.820 1.00 75.88 371 VAL A C 1
ATOM 2820 O O . VAL A 1 371 ? -19.596 5.914 33.680 1.00 75.88 371 VAL A O 1
ATOM 2823 N N . ILE A 1 372 ? -18.899 7.314 35.297 1.00 82.00 372 ILE A N 1
ATOM 2824 C CA . ILE A 1 372 ? -17.734 7.840 34.575 1.00 82.00 372 ILE A CA 1
ATOM 2825 C C . ILE A 1 372 ? -16.474 7.248 35.204 1.00 82.00 372 ILE A C 1
ATOM 2827 O O . ILE A 1 372 ? -16.241 7.408 36.403 1.00 82.00 372 ILE A O 1
ATOM 2831 N N . GLU A 1 373 ? -15.656 6.596 34.382 1.00 82.25 373 GLU A N 1
ATOM 2832 C CA . GLU A 1 373 ? -14.395 5.977 34.784 1.00 82.25 373 GLU A CA 1
ATOM 2833 C C . GLU A 1 373 ? -13.220 6.554 33.989 1.00 82.25 373 GLU A C 1
ATOM 2835 O O . GLU A 1 373 ? -13.341 6.896 32.813 1.00 82.25 373 GLU A O 1
ATOM 2840 N N . HIS A 1 374 ? -12.060 6.662 34.640 1.00 85.06 374 HIS A N 1
ATOM 2841 C CA . HIS A 1 374 ? -10.856 7.246 34.053 1.00 85.06 374 HIS A CA 1
ATOM 2842 C C . HIS A 1 374 ? -9.779 6.182 33.855 1.00 85.06 374 HIS A C 1
ATOM 2844 O O . HIS A 1 374 ? -9.065 5.823 34.790 1.00 85.06 374 HIS A O 1
ATOM 2850 N N . LEU A 1 375 ? -9.645 5.710 32.615 1.00 87.19 375 LEU A N 1
ATOM 2851 C CA . LEU A 1 375 ? -8.548 4.838 32.199 1.00 87.19 375 LEU A CA 1
ATOM 2852 C C . LEU A 1 375 ? -7.269 5.692 32.043 1.00 87.19 375 LEU A C 1
ATOM 2854 O O . LEU A 1 375 ? -7.291 6.677 31.297 1.00 87.19 375 LEU A O 1
ATOM 2858 N N . PRO A 1 376 ? -6.156 5.378 32.735 1.00 87.56 376 PRO A N 1
ATOM 2859 C CA . PRO A 1 376 ? -4.942 6.186 32.683 1.00 87.56 376 PRO A CA 1
ATOM 2860 C C . PRO A 1 376 ? -4.261 6.045 31.316 1.00 87.56 376 PRO A C 1
ATOM 2862 O O . PRO A 1 376 ? -3.741 4.985 30.980 1.00 87.56 376 PRO A O 1
ATOM 2865 N N . VAL A 1 377 ? -4.255 7.122 30.529 1.00 90.06 377 VAL A N 1
ATOM 2866 C CA . VAL A 1 377 ? -3.649 7.162 29.188 1.00 90.06 377 VAL A CA 1
ATOM 2867 C C . VAL A 1 377 ? -2.152 7.511 29.290 1.00 90.06 377 VAL A C 1
ATOM 2869 O O . VAL A 1 377 ? -1.816 8.547 29.877 1.00 90.06 377 VAL A O 1
ATOM 2872 N N . PRO A 1 378 ? -1.233 6.701 28.728 1.00 88.94 378 PRO A N 1
ATOM 2873 C CA . PRO A 1 378 ? 0.176 7.065 28.569 1.00 88.94 378 PRO A CA 1
ATOM 2874 C C . PRO A 1 378 ? 0.367 8.401 27.830 1.00 88.94 378 PRO A C 1
ATOM 2876 O O . PRO A 1 378 ? -0.334 8.708 26.868 1.00 88.94 378 PRO A O 1
ATOM 2879 N N . LYS A 1 379 ? 1.322 9.223 28.290 1.00 87.62 379 LYS A N 1
ATOM 2880 C CA . LYS A 1 379 ? 1.493 10.626 27.843 1.00 87.62 379 LYS A CA 1
ATOM 2881 C C . LYS A 1 379 ? 1.911 10.779 26.376 1.00 87.62 379 LYS A C 1
ATOM 2883 O O . LYS A 1 379 ? 1.772 11.861 25.812 1.00 87.62 379 LYS A O 1
ATOM 2888 N N . ASP A 1 380 ? 2.478 9.729 25.805 1.00 84.38 380 ASP A N 1
ATOM 2889 C CA . ASP A 1 380 ? 2.927 9.610 24.422 1.00 84.38 380 ASP A CA 1
ATOM 2890 C C . ASP A 1 380 ? 1.782 9.286 23.445 1.00 84.38 380 ASP A C 1
ATOM 2892 O O . ASP A 1 380 ? 1.895 9.586 22.254 1.00 84.38 380 ASP A O 1
ATOM 2896 N N . ILE A 1 381 ? 0.647 8.769 23.933 1.00 87.31 381 ILE A N 1
ATOM 2897 C CA . ILE A 1 381 ? -0.508 8.424 23.096 1.00 87.31 381 ILE A CA 1
ATOM 2898 C C . ILE A 1 381 ? -1.362 9.667 22.819 1.00 87.31 381 ILE A C 1
ATOM 2900 O O . ILE A 1 381 ? -2.142 10.136 23.653 1.00 87.31 381 ILE A O 1
ATOM 2904 N N . LYS A 1 382 ? -1.288 10.172 21.584 1.00 86.19 382 LYS A N 1
ATOM 2905 C CA . LYS A 1 382 ? -2.232 11.170 21.057 1.00 86.19 382 LYS A CA 1
ATOM 2906 C C . LYS A 1 382 ? -3.540 10.486 20.654 1.00 86.19 382 LYS A C 1
ATOM 2908 O O . LYS A 1 382 ? -3.726 10.136 19.492 1.00 86.19 382 LYS A O 1
ATOM 2913 N N . LEU A 1 383 ? -4.442 10.305 21.620 1.00 84.00 383 LEU A N 1
ATOM 2914 C CA . LEU A 1 383 ? -5.649 9.492 21.439 1.00 84.00 383 LEU A CA 1
ATOM 2915 C C . LEU A 1 383 ? -6.514 9.873 20.230 1.00 84.00 383 LEU A C 1
ATOM 2917 O O . LEU A 1 383 ? -6.834 8.983 19.453 1.00 84.00 383 LEU A O 1
ATOM 2921 N N . LEU A 1 384 ? -6.893 11.156 20.090 1.00 91.19 384 LEU A N 1
ATOM 2922 C CA . LEU A 1 384 ? -7.688 11.708 18.971 1.00 91.19 384 LEU A CA 1
ATOM 2923 C C . LEU A 1 384 ? -8.678 10.683 18.377 1.00 91.19 384 LEU A C 1
ATOM 2925 O O . LEU A 1 384 ? -8.535 10.275 17.225 1.00 91.19 384 LEU A O 1
ATOM 2929 N N . VAL A 1 385 ? -9.591 10.170 19.206 1.00 94.88 385 VAL A N 1
ATOM 2930 C CA . VAL A 1 385 ? -10.300 8.916 18.912 1.00 94.88 385 VAL A CA 1
ATOM 2931 C C . VAL A 1 385 ? -11.201 9.057 17.686 1.00 94.88 385 VAL A C 1
ATOM 2933 O O . VAL A 1 385 ? -12.111 9.883 17.676 1.00 94.88 385 VAL A O 1
ATOM 2936 N N . GLY A 1 386 ? -10.969 8.212 16.679 1.00 94.12 386 GLY A N 1
ATOM 2937 C CA . GLY A 1 386 ? -11.849 8.066 15.515 1.00 94.12 386 GLY A CA 1
ATOM 2938 C C . GLY A 1 386 ? -13.008 7.095 15.765 1.00 94.12 386 GLY A C 1
ATOM 2939 O O . GLY A 1 386 ? -14.086 7.263 15.206 1.00 94.12 386 GLY A O 1
ATOM 2940 N N . GLY A 1 387 ? -12.807 6.098 16.631 1.00 96.56 387 GLY A N 1
ATOM 2941 C CA . GLY A 1 387 ? -13.811 5.112 17.027 1.00 96.56 387 GLY A CA 1
ATOM 2942 C C . GLY A 1 387 ? -13.257 4.091 18.018 1.00 96.56 387 GLY A C 1
ATOM 2943 O O . GLY A 1 387 ? -12.042 3.981 18.197 1.00 96.56 387 GLY A O 1
ATOM 2944 N N . MET A 1 388 ? -14.154 3.359 18.673 1.00 97.25 388 MET A N 1
ATOM 2945 C CA . MET A 1 388 ? -13.818 2.338 19.663 1.00 97.25 388 MET A CA 1
ATOM 2946 C C . MET A 1 388 ? -14.906 1.265 19.744 1.00 97.25 388 MET A C 1
ATOM 2948 O O . MET A 1 388 ? -16.065 1.554 19.449 1.00 97.25 388 MET A O 1
ATOM 2952 N N . ASP A 1 389 ? -14.541 0.053 20.161 1.00 97.75 389 ASP A N 1
ATOM 2953 C CA . ASP A 1 389 ? -15.482 -1.048 20.387 1.00 97.75 389 ASP A CA 1
ATOM 2954 C C . ASP A 1 389 ? -14.874 -2.129 21.295 1.00 97.75 389 ASP A C 1
ATOM 2956 O O . ASP A 1 389 ? -13.650 -2.273 21.366 1.00 97.75 389 ASP A O 1
ATOM 2960 N N . PHE A 1 390 ? -15.715 -2.901 21.982 1.00 97.00 390 PHE A N 1
ATOM 2961 C CA . PHE A 1 390 ? -15.251 -3.936 22.909 1.00 97.00 390 PHE A CA 1
ATOM 2962 C C . PHE A 1 390 ? -14.921 -5.251 22.196 1.00 97.00 390 PHE A C 1
ATOM 2964 O O . PHE A 1 390 ? -15.680 -5.754 21.364 1.00 97.00 390 PHE A O 1
ATOM 2971 N N . LEU A 1 391 ? -13.795 -5.848 22.578 1.00 96.19 391 LEU A N 1
ATOM 2972 C CA . LEU A 1 391 ? -13.453 -7.227 22.261 1.00 96.19 391 LEU A CA 1
ATOM 2973 C C . LEU A 1 391 ? -14.271 -8.198 23.139 1.00 96.19 391 LEU A C 1
ATOM 2975 O O . LEU A 1 391 ? -14.657 -7.845 24.255 1.00 96.19 391 LEU A O 1
ATOM 2979 N N . PRO A 1 392 ? -14.515 -9.450 22.693 1.00 92.44 392 PRO A N 1
ATOM 2980 C CA . PRO A 1 392 ? -15.332 -10.416 23.440 1.00 92.44 392 PRO A CA 1
ATOM 2981 C C . PRO A 1 392 ? -14.816 -10.783 24.842 1.00 92.44 392 PRO A C 1
ATOM 2983 O O . PRO A 1 392 ? -15.549 -11.387 25.619 1.00 92.44 392 PRO A O 1
ATOM 2986 N N . ASN A 1 393 ? -13.561 -10.454 25.160 1.00 91.94 393 ASN A N 1
ATOM 2987 C CA . ASN A 1 393 ? -12.931 -10.673 26.462 1.00 91.94 393 ASN A CA 1
ATOM 2988 C C . ASN A 1 393 ? -13.066 -9.480 27.436 1.00 91.94 393 ASN A C 1
ATOM 2990 O O . ASN A 1 393 ? -12.604 -9.596 28.568 1.00 91.94 393 ASN A O 1
ATOM 2994 N N . GLY A 1 394 ? -13.678 -8.363 27.021 1.00 94.50 394 GLY A N 1
ATOM 2995 C CA . GLY A 1 394 ? -13.813 -7.140 27.827 1.00 94.50 394 GLY A CA 1
ATOM 2996 C C . GLY A 1 394 ? -12.706 -6.097 27.619 1.00 94.50 394 GLY A C 1
ATOM 2997 O O . GLY A 1 394 ? -12.763 -5.020 28.213 1.00 94.50 394 GLY A O 1
ATOM 2998 N N . ASP A 1 395 ? -11.721 -6.364 26.759 1.00 96.31 395 ASP A N 1
ATOM 2999 C CA . ASP A 1 395 ? -10.745 -5.349 26.352 1.00 96.31 395 ASP A CA 1
ATOM 3000 C C . ASP A 1 395 ? -11.384 -4.340 25.383 1.00 96.31 395 ASP A C 1
ATOM 3002 O O . ASP A 1 395 ? -12.304 -4.673 24.634 1.00 96.31 395 ASP A O 1
ATOM 3006 N N . LEU A 1 396 ? -10.887 -3.103 25.355 1.00 97.31 396 LEU A N 1
ATOM 3007 C CA . LEU A 1 396 ? -11.411 -2.041 24.487 1.00 97.31 396 LEU A CA 1
ATOM 3008 C C . LEU A 1 396 ? -10.439 -1.759 23.335 1.00 97.31 396 LEU A C 1
ATOM 3010 O O . LEU A 1 396 ? -9.306 -1.342 23.568 1.00 97.31 396 LEU A O 1
ATOM 3014 N N . ALA A 1 397 ? -10.878 -1.944 22.090 1.00 98.31 397 ALA A N 1
ATOM 3015 C CA . ALA A 1 397 ? -10.125 -1.535 20.907 1.00 98.31 397 ALA A CA 1
ATOM 3016 C C . ALA A 1 397 ? -10.454 -0.075 20.553 1.00 98.31 397 ALA A C 1
ATOM 3018 O O . ALA A 1 397 ? -11.623 0.301 20.508 1.00 98.31 397 ALA A O 1
ATOM 3019 N N . ILE A 1 398 ? -9.438 0.748 20.281 1.00 98.12 398 ILE A N 1
ATOM 3020 C CA . ILE A 1 398 ? -9.570 2.186 19.983 1.00 98.12 398 ILE A CA 1
ATOM 3021 C C . ILE A 1 398 ? -8.720 2.532 18.759 1.00 98.12 398 ILE A C 1
ATOM 3023 O O . ILE A 1 398 ? -7.520 2.262 18.766 1.00 98.12 398 ILE A O 1
ATOM 3027 N N . CYS A 1 399 ? -9.289 3.180 17.736 1.00 97.88 399 CYS A N 1
ATOM 3028 C CA . CYS A 1 399 ? -8.510 3.763 16.638 1.00 97.88 399 CYS A CA 1
ATOM 3029 C C . CYS A 1 399 ? -8.281 5.271 16.832 1.00 97.88 399 CYS A C 1
ATOM 3031 O O . CYS A 1 399 ? -9.193 6.009 17.216 1.00 97.88 399 CYS A O 1
ATOM 3033 N N . THR A 1 400 ? -7.074 5.739 16.516 1.00 96.25 400 THR A N 1
ATOM 3034 C CA . THR A 1 400 ? -6.669 7.149 16.608 1.00 96.25 400 THR A CA 1
ATOM 3035 C C . THR A 1 400 ? -6.656 7.802 15.231 1.00 96.25 400 THR A C 1
ATOM 3037 O O . THR A 1 400 ? -6.329 7.169 14.224 1.00 96.25 400 THR A O 1
ATOM 3040 N N . TYR A 1 401 ? -6.936 9.103 15.176 1.00 93.38 401 TYR A N 1
ATOM 3041 C CA . TYR A 1 401 ? -6.897 9.883 13.936 1.00 93.38 401 TYR A CA 1
ATOM 3042 C C . TYR A 1 401 ? -5.493 9.923 13.290 1.00 93.38 401 TYR A C 1
ATOM 3044 O O . TYR A 1 401 ? -5.378 10.092 12.082 1.00 93.38 401 TYR A O 1
ATOM 3052 N N . ALA A 1 402 ? -4.419 9.689 14.058 1.00 92.56 402 ALA A N 1
ATOM 3053 C CA . ALA A 1 402 ? -3.042 9.566 13.551 1.00 92.56 402 ALA A CA 1
ATOM 3054 C C . ALA A 1 402 ? -2.753 8.235 12.816 1.00 92.56 402 ALA A C 1
ATOM 3056 O O . ALA A 1 402 ? -1.653 8.029 12.283 1.00 92.56 402 ALA A O 1
ATOM 3057 N N . GLY A 1 403 ? -3.734 7.329 12.768 1.00 95.81 403 GLY A N 1
ATOM 3058 C CA . GLY A 1 403 ? -3.635 6.072 12.039 1.00 95.81 403 GLY A CA 1
ATOM 3059 C C . GLY A 1 403 ? -3.123 4.894 12.857 1.00 95.81 403 GLY A C 1
ATOM 3060 O O . GLY A 1 403 ? -2.549 3.980 12.267 1.00 95.81 403 GLY A O 1
ATOM 3061 N N . GLU A 1 404 ? -3.305 4.912 14.178 1.00 96.56 404 GLU A N 1
ATOM 3062 C CA . GLU A 1 404 ? -2.991 3.789 15.070 1.00 96.56 404 GLU A CA 1
ATOM 3063 C C . GLU A 1 404 ? -4.257 3.096 15.589 1.00 96.56 404 GLU A C 1
ATOM 3065 O O . GLU A 1 404 ? -5.338 3.686 15.618 1.00 96.56 404 GLU A O 1
ATOM 3070 N N . VAL A 1 405 ? -4.109 1.851 16.042 1.00 98.06 405 VAL A N 1
ATOM 3071 C CA . VAL A 1 405 ? -5.101 1.137 16.853 1.00 98.06 405 VAL A CA 1
ATOM 3072 C C . VAL A 1 405 ? -4.431 0.642 18.123 1.00 98.06 405 VAL A C 1
ATOM 3074 O O . VAL A 1 405 ? -3.344 0.067 18.069 1.00 98.06 405 VAL A O 1
ATOM 3077 N N . TRP A 1 406 ? -5.095 0.854 19.252 1.00 98.12 406 TRP A N 1
ATOM 3078 C CA . TRP A 1 406 ? -4.656 0.466 20.586 1.00 98.12 406 TRP A CA 1
ATOM 3079 C C . TRP A 1 406 ? -5.687 -0.470 21.217 1.00 98.12 406 TRP A C 1
ATOM 3081 O O . TRP A 1 406 ? -6.889 -0.252 21.069 1.00 98.12 406 TRP A O 1
ATOM 3091 N N . ILE A 1 407 ? -5.216 -1.496 21.923 1.00 97.88 407 ILE A N 1
ATOM 3092 C CA . ILE A 1 407 ? -6.025 -2.307 22.833 1.00 97.88 407 ILE A CA 1
ATOM 3093 C C . ILE A 1 407 ? -5.783 -1.801 24.248 1.00 97.88 407 ILE A C 1
ATOM 3095 O O . ILE A 1 407 ? -4.633 -1.671 24.682 1.00 97.88 407 ILE A O 1
ATOM 3099 N N . VAL A 1 408 ? -6.875 -1.529 24.953 1.00 97.06 408 VAL A N 1
ATOM 3100 C CA . VAL A 1 408 ? -6.883 -1.265 26.386 1.00 97.06 408 VAL A CA 1
ATOM 3101 C C . VAL A 1 408 ? -7.289 -2.553 27.092 1.00 97.06 408 VAL A C 1
ATOM 3103 O O . VAL A 1 408 ? -8.461 -2.928 27.112 1.00 97.06 408 VAL A O 1
ATOM 3106 N N . GLU A 1 409 ? -6.293 -3.259 27.614 1.00 95.50 409 GLU A N 1
ATOM 3107 C CA . GLU A 1 409 ? -6.454 -4.546 28.283 1.00 95.50 409 GLU A CA 1
ATOM 3108 C C . GLU A 1 409 ? -7.048 -4.342 29.679 1.00 95.50 409 GLU A C 1
ATOM 3110 O O . GLU A 1 409 ? -6.585 -3.475 30.430 1.00 95.50 409 GLU A O 1
ATOM 3115 N N . GLY A 1 410 ? -8.060 -5.134 30.035 1.00 92.56 410 GLY A N 1
ATOM 3116 C CA . GLY A 1 410 ? -8.772 -5.013 31.310 1.00 92.56 410 GLY A CA 1
ATOM 3117 C C . GLY A 1 410 ? -9.654 -3.763 31.419 1.00 92.56 410 GLY A C 1
ATOM 3118 O O . GLY A 1 410 ? -9.890 -3.290 32.529 1.00 92.56 410 GLY A O 1
ATOM 3119 N N . ALA A 1 411 ? -10.134 -3.219 30.294 1.00 92.00 411 ALA A N 1
ATOM 3120 C CA . ALA A 1 411 ? -10.913 -1.976 30.248 1.00 92.00 411 ALA A CA 1
ATOM 3121 C C . ALA A 1 411 ? -12.228 -2.013 31.053 1.00 92.00 411 ALA A C 1
ATOM 3123 O O . ALA A 1 411 ? -12.650 -0.973 31.545 1.00 92.00 411 ALA A O 1
ATOM 3124 N N . THR A 1 412 ? -12.850 -3.186 31.223 1.00 89.69 412 THR A N 1
ATOM 3125 C CA . THR A 1 412 ? -14.035 -3.390 32.087 1.00 89.69 412 THR A CA 1
ATOM 3126 C C . THR A 1 412 ? -13.688 -3.804 33.527 1.00 89.69 412 THR A C 1
ATOM 3128 O O . THR A 1 412 ? -14.558 -4.269 34.266 1.00 89.69 412 THR A O 1
ATOM 3131 N N . GLY A 1 413 ? -12.409 -3.750 33.908 1.00 88.62 413 GLY A N 1
ATOM 3132 C CA . GLY A 1 413 ? -11.915 -4.052 35.252 1.00 88.62 413 GLY A CA 1
ATOM 3133 C C . GLY A 1 413 ? -11.787 -2.800 36.123 1.00 88.62 413 GLY A C 1
ATOM 3134 O O . GLY A 1 413 ? -12.424 -1.782 35.884 1.00 88.62 413 GLY A O 1
ATOM 3135 N N . ALA A 1 414 ? -10.924 -2.848 37.142 1.00 86.00 414 ALA A N 1
ATOM 3136 C CA . ALA A 1 414 ? -10.608 -1.657 37.928 1.00 86.00 414 ALA A CA 1
ATOM 3137 C C . ALA A 1 414 ? -9.835 -0.636 37.056 1.00 86.00 414 ALA A C 1
ATOM 3139 O O . ALA A 1 414 ? -8.748 -0.982 36.586 1.00 86.00 414 ALA A O 1
ATOM 3140 N N . PRO A 1 415 ? -10.296 0.623 36.886 1.00 83.19 415 PRO A N 1
ATOM 3141 C CA . PRO A 1 415 ? -9.726 1.553 35.898 1.00 83.19 415 PRO A CA 1
ATOM 3142 C C . PRO A 1 415 ? -8.211 1.788 36.004 1.00 83.19 415 PRO A C 1
ATOM 3144 O O . PRO A 1 415 ? -7.526 1.917 34.993 1.00 83.19 415 PRO A O 1
ATOM 3147 N N . GLY A 1 416 ? -7.656 1.776 37.222 1.00 83.88 416 GLY A N 1
ATOM 3148 C CA . GLY A 1 416 ? -6.214 1.924 37.464 1.00 83.88 416 GLY A CA 1
ATOM 3149 C C . GLY A 1 416 ? -5.346 0.722 37.056 1.00 83.88 416 GLY A C 1
ATOM 3150 O O . GLY A 1 416 ? -4.123 0.827 37.101 1.00 83.88 416 GLY A O 1
ATOM 3151 N N . GLN A 1 417 ? -5.947 -0.411 36.673 1.00 86.31 417 GLN A N 1
ATOM 3152 C CA . GLN A 1 417 ? -5.242 -1.618 36.215 1.00 86.31 417 GLN A CA 1
ATOM 3153 C C . GLN A 1 417 ? -5.182 -1.749 34.686 1.00 86.31 417 GLN A C 1
ATOM 3155 O O . GLN A 1 417 ? -4.483 -2.637 34.192 1.00 86.31 417 GLN A O 1
ATOM 3160 N N . ALA A 1 418 ? -5.882 -0.880 33.951 1.00 90.38 418 ALA A N 1
ATOM 3161 C CA . ALA A 1 418 ? -5.952 -0.918 32.497 1.00 90.38 418 ALA A CA 1
ATOM 3162 C C . ALA A 1 418 ? -4.572 -0.726 31.842 1.00 90.38 418 ALA A C 1
ATOM 3164 O O . ALA A 1 418 ? -3.798 0.154 32.237 1.00 90.38 418 ALA A O 1
ATOM 3165 N N . ARG A 1 419 ? -4.256 -1.538 30.825 1.00 92.31 419 ARG A N 1
ATOM 3166 C CA . ARG A 1 419 ? -2.957 -1.510 30.122 1.00 92.31 419 ARG A CA 1
ATOM 3167 C C . ARG A 1 419 ? -3.145 -1.154 28.661 1.00 92.31 419 ARG A C 1
ATOM 3169 O O . ARG A 1 419 ? -4.070 -1.636 28.028 1.00 92.31 419 ARG A O 1
ATOM 3176 N N . TRP A 1 420 ? -2.241 -0.351 28.115 1.00 94.75 420 TRP A N 1
ATOM 3177 C CA . TRP A 1 420 ? -2.293 0.080 26.721 1.00 94.75 420 TRP A CA 1
ATOM 3178 C C . TRP A 1 420 ? -1.252 -0.673 25.899 1.00 94.75 420 TRP A C 1
ATOM 3180 O O . TRP A 1 420 ? -0.054 -0.573 26.173 1.00 94.75 420 TRP A O 1
ATOM 3190 N N . ARG A 1 421 ? -1.705 -1.392 24.870 1.00 94.81 421 ARG A N 1
ATOM 3191 C CA . ARG A 1 421 ? -0.854 -2.038 23.864 1.00 94.81 421 ARG A CA 1
ATOM 3192 C C . ARG A 1 421 ? -1.250 -1.541 22.482 1.00 94.81 421 ARG A C 1
ATOM 3194 O O . ARG A 1 421 ? -2.427 -1.541 22.130 1.00 94.81 421 ARG A O 1
ATOM 3201 N N . ARG A 1 422 ? -0.273 -1.123 21.681 1.00 95.31 422 ARG A N 1
ATOM 3202 C CA . ARG A 1 422 ? -0.509 -0.793 20.275 1.00 95.31 422 ARG A CA 1
ATOM 3203 C C . ARG A 1 422 ? -0.716 -2.090 19.502 1.00 95.31 422 ARG A C 1
ATOM 3205 O O . ARG A 1 422 ? 0.062 -3.017 19.660 1.00 95.31 422 ARG A O 1
ATOM 3212 N N . PHE A 1 423 ? -1.766 -2.140 18.695 1.00 97.12 423 PHE A N 1
ATOM 3213 C CA . PHE A 1 423 ? -2.115 -3.290 17.864 1.00 97.12 423 PHE A CA 1
ATOM 3214 C C . PHE A 1 423 ? -1.837 -3.028 16.390 1.00 97.12 423 PHE A C 1
ATOM 3216 O O . PHE A 1 423 ? -1.418 -3.929 15.683 1.00 97.12 423 PHE A O 1
ATOM 3223 N N . ALA A 1 424 ? -2.043 -1.804 15.906 1.00 97.00 424 ALA A N 1
ATOM 3224 C CA . ALA A 1 424 ? -1.777 -1.470 14.511 1.00 97.00 424 ALA A CA 1
ATOM 3225 C C . ALA A 1 424 ? -1.342 -0.013 14.354 1.00 97.00 424 ALA A C 1
ATOM 3227 O O . ALA A 1 424 ? -1.594 0.822 15.225 1.00 97.00 424 ALA A O 1
ATOM 3228 N N . ARG A 1 425 ? -0.709 0.301 13.222 1.00 95.69 425 ARG A N 1
ATOM 3229 C CA . ARG A 1 425 ? -0.327 1.664 12.832 1.00 95.69 425 ARG A CA 1
ATOM 3230 C C . ARG A 1 425 ? -0.147 1.800 11.324 1.00 95.69 425 ARG A C 1
ATOM 3232 O O . ARG A 1 425 ? -0.132 0.800 10.616 1.00 95.69 425 ARG A O 1
ATOM 3239 N N . GLY A 1 426 ? -0.001 3.037 10.852 1.00 96.25 426 GLY A N 1
ATOM 3240 C CA . GLY A 1 426 ? 0.203 3.346 9.433 1.00 96.25 426 GLY A CA 1
ATOM 3241 C C . GLY A 1 426 ? -1.087 3.569 8.638 1.00 96.25 426 GLY A C 1
ATOM 3242 O O . GLY A 1 426 ? -1.021 3.730 7.421 1.00 96.25 426 GLY A O 1
ATOM 3243 N N . LEU A 1 427 ? -2.255 3.601 9.289 1.00 97.69 427 LEU A N 1
ATOM 3244 C CA . LEU A 1 427 ? -3.551 3.835 8.636 1.00 97.69 427 LEU A CA 1
ATOM 3245 C C . LEU A 1 427 ? -3.718 5.312 8.208 1.00 97.69 427 LEU A C 1
ATOM 3247 O O . LEU A 1 427 ? -3.071 6.208 8.754 1.00 97.69 427 LEU A O 1
ATOM 3251 N N . ASN A 1 428 ? -4.612 5.566 7.249 1.00 95.94 428 ASN A N 1
ATOM 3252 C CA . ASN A 1 428 ? -4.933 6.895 6.716 1.00 95.94 428 ASN A CA 1
ATOM 3253 C C . ASN A 1 428 ? -6.182 7.485 7.385 1.00 95.94 428 ASN A C 1
ATOM 3255 O O . ASN A 1 428 ? -7.297 7.346 6.877 1.00 95.94 428 ASN A O 1
ATOM 3259 N N . GLU A 1 429 ? -5.976 8.142 8.525 1.00 94.81 429 GLU A N 1
ATOM 3260 C CA . GLU A 1 429 ? -7.008 8.871 9.276 1.00 94.81 429 GLU A CA 1
ATOM 3261 C C . GLU A 1 429 ? -8.298 8.060 9.523 1.00 94.81 429 GLU A C 1
ATOM 3263 O O . GLU A 1 429 ? -9.341 8.345 8.924 1.00 94.81 429 GLU A O 1
ATOM 3268 N N . PRO A 1 430 ? -8.241 7.037 10.400 1.00 96.69 430 PRO A N 1
ATOM 3269 C CA . PRO A 1 430 ? -9.404 6.282 10.851 1.00 96.69 430 PRO A CA 1
ATOM 3270 C C . PRO A 1 430 ? -10.582 7.170 11.277 1.00 96.69 430 PRO A C 1
ATOM 3272 O O . PRO A 1 430 ? -10.457 7.992 12.186 1.00 96.69 430 PRO A O 1
ATOM 3275 N N . GLY A 1 431 ? -11.731 6.964 10.633 1.00 95.56 431 GLY A N 1
ATOM 3276 C CA . GLY A 1 431 ? -13.018 7.602 10.934 1.00 95.56 431 GLY A CA 1
ATOM 3277 C C . GLY A 1 431 ? -13.998 6.694 11.687 1.00 95.56 431 GLY A C 1
ATOM 3278 O O . GLY A 1 431 ? -15.182 7.023 11.787 1.00 95.56 431 GLY A O 1
ATOM 3279 N N . GLY A 1 432 ? -13.522 5.544 12.172 1.00 97.00 432 GLY A N 1
ATOM 3280 C CA . GLY A 1 432 ? -14.225 4.684 13.118 1.00 97.00 432 GLY A CA 1
ATOM 3281 C C . GLY A 1 432 ? -13.747 3.230 13.118 1.00 97.00 432 GLY A C 1
ATOM 3282 O O . GLY A 1 432 ? -12.942 2.813 12.281 1.00 97.00 432 GLY A O 1
ATOM 3283 N N . LEU A 1 433 ? -14.238 2.465 14.095 1.00 97.88 433 LEU A N 1
ATOM 3284 C CA . LEU A 1 433 ? -13.845 1.085 14.386 1.00 97.88 433 LEU A CA 1
ATOM 3285 C C . LEU A 1 433 ? -15.074 0.276 14.821 1.00 97.88 433 LEU A C 1
ATOM 3287 O O . LEU A 1 433 ? -15.951 0.812 15.497 1.00 97.88 433 LEU A O 1
ATOM 3291 N N . ARG A 1 434 ? -15.122 -1.010 14.455 1.00 96.94 434 ARG A N 1
ATOM 3292 C CA . ARG A 1 434 ? -16.114 -1.983 14.940 1.00 96.94 434 ARG A CA 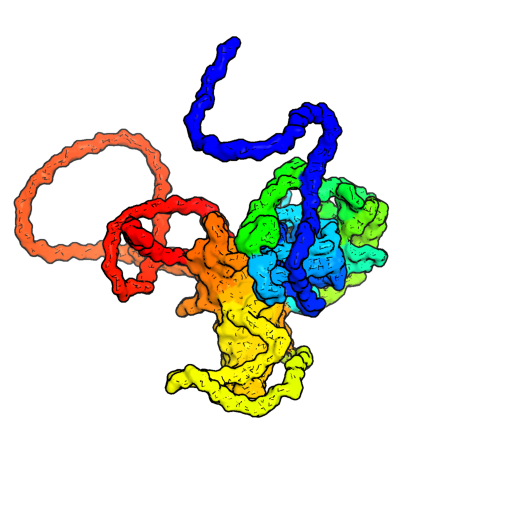1
ATOM 3293 C C . ARG A 1 434 ? -15.456 -3.342 15.167 1.00 96.94 434 ARG A C 1
ATOM 3295 O O . ARG A 1 434 ? -14.652 -3.783 14.344 1.00 96.94 434 ARG A O 1
ATOM 3302 N N . VAL A 1 435 ? -15.829 -4.031 16.239 1.00 95.12 435 VAL A N 1
ATOM 3303 C CA . VAL A 1 435 ? -15.481 -5.433 16.480 1.00 95.12 435 VAL A CA 1
ATOM 3304 C C . VAL A 1 435 ? -16.638 -6.318 16.023 1.00 95.12 435 VAL A C 1
ATOM 3306 O O . VAL A 1 435 ? -17.780 -6.146 16.446 1.00 95.12 435 VAL A O 1
ATOM 3309 N N . VAL A 1 436 ? -16.353 -7.300 15.165 1.00 88.62 436 VAL A N 1
ATOM 3310 C CA . VAL A 1 436 ? -17.344 -8.295 14.722 1.00 88.62 436 VAL A CA 1
ATOM 3311 C C . VAL A 1 436 ? -16.733 -9.686 14.819 1.00 88.62 436 VAL A C 1
ATOM 3313 O O . VAL A 1 436 ? -15.717 -9.975 14.189 1.00 88.62 436 VAL A O 1
ATOM 3316 N N . GLN A 1 437 ? -17.343 -10.551 15.637 1.00 85.75 437 GLN A N 1
ATOM 3317 C CA . GLN A 1 437 ? -16.845 -11.910 15.909 1.00 85.75 437 GLN A CA 1
ATOM 3318 C C . GLN A 1 437 ? -15.358 -11.915 16.332 1.00 85.75 437 GLN A C 1
ATOM 3320 O O . GLN A 1 437 ? -14.566 -12.709 15.839 1.00 85.75 437 GLN A O 1
ATOM 3325 N N . GLY A 1 438 ? -14.956 -10.961 17.184 1.00 87.62 438 GLY A N 1
ATOM 3326 C CA . GLY A 1 438 ? -13.569 -10.788 17.643 1.00 87.62 438 GLY A CA 1
ATOM 3327 C C . GLY A 1 438 ? -12.596 -10.165 16.631 1.00 87.62 438 GLY A C 1
ATOM 3328 O O . GLY A 1 438 ? -11.486 -9.814 17.012 1.00 87.62 438 GLY A O 1
ATOM 3329 N N . ASN A 1 439 ? -12.994 -9.973 15.370 1.00 90.62 439 ASN A N 1
ATOM 3330 C CA . ASN A 1 439 ? -12.175 -9.297 14.361 1.00 90.62 439 ASN A CA 1
ATOM 3331 C C . ASN A 1 439 ? -12.347 -7.778 14.479 1.00 90.62 439 ASN A C 1
ATOM 3333 O O . ASN A 1 439 ? -13.477 -7.303 14.611 1.00 90.62 439 ASN A O 1
ATOM 3337 N N . ILE A 1 440 ? -11.255 -7.023 14.354 1.00 97.31 440 ILE A N 1
ATOM 3338 C CA . ILE A 1 440 ? -11.273 -5.555 14.362 1.00 97.31 440 ILE A CA 1
ATOM 3339 C C . ILE A 1 440 ? -11.368 -5.040 12.922 1.00 97.31 440 ILE A C 1
ATOM 3341 O O . ILE A 1 440 ? -10.499 -5.322 12.095 1.00 97.31 440 ILE A O 1
ATOM 3345 N N . TYR A 1 441 ? -12.401 -4.250 12.640 1.00 97.62 441 TYR A N 1
ATOM 3346 C CA . TYR A 1 441 ? -12.602 -3.552 11.372 1.00 97.62 441 TYR A CA 1
ATOM 3347 C C . TYR A 1 441 ? -12.471 -2.048 11.586 1.00 97.62 441 TYR A C 1
ATOM 3349 O O . TYR A 1 441 ? -13.058 -1.500 12.519 1.00 97.62 441 TYR A O 1
ATOM 3357 N N . VAL A 1 442 ? -11.727 -1.373 10.714 1.00 98.44 442 VAL A N 1
ATOM 3358 C CA . VAL A 1 442 ? -11.454 0.065 10.794 1.00 98.44 442 VAL A CA 1
ATOM 3359 C C . VAL A 1 442 ? -11.831 0.723 9.476 1.00 98.44 442 VAL A C 1
ATOM 3361 O O . VAL A 1 442 ? -11.323 0.336 8.422 1.00 98.44 442 VAL A O 1
ATOM 3364 N N . THR A 1 443 ? -12.686 1.743 9.530 1.00 97.88 443 THR A N 1
ATOM 3365 C CA . THR A 1 443 ? -12.891 2.628 8.380 1.00 97.88 443 THR A CA 1
ATOM 3366 C C . THR A 1 443 ? -11.803 3.687 8.399 1.00 97.88 443 THR A C 1
ATOM 3368 O O . THR A 1 443 ? -11.691 4.452 9.354 1.00 97.88 443 THR A O 1
ATOM 3371 N N . GLN A 1 444 ? -11.021 3.757 7.331 1.00 95.81 444 GLN A N 1
ATOM 3372 C CA . GLN A 1 444 ? -10.066 4.827 7.057 1.00 95.81 444 GLN A CA 1
ATOM 3373 C C . GLN A 1 444 ? -10.460 5.538 5.757 1.00 95.81 444 GLN A C 1
ATOM 3375 O O . GLN A 1 444 ? -11.241 5.002 4.971 1.00 95.81 444 GLN A O 1
ATOM 3380 N N . LYS A 1 445 ? -9.938 6.743 5.495 1.00 93.75 445 LYS A N 1
ATOM 3381 C CA . LYS A 1 445 ? -10.438 7.595 4.392 1.00 93.75 445 LYS A CA 1
ATOM 3382 C C . LYS A 1 445 ? -10.472 6.909 3.016 1.00 93.75 445 LYS A C 1
ATOM 3384 O O . LYS A 1 445 ? -11.347 7.195 2.199 1.00 93.75 445 LYS A O 1
ATOM 3389 N N . CYS A 1 446 ? -9.542 5.990 2.766 1.00 93.44 446 CYS A N 1
ATOM 3390 C CA . CYS A 1 446 ? -9.459 5.221 1.528 1.00 93.44 446 CYS A CA 1
ATOM 3391 C C . CYS A 1 446 ? -10.135 3.833 1.564 1.00 93.44 446 CYS A C 1
ATOM 3393 O O . CYS A 1 446 ? -10.396 3.284 0.496 1.00 93.44 446 CYS A O 1
ATOM 3395 N N . GLU A 1 447 ? -10.383 3.219 2.722 1.00 95.38 447 GLU A N 1
ATOM 3396 C CA . GLU A 1 447 ? -10.652 1.772 2.785 1.00 95.38 447 GLU A CA 1
ATOM 3397 C C . GLU A 1 447 ? -11.411 1.359 4.055 1.00 95.38 447 GLU A C 1
ATOM 3399 O O . GLU A 1 447 ? -11.245 1.965 5.113 1.00 95.38 447 GLU A O 1
ATOM 3404 N N . LEU A 1 448 ? -12.194 0.283 3.969 1.00 97.19 448 LEU A N 1
ATOM 3405 C CA . LEU A 1 448 ? -12.615 -0.512 5.119 1.00 97.19 448 LEU A CA 1
ATOM 3406 C C . LEU A 1 448 ? -11.626 -1.669 5.276 1.00 97.19 448 LEU A C 1
ATOM 3408 O O . LEU A 1 448 ? -11.562 -2.554 4.419 1.00 97.19 448 LEU A O 1
ATOM 3412 N N . THR A 1 449 ? -10.867 -1.662 6.367 1.00 97.38 449 THR A N 1
ATOM 3413 C CA . THR A 1 449 ? -9.756 -2.595 6.594 1.00 97.38 449 THR A CA 1
ATOM 3414 C C . THR A 1 449 ? -10.062 -3.531 7.756 1.00 97.38 449 THR A C 1
ATOM 3416 O O . THR A 1 449 ? -10.432 -3.054 8.831 1.00 97.38 449 THR A O 1
ATOM 3419 N N . ARG A 1 450 ? -9.860 -4.844 7.591 1.00 96.88 450 ARG A N 1
ATOM 3420 C CA . ARG A 1 450 ? -9.799 -5.786 8.721 1.00 96.88 450 ARG A CA 1
ATOM 3421 C C . ARG A 1 450 ? -8.352 -5.917 9.182 1.00 96.88 450 ARG A C 1
ATOM 3423 O O . ARG A 1 450 ? -7.451 -6.116 8.371 1.00 96.88 450 ARG A O 1
ATOM 3430 N N . LEU A 1 451 ? -8.137 -5.785 10.485 1.00 97.44 451 LEU A N 1
ATOM 3431 C CA . LEU A 1 451 ? -6.833 -5.954 11.116 1.00 97.44 451 LEU A CA 1
ATOM 3432 C C . LEU A 1 451 ? -6.728 -7.374 11.668 1.00 97.44 451 LEU A C 1
ATOM 3434 O O . LEU A 1 451 ? -7.577 -7.795 12.458 1.00 97.44 451 LEU A O 1
ATOM 3438 N N . VAL A 1 452 ? -5.700 -8.101 11.238 1.00 95.00 452 VAL A N 1
ATOM 3439 C CA . VAL A 1 452 ? -5.464 -9.496 11.611 1.00 95.00 452 VAL A CA 1
ATOM 3440 C C . VAL A 1 452 ? -4.044 -9.632 12.152 1.00 95.00 452 VAL A C 1
ATOM 3442 O O . VAL A 1 452 ? -3.083 -9.209 11.516 1.00 95.00 452 VAL A O 1
ATOM 3445 N N . ASP A 1 453 ? -3.938 -10.230 13.331 1.00 93.81 453 ASP A N 1
ATOM 3446 C CA . ASP A 1 453 ? -2.703 -10.753 13.913 1.00 93.81 453 ASP A CA 1
ATOM 3447 C C . ASP A 1 453 ? -2.622 -12.238 13.520 1.00 93.81 453 ASP A C 1
ATOM 3449 O O . ASP A 1 453 ? -3.475 -13.036 13.929 1.00 93.81 453 ASP A O 1
ATOM 3453 N N . THR A 1 454 ? -1.683 -12.601 12.638 1.00 89.75 454 THR A N 1
ATOM 3454 C CA . THR A 1 454 ? -1.588 -13.960 12.079 1.00 89.75 454 THR A CA 1
ATOM 3455 C C . THR A 1 454 ? -0.544 -14.851 12.765 1.00 89.75 454 THR A C 1
ATOM 3457 O O . THR A 1 454 ? -0.408 -16.019 12.378 1.00 89.75 454 THR A O 1
ATOM 3460 N N . ASP A 1 455 ? 0.211 -14.371 13.761 1.00 88.25 455 ASP A N 1
ATOM 3461 C CA . ASP A 1 455 ? 1.100 -15.196 14.612 1.00 88.25 455 ASP A CA 1
ATOM 3462 C C . ASP A 1 455 ? 0.702 -15.243 16.099 1.00 88.25 455 ASP A C 1
ATOM 3464 O O . ASP A 1 455 ? 1.253 -16.060 16.849 1.00 88.25 455 ASP A O 1
ATOM 3468 N N . ALA A 1 456 ? -0.309 -14.461 16.486 1.00 90.25 456 ALA A N 1
ATOM 3469 C CA . ALA A 1 456 ? -0.769 -14.224 17.850 1.00 90.25 456 ALA A CA 1
ATOM 3470 C C . ALA A 1 456 ? 0.276 -13.522 18.744 1.00 90.25 456 ALA A C 1
ATOM 3472 O O . ALA A 1 456 ? 0.338 -13.801 19.947 1.00 90.25 456 ALA A O 1
ATOM 3473 N N . ASN A 1 457 ? 1.106 -12.631 18.182 1.00 90.44 457 ASN A N 1
ATOM 3474 C CA . ASN A 1 457 ? 2.102 -11.859 18.940 1.00 90.44 457 ASN A CA 1
ATOM 3475 C C . ASN A 1 457 ? 1.523 -10.629 19.676 1.00 90.44 457 ASN A C 1
ATOM 3477 O O . ASN A 1 457 ? 2.190 -10.076 20.559 1.00 90.44 457 ASN A O 1
ATOM 3481 N N . GLY A 1 458 ? 0.287 -10.224 19.364 1.00 91.75 458 GLY A N 1
ATOM 3482 C CA . GLY A 1 458 ? -0.376 -9.049 19.930 1.00 91.75 458 GLY A CA 1
ATOM 3483 C C . GLY A 1 458 ? -0.329 -7.788 19.056 1.00 91.75 458 GLY A C 1
ATOM 3484 O O . GLY A 1 458 ? -0.785 -6.740 19.525 1.00 91.75 458 GLY A O 1
ATOM 3485 N N . GLU A 1 459 ? 0.168 -7.866 17.822 1.00 94.44 459 GLU A N 1
ATOM 3486 C CA . GLU A 1 459 ? 0.159 -6.808 16.805 1.00 94.44 459 GLU A CA 1
ATOM 3487 C C . GLU A 1 459 ? -0.400 -7.341 15.469 1.00 94.44 459 GLU A C 1
ATOM 3489 O O . GLU A 1 459 ? -0.174 -8.482 15.078 1.00 94.44 459 GLU A O 1
ATOM 3494 N N . ALA A 1 460 ? -1.145 -6.507 14.743 1.00 95.69 460 ALA A N 1
ATOM 3495 C CA . ALA A 1 460 ? -1.675 -6.833 13.427 1.00 95.69 460 ALA A CA 1
ATOM 3496 C C . ALA A 1 460 ? -0.551 -6.855 12.380 1.00 95.69 460 ALA A C 1
ATOM 3498 O O . ALA A 1 460 ? 0.107 -5.841 12.132 1.00 95.69 460 ALA A O 1
ATOM 3499 N N . ASP A 1 461 ? -0.387 -8.000 11.722 1.00 94.75 461 ASP A N 1
ATOM 3500 C CA . ASP A 1 461 ? 0.603 -8.238 10.669 1.00 94.75 461 ASP A CA 1
ATOM 3501 C C . ASP A 1 461 ? -0.027 -8.397 9.270 1.00 94.75 461 ASP A C 1
ATOM 3503 O O . ASP A 1 461 ? 0.683 -8.489 8.257 1.00 94.75 461 ASP A O 1
ATOM 3507 N N . PHE A 1 462 ? -1.361 -8.366 9.193 1.00 95.88 462 PHE A N 1
ATOM 3508 C CA . PHE A 1 462 ? -2.125 -8.301 7.955 1.00 95.88 462 PHE A CA 1
ATOM 3509 C C . PHE A 1 462 ? -3.281 -7.292 8.047 1.00 95.88 462 PHE A C 1
ATOM 3511 O O . PHE A 1 462 ? -4.099 -7.293 8.968 1.00 95.88 462 PHE A O 1
ATOM 3518 N N . PHE A 1 463 ? -3.324 -6.411 7.050 1.00 97.31 463 PHE A N 1
ATOM 3519 C CA . PHE A 1 463 ? -4.238 -5.286 6.902 1.00 97.31 463 PHE A CA 1
ATOM 3520 C C . PHE A 1 463 ? -5.077 -5.537 5.647 1.00 97.31 463 PHE A C 1
ATOM 3522 O O . PHE A 1 463 ? -4.728 -5.088 4.552 1.00 97.31 463 PHE A O 1
ATOM 3529 N N . GLU A 1 464 ? -6.143 -6.316 5.801 1.00 95.50 464 GLU A N 1
ATOM 3530 C CA . GLU A 1 464 ? -6.970 -6.815 4.702 1.00 95.50 464 GLU A CA 1
ATOM 3531 C C . GLU A 1 464 ? -7.930 -5.738 4.186 1.00 95.50 464 GLU A C 1
ATOM 3533 O O . GLU A 1 464 ? -8.706 -5.163 4.952 1.00 95.50 464 GLU A O 1
ATOM 3538 N N . CYS A 1 465 ? -7.928 -5.510 2.875 1.00 94.62 465 CYS A N 1
ATOM 3539 C CA . CYS A 1 465 ? -8.877 -4.643 2.188 1.00 94.62 465 CYS A CA 1
ATOM 3540 C C . CYS A 1 465 ? -10.230 -5.353 2.016 1.00 94.62 465 CYS A C 1
ATOM 3542 O O . CYS A 1 465 ? -10.460 -6.108 1.062 1.00 94.62 465 CYS A O 1
ATOM 3544 N N . ILE A 1 466 ? -11.163 -5.074 2.929 1.00 93.31 466 ILE A N 1
ATOM 3545 C CA . ILE A 1 466 ? -12.545 -5.556 2.822 1.00 93.31 466 ILE A CA 1
ATOM 3546 C C . ILE A 1 466 ? -13.266 -4.822 1.689 1.00 93.31 466 ILE A C 1
ATOM 3548 O O . ILE A 1 466 ? -13.972 -5.453 0.904 1.00 93.31 466 ILE A O 1
ATOM 3552 N N . SER A 1 467 ? -13.067 -3.505 1.579 1.00 91.75 467 SER A N 1
ATOM 3553 C CA . SER A 1 467 ? -13.585 -2.692 0.474 1.00 91.75 467 SER A CA 1
ATOM 3554 C C . SER A 1 467 ? -12.845 -1.366 0.351 1.00 91.75 467 SER A C 1
ATOM 3556 O O . SER A 1 467 ? -12.706 -0.637 1.332 1.00 91.75 467 SER A O 1
ATOM 3558 N N . ASP A 1 468 ? -12.508 -0.991 -0.878 1.00 91.69 468 ASP A N 1
ATOM 3559 C CA . ASP A 1 468 ? -11.972 0.318 -1.247 1.00 91.69 468 ASP A CA 1
ATOM 3560 C C . ASP A 1 468 ? -12.812 1.037 -2.325 1.00 91.69 468 ASP A C 1
ATOM 3562 O O . ASP A 1 468 ? -12.432 2.112 -2.786 1.00 91.69 468 ASP A O 1
ATOM 3566 N N . GLY A 1 469 ? -13.970 0.479 -2.706 1.00 89.50 469 GLY A N 1
ATOM 3567 C CA . GLY A 1 469 ? -14.737 0.857 -3.904 1.00 89.50 469 GLY A CA 1
ATOM 3568 C C . GLY A 1 469 ? -15.403 2.244 -3.918 1.00 89.50 469 GLY A C 1
ATOM 3569 O O . GLY A 1 469 ? -16.122 2.557 -4.866 1.00 89.50 469 GLY A O 1
ATOM 3570 N N . TRP A 1 470 ? -15.171 3.096 -2.914 1.00 90.44 470 TRP A N 1
ATOM 3571 C CA . TRP A 1 470 ? -15.530 4.517 -2.978 1.00 90.44 470 TRP A CA 1
ATOM 3572 C C . TRP A 1 470 ? -14.390 5.381 -3.517 1.00 90.44 470 TRP A C 1
ATOM 3574 O O . TRP A 1 470 ? -13.200 5.087 -3.366 1.00 90.44 470 TRP A O 1
ATOM 3584 N N . GLY A 1 471 ? -14.743 6.499 -4.150 1.00 88.12 471 GLY A N 1
ATOM 3585 C CA . GLY A 1 471 ? -13.739 7.432 -4.637 1.00 88.12 471 GLY A CA 1
ATOM 3586 C C . GLY A 1 471 ? -13.025 8.125 -3.477 1.00 88.12 471 GLY A C 1
ATOM 3587 O O . GLY A 1 471 ? -13.665 8.620 -2.557 1.00 88.12 471 GLY A O 1
ATOM 3588 N N . TYR A 1 472 ? -11.696 8.213 -3.533 1.00 89.06 472 TYR A N 1
ATOM 3589 C CA . TYR A 1 472 ? -10.896 8.987 -2.582 1.00 89.06 472 TYR A CA 1
ATOM 3590 C C . TYR A 1 472 ? -9.948 9.912 -3.340 1.00 89.06 472 TYR A C 1
ATOM 3592 O O . TYR A 1 472 ? -9.197 9.465 -4.202 1.00 89.06 472 TYR A O 1
ATOM 3600 N N . THR A 1 473 ? -9.988 11.209 -3.035 1.00 82.62 473 THR A N 1
ATOM 3601 C CA . THR A 1 473 ? -9.214 12.249 -3.742 1.00 82.62 473 THR A CA 1
ATOM 3602 C C . THR A 1 473 ? -8.006 12.741 -2.950 1.00 82.62 473 THR A C 1
ATOM 3604 O O . THR A 1 473 ? -7.267 13.589 -3.436 1.00 82.62 473 THR A O 1
ATOM 3607 N N . GLY A 1 474 ? -7.796 12.238 -1.730 1.00 85.69 474 GLY A N 1
ATOM 3608 C CA . GLY A 1 474 ? -6.753 12.743 -0.841 1.00 85.69 474 GLY A CA 1
ATOM 3609 C C . GLY A 1 474 ? -7.071 14.097 -0.206 1.00 85.69 474 GLY A C 1
ATOM 3610 O O . GLY A 1 474 ? -6.199 14.683 0.420 1.00 85.69 474 GLY A O 1
ATOM 3611 N N . ASN A 1 475 ? -8.287 14.631 -0.356 1.00 82.00 475 ASN A N 1
ATOM 3612 C CA . ASN A 1 475 ? -8.629 15.925 0.225 1.00 82.00 475 ASN A CA 1
ATOM 3613 C C . ASN A 1 475 ? -8.878 15.843 1.744 1.00 82.00 475 ASN A C 1
ATOM 3615 O O . ASN A 1 475 ? -9.297 14.819 2.281 1.00 82.00 475 ASN A O 1
ATOM 3619 N N . TYR A 1 476 ? -8.687 16.967 2.439 1.00 81.62 476 TYR A N 1
ATOM 3620 C CA . TYR A 1 476 ? -8.963 17.079 3.870 1.00 81.62 476 TYR A CA 1
ATOM 3621 C C . TYR A 1 476 ? -10.409 16.696 4.243 1.00 81.62 476 TYR A C 1
ATOM 3623 O O . TYR A 1 476 ? -10.606 15.877 5.139 1.00 81.62 476 TYR A O 1
ATOM 3631 N N . HIS A 1 477 ? -11.414 17.202 3.512 1.00 82.50 477 HIS A N 1
ATOM 3632 C CA . HIS A 1 477 ? -12.836 16.914 3.770 1.00 82.50 477 HIS A CA 1
ATOM 3633 C C . HIS A 1 477 ? -13.322 15.576 3.182 1.00 82.50 477 HIS A C 1
ATOM 3635 O O . HIS A 1 477 ? -14.527 15.335 3.092 1.00 82.50 477 HIS A O 1
ATOM 3641 N N . SER A 1 478 ? -12.394 14.704 2.783 1.00 83.81 478 SER A N 1
ATOM 3642 C CA . SER A 1 478 ? -12.685 13.357 2.304 1.00 83.81 478 SER A CA 1
ATOM 3643 C C . SER A 1 478 ? -12.739 12.347 3.440 1.00 83.81 478 SER A C 1
ATOM 3645 O O . SER A 1 478 ? -11.814 11.552 3.604 1.00 83.81 478 SER A O 1
ATOM 3647 N N . TYR A 1 479 ? -13.783 12.409 4.264 1.00 88.38 479 TYR A N 1
ATOM 3648 C CA . TYR A 1 479 ? -13.976 11.481 5.372 1.00 88.38 479 TYR A CA 1
ATOM 3649 C C . TYR A 1 479 ? -14.811 10.271 4.947 1.00 88.38 479 TYR A C 1
ATOM 3651 O O . TYR A 1 479 ? -15.839 10.400 4.283 1.00 88.38 479 TYR A O 1
ATOM 3659 N N . ALA A 1 480 ? -14.383 9.101 5.411 1.00 93.25 480 ALA A N 1
ATOM 3660 C CA . ALA A 1 480 ? -15.204 7.905 5.498 1.00 93.25 480 ALA A CA 1
ATOM 3661 C C . ALA A 1 480 ? -15.385 7.605 6.991 1.00 93.25 480 ALA A C 1
ATOM 3663 O O . ALA A 1 480 ? -14.389 7.542 7.715 1.00 93.25 480 ALA A O 1
ATOM 3664 N N . THR A 1 481 ? -16.625 7.480 7.467 1.00 93.19 481 THR A N 1
ATOM 3665 C CA . THR A 1 481 ? -16.931 7.262 8.892 1.00 93.19 481 THR A CA 1
ATOM 3666 C C . THR A 1 481 ? -17.797 6.024 9.115 1.00 93.19 481 THR A C 1
ATOM 3668 O O . THR A 1 481 ? -18.544 5.597 8.232 1.00 93.19 481 THR A O 1
ATOM 3671 N N . GLY A 1 482 ? -17.668 5.428 10.303 1.00 91.00 482 GLY A N 1
ATOM 3672 C CA . GLY A 1 482 ? -18.229 4.113 10.636 1.00 91.00 482 GLY A CA 1
ATOM 3673 C C . GLY A 1 482 ? -17.127 3.055 10.838 1.00 91.00 482 GLY A C 1
ATOM 3674 O O . GLY A 1 482 ? -15.980 3.418 11.072 1.00 91.00 482 GLY A O 1
ATOM 3675 N N . PRO A 1 483 ? -17.405 1.746 10.735 1.00 94.06 483 PRO A N 1
ATOM 3676 C CA . PRO A 1 483 ? -18.601 1.180 10.137 1.00 94.06 483 PRO A CA 1
ATOM 3677 C C . PRO A 1 483 ? -19.692 0.911 11.183 1.00 94.06 483 PRO A C 1
ATOM 3679 O O . PRO A 1 483 ? -19.423 0.381 12.260 1.00 94.06 483 PRO A O 1
ATOM 3682 N N . ALA A 1 484 ? -20.944 1.219 10.847 1.00 92.50 484 ALA A N 1
ATOM 3683 C CA . ALA A 1 484 ? -22.083 0.632 11.553 1.00 92.50 484 ALA A CA 1
ATOM 3684 C C . ALA A 1 484 ? -22.326 -0.798 11.034 1.00 92.50 484 ALA A C 1
ATOM 3686 O O . ALA A 1 484 ? -21.910 -1.127 9.925 1.00 92.50 484 ALA A O 1
ATOM 3687 N N . LEU A 1 485 ? -22.990 -1.650 11.817 1.00 89.31 485 LEU A N 1
ATOM 3688 C CA . LEU A 1 485 ? -23.323 -3.027 11.432 1.00 89.31 485 LEU A CA 1
ATOM 3689 C C . LEU A 1 485 ? -24.847 -3.190 11.398 1.00 89.31 485 LEU A C 1
ATOM 3691 O O . LEU A 1 485 ? -25.506 -2.839 12.378 1.00 89.31 485 LEU A O 1
ATOM 3695 N N . ASP A 1 486 ? -25.398 -3.718 10.303 1.00 84.94 486 ASP A N 1
ATOM 3696 C CA . ASP A 1 486 ? -26.826 -4.056 10.226 1.00 84.94 486 ASP A CA 1
ATOM 3697 C C . ASP A 1 486 ? -27.142 -5.459 10.774 1.00 84.94 486 ASP A C 1
ATOM 3699 O O . ASP A 1 486 ? -26.254 -6.272 11.036 1.00 84.94 486 ASP A O 1
ATOM 3703 N N . GLY A 1 487 ? -28.434 -5.759 10.949 1.00 80.00 487 GLY A N 1
ATOM 3704 C CA . GLY A 1 487 ? -28.901 -7.055 11.458 1.00 80.00 487 GLY A CA 1
ATOM 3705 C C . GLY A 1 487 ? -28.611 -8.253 10.542 1.00 80.00 487 GLY A C 1
ATOM 3706 O O . GLY A 1 487 ? -28.756 -9.391 10.980 1.00 80.00 487 GLY A O 1
ATOM 3707 N N . ALA A 1 488 ? -28.182 -8.018 9.297 1.00 79.25 488 ALA A N 1
ATOM 3708 C CA . ALA A 1 488 ? -27.714 -9.046 8.369 1.00 79.25 488 ALA A CA 1
ATOM 3709 C C . ALA A 1 488 ? -26.174 -9.169 8.350 1.00 79.25 488 ALA A C 1
ATOM 3711 O O . ALA A 1 488 ? -25.629 -9.962 7.581 1.00 79.25 488 ALA A O 1
ATOM 3712 N N . GLY A 1 489 ? -25.466 -8.410 9.195 1.00 81.00 489 GLY A N 1
ATOM 3713 C CA . GLY A 1 489 ? -24.011 -8.444 9.319 1.00 81.00 489 GLY A CA 1
ATOM 3714 C C . GLY A 1 489 ? -23.258 -7.665 8.239 1.00 81.00 489 GLY A C 1
ATOM 3715 O O . GLY A 1 489 ? -22.055 -7.871 8.094 1.00 81.00 489 GLY A O 1
ATOM 3716 N N . ASN A 1 490 ? -23.917 -6.782 7.480 1.00 85.88 490 ASN A N 1
ATOM 3717 C CA . ASN A 1 490 ? -23.219 -5.905 6.535 1.00 85.88 490 ASN A CA 1
ATOM 3718 C C . ASN A 1 490 ? -22.747 -4.628 7.228 1.00 85.88 490 ASN A C 1
ATOM 3720 O O . ASN A 1 490 ? -23.418 -4.086 8.112 1.00 85.88 490 ASN A O 1
ATOM 3724 N N . PHE A 1 491 ? -21.607 -4.119 6.775 1.00 92.12 491 PHE A N 1
ATOM 3725 C CA . PHE A 1 491 ? -21.069 -2.846 7.222 1.00 92.12 491 PHE A CA 1
ATOM 3726 C C . PHE A 1 491 ? -21.708 -1.687 6.467 1.00 92.12 491 PHE A C 1
ATOM 3728 O O . PHE A 1 491 ? -21.909 -1.769 5.260 1.00 92.12 491 PHE A O 1
ATOM 3735 N N . HIS A 1 492 ? -21.969 -0.586 7.162 1.00 93.88 492 HIS A N 1
ATOM 3736 C CA . HIS A 1 492 ? -22.434 0.673 6.587 1.00 93.88 492 HIS A CA 1
ATOM 3737 C C . HIS A 1 492 ? -21.392 1.750 6.861 1.00 93.88 492 HIS A C 1
ATOM 3739 O O . HIS A 1 492 ? -21.076 2.035 8.020 1.00 93.88 492 HIS A O 1
ATOM 3745 N N . VAL A 1 493 ? -20.846 2.325 5.792 1.00 95.19 493 VAL A N 1
ATOM 3746 C CA . VAL A 1 493 ? -19.817 3.370 5.836 1.00 95.19 493 VAL A CA 1
ATOM 3747 C C . VAL A 1 493 ? -20.391 4.641 5.221 1.00 95.19 493 VAL A C 1
ATOM 3749 O O . VAL A 1 493 ? -20.924 4.621 4.112 1.00 95.19 493 VAL A O 1
ATOM 3752 N N . MET A 1 494 ? -20.306 5.757 5.940 1.00 94.12 494 MET A N 1
ATOM 3753 C CA . MET A 1 494 ? -20.783 7.054 5.467 1.00 94.12 494 MET A CA 1
ATOM 3754 C C . MET A 1 494 ? -19.635 7.812 4.800 1.00 94.12 494 MET A C 1
ATOM 3756 O O . MET A 1 494 ? -18.607 8.065 5.428 1.00 94.12 494 MET A O 1
ATOM 3760 N N . ILE A 1 495 ? -19.809 8.179 3.532 1.00 91.31 495 ILE A N 1
ATOM 3761 C CA . ILE A 1 495 ? -18.795 8.874 2.734 1.00 91.31 495 ILE A CA 1
ATOM 3762 C C . ILE A 1 495 ? -19.195 10.344 2.600 1.00 91.31 495 ILE A C 1
ATOM 3764 O O . ILE A 1 495 ? -20.241 10.663 2.029 1.00 91.31 495 ILE A O 1
ATOM 3768 N N . THR A 1 496 ? -18.386 11.265 3.127 1.00 86.62 496 THR A N 1
ATOM 3769 C CA . THR A 1 496 ? -18.697 12.702 3.063 1.00 86.62 496 THR A CA 1
ATOM 3770 C C . THR A 1 496 ? -18.498 13.266 1.653 1.00 86.62 496 THR A C 1
ATOM 3772 O O . THR A 1 496 ? -17.878 12.654 0.788 1.00 86.62 496 THR A O 1
ATOM 3775 N N . GLY A 1 497 ? -19.036 14.458 1.381 1.00 72.25 497 GLY A N 1
ATOM 3776 C CA . GLY A 1 497 ? -18.832 15.116 0.087 1.00 72.25 497 GLY A CA 1
ATOM 3777 C C . GLY A 1 497 ? -17.392 15.610 -0.089 1.00 72.25 497 GLY A C 1
ATOM 3778 O O . GLY A 1 497 ? -16.909 16.410 0.713 1.00 72.25 497 GLY A O 1
ATOM 3779 N N . HIS A 1 498 ? -16.711 15.203 -1.163 1.00 71.56 498 HIS A N 1
ATOM 3780 C CA . HIS A 1 498 ? -15.352 15.664 -1.485 1.00 71.56 498 HIS A CA 1
ATOM 3781 C C . HIS A 1 498 ? -15.385 16.998 -2.251 1.00 71.56 498 HIS A C 1
ATOM 3783 O O . HIS A 1 498 ? -14.963 17.078 -3.407 1.00 71.56 498 HIS A O 1
ATOM 3789 N N . ARG A 1 499 ? -15.878 18.066 -1.597 1.00 67.62 499 ARG A N 1
ATOM 3790 C CA . ARG A 1 499 ? -16.165 19.374 -2.238 1.00 67.62 499 ARG A CA 1
ATOM 3791 C C . ARG A 1 499 ? -17.254 19.224 -3.342 1.00 67.62 499 ARG A C 1
ATOM 3793 O O . ARG A 1 499 ? -17.876 18.166 -3.399 1.00 67.62 499 ARG A O 1
ATOM 3800 N N . PRO A 1 500 ? -17.554 20.220 -4.209 1.00 55.34 500 PRO A N 1
ATOM 3801 C CA . PRO A 1 500 ? -18.501 20.034 -5.319 1.00 55.34 500 PRO A CA 1
ATOM 3802 C C . PRO A 1 500 ? -17.881 19.250 -6.498 1.00 55.34 500 PRO A C 1
ATOM 3804 O O . PRO A 1 500 ? -18.068 19.611 -7.656 1.00 55.34 500 PRO A O 1
ATOM 3807 N N . ILE A 1 501 ? -17.103 18.197 -6.216 1.00 64.44 501 ILE A N 1
ATOM 3808 C CA . ILE A 1 501 ? -16.614 17.257 -7.232 1.00 64.44 501 ILE A CA 1
ATOM 3809 C C . ILE A 1 501 ? -17.596 16.083 -7.260 1.00 64.44 501 ILE A C 1
ATOM 3811 O O . ILE A 1 501 ? -17.408 15.073 -6.583 1.00 64.44 501 ILE A O 1
ATOM 3815 N N . TYR A 1 502 ? -18.687 16.263 -8.001 1.00 65.00 502 TYR A N 1
ATOM 3816 C CA . TYR A 1 502 ? -19.811 15.322 -8.039 1.00 65.00 502 TYR A CA 1
ATOM 3817 C C . TYR A 1 502 ? -19.487 14.003 -8.761 1.00 65.00 502 TYR A C 1
ATOM 3819 O O . TYR A 1 502 ? -20.158 13.005 -8.520 1.00 65.00 502 TYR A O 1
ATOM 3827 N N . ASP A 1 503 ? -18.435 13.987 -9.586 1.00 73.00 503 ASP A N 1
ATOM 3828 C CA . ASP A 1 503 ? -18.033 12.834 -10.407 1.00 73.00 503 ASP A CA 1
ATOM 3829 C C . ASP A 1 503 ? -17.196 11.792 -9.642 1.00 73.00 503 ASP A C 1
ATOM 3831 O O . ASP A 1 503 ? -16.845 10.740 -10.179 1.00 73.00 503 ASP A O 1
ATOM 3835 N N . VAL A 1 504 ? -16.846 12.063 -8.380 1.00 80.31 504 VAL A N 1
ATOM 3836 C CA . VAL A 1 504 ? -16.147 11.089 -7.534 1.00 80.31 504 VAL A CA 1
ATOM 3837 C C . VAL A 1 504 ? -17.164 10.028 -7.060 1.00 80.31 504 VAL A C 1
ATOM 3839 O O . VAL A 1 504 ? -18.231 10.390 -6.558 1.00 80.31 504 VAL A O 1
ATOM 3842 N N . PRO A 1 505 ? -16.877 8.715 -7.180 1.00 85.06 505 PRO A N 1
ATOM 3843 C CA . PRO A 1 505 ? -17.839 7.671 -6.820 1.00 85.06 505 PRO A CA 1
ATOM 3844 C C . PRO A 1 505 ? -18.290 7.711 -5.354 1.00 85.06 505 PRO A C 1
ATOM 3846 O O . PRO A 1 505 ? -17.461 7.765 -4.445 1.00 85.06 505 PRO A O 1
ATOM 3849 N N . PHE A 1 506 ? -19.607 7.608 -5.146 1.00 86.56 506 PHE A N 1
ATOM 3850 C CA . PHE A 1 506 ? -20.289 7.492 -3.845 1.00 86.56 506 PHE A CA 1
ATOM 3851 C C . PHE A 1 506 ? -20.151 8.694 -2.882 1.00 86.56 506 PHE A C 1
ATOM 3853 O O . PHE A 1 506 ? -20.341 8.558 -1.676 1.00 86.56 506 PHE A O 1
ATOM 3860 N N . MET A 1 507 ? -19.900 9.905 -3.391 1.00 84.62 507 MET A N 1
ATOM 3861 C CA . MET A 1 507 ? -19.803 11.119 -2.560 1.00 84.62 507 MET A CA 1
ATOM 3862 C C . MET A 1 507 ? -21.122 11.553 -1.923 1.00 84.62 507 MET A C 1
ATOM 3864 O O . MET A 1 507 ? -22.082 11.869 -2.626 1.00 84.62 507 MET A O 1
ATOM 3868 N N . GLY A 1 508 ? -21.157 11.636 -0.591 1.00 86.38 508 GLY A N 1
ATOM 3869 C CA . GLY A 1 508 ? -22.378 11.947 0.157 1.00 86.38 508 GLY A CA 1
ATOM 3870 C C . GLY A 1 508 ? -23.358 10.772 0.259 1.00 86.38 508 GLY A C 1
ATOM 3871 O O . GLY A 1 508 ? -24.541 11.000 0.512 1.00 86.38 508 GLY A O 1
ATOM 3872 N N . TRP A 1 509 ? -22.894 9.540 0.028 1.00 89.81 509 TRP A N 1
ATOM 3873 C CA . TRP A 1 509 ? -23.690 8.317 0.158 1.00 89.81 509 TRP A CA 1
ATOM 3874 C C . TRP A 1 509 ? -23.321 7.551 1.428 1.00 89.81 509 TRP A C 1
ATOM 3876 O O . TRP A 1 509 ? -22.191 7.624 1.915 1.00 89.81 509 TRP A O 1
ATOM 3886 N N . CYS A 1 510 ? -24.262 6.737 1.907 1.00 93.00 510 CYS A N 1
ATOM 3887 C CA . CYS A 1 510 ? -23.923 5.604 2.756 1.00 93.00 510 CYS A CA 1
ATOM 3888 C C . CYS A 1 510 ? -23.733 4.372 1.861 1.00 93.00 510 CYS A C 1
ATOM 3890 O O . CYS A 1 510 ? -24.622 4.025 1.074 1.00 93.00 510 CYS A O 1
ATOM 3892 N N . VAL A 1 511 ? -22.565 3.735 1.950 1.00 91.38 511 VAL A N 1
ATOM 3893 C CA . VAL A 1 511 ? -22.250 2.498 1.229 1.00 91.38 511 VAL A CA 1
ATOM 3894 C C . VAL A 1 511 ? -22.391 1.305 2.169 1.00 91.38 511 VAL A C 1
ATOM 3896 O O . VAL A 1 511 ? -21.778 1.264 3.237 1.00 91.38 511 VAL A O 1
ATOM 3899 N N . ARG A 1 512 ? -23.198 0.323 1.762 1.00 92.25 512 ARG A N 1
ATOM 3900 C CA . ARG A 1 512 ? -23.306 -0.977 2.422 1.00 92.25 512 ARG A CA 1
ATOM 3901 C C . ARG A 1 512 ? -22.295 -1.933 1.798 1.00 92.25 512 ARG A C 1
ATOM 3903 O O . ARG A 1 512 ? -22.368 -2.189 0.598 1.00 92.25 512 ARG A O 1
ATOM 3910 N N . VAL A 1 513 ? -21.398 -2.467 2.618 1.00 88.75 513 VAL A N 1
ATOM 3911 C CA . VAL A 1 513 ? -20.330 -3.406 2.254 1.00 88.75 513 VAL A CA 1
ATOM 3912 C C . VAL A 1 513 ? -20.611 -4.756 2.909 1.00 88.75 513 VAL A C 1
ATOM 3914 O O . VAL A 1 513 ? -20.726 -4.837 4.134 1.00 88.75 513 VAL A O 1
ATOM 3917 N N . SER A 1 514 ? -20.693 -5.832 2.123 1.00 78.62 514 SER A N 1
ATOM 3918 C CA . SER A 1 514 ? -20.803 -7.182 2.696 1.00 78.62 514 SER A CA 1
ATOM 3919 C C . SER A 1 514 ? -19.413 -7.757 3.026 1.00 78.62 514 SER A C 1
ATOM 3921 O O . SER A 1 514 ? -18.557 -7.786 2.138 1.00 78.62 514 SER A O 1
ATOM 3923 N N . PRO A 1 515 ? -19.160 -8.245 4.258 1.00 64.06 515 PRO A N 1
ATOM 3924 C CA . PRO A 1 515 ? -17.840 -8.748 4.663 1.00 64.06 515 PRO A CA 1
ATOM 3925 C C . PRO A 1 515 ? -17.437 -10.082 4.018 1.00 64.06 515 PRO A C 1
ATOM 3927 O O . PRO A 1 515 ? -16.280 -10.481 4.112 1.00 64.06 515 PRO A O 1
ATOM 3930 N N . PHE A 1 516 ? -18.364 -10.788 3.366 1.00 56.72 516 PHE A N 1
ATOM 3931 C CA . PHE A 1 516 ? -18.116 -12.101 2.769 1.00 56.72 516 PHE A CA 1
ATOM 3932 C C . PHE A 1 516 ? -18.213 -12.018 1.238 1.00 56.72 516 PHE A C 1
ATOM 3934 O O . PHE A 1 516 ? -19.323 -11.904 0.727 1.00 56.72 516 PHE A O 1
ATOM 3941 N N . PRO A 1 517 ? -17.107 -12.127 0.472 1.00 44.22 517 PRO A N 1
ATOM 3942 C CA . PRO A 1 517 ? -17.134 -11.983 -0.992 1.00 44.22 517 PRO A CA 1
ATOM 3943 C C . PRO A 1 517 ? -18.150 -12.894 -1.708 1.00 44.22 517 PRO A C 1
ATOM 3945 O O . PRO A 1 517 ? -18.747 -12.500 -2.703 1.00 44.22 517 PRO A O 1
ATOM 3948 N N . GLY A 1 518 ? -18.411 -14.093 -1.173 1.00 37.09 518 GLY A N 1
ATOM 3949 C CA . GLY A 1 518 ? -19.382 -15.037 -1.738 1.00 37.09 518 GLY A CA 1
ATOM 3950 C C . GLY A 1 518 ? -20.864 -14.674 -1.539 1.00 37.09 518 GLY A C 1
ATOM 3951 O O . GLY A 1 518 ? -21.717 -15.263 -2.204 1.00 37.09 518 GLY A O 1
ATOM 3952 N N . SER A 1 519 ? -21.202 -13.722 -0.659 1.00 33.19 519 SER A N 1
ATOM 3953 C CA . SER A 1 519 ? -22.600 -13.321 -0.422 1.00 33.19 519 SER A CA 1
ATOM 3954 C C . SER A 1 519 ? -23.181 -12.496 -1.576 1.00 33.19 519 SER A C 1
ATOM 3956 O O . SER A 1 519 ? -24.398 -12.465 -1.745 1.00 33.19 519 SER A O 1
ATOM 3958 N N . ALA A 1 520 ? -22.342 -11.868 -2.405 1.00 34.91 520 ALA A N 1
ATOM 3959 C CA . ALA A 1 520 ? -22.775 -11.043 -3.530 1.00 34.91 520 ALA A CA 1
ATOM 3960 C C . ALA A 1 520 ? -23.526 -11.858 -4.598 1.00 34.91 520 ALA A C 1
ATOM 3962 O O . ALA A 1 520 ? -24.674 -11.554 -4.924 1.00 34.91 520 ALA A O 1
ATOM 3963 N N . ARG A 1 521 ? -22.942 -12.970 -5.073 1.00 31.41 521 ARG A N 1
ATOM 3964 C CA . ARG A 1 521 ? -23.628 -13.891 -6.003 1.00 31.41 521 ARG A CA 1
ATOM 3965 C C . ARG A 1 521 ? -24.885 -14.520 -5.384 1.00 31.41 521 ARG A C 1
ATOM 3967 O O . ARG A 1 521 ? -25.894 -14.654 -6.071 1.00 31.41 521 ARG A O 1
ATOM 3974 N N . ALA A 1 522 ? -24.850 -14.866 -4.094 1.00 28.02 522 ALA A N 1
ATOM 3975 C CA . ALA A 1 522 ? -25.985 -15.481 -3.400 1.00 28.02 522 ALA A CA 1
ATOM 3976 C C . ALA A 1 522 ? -27.153 -14.504 -3.157 1.00 28.02 522 ALA A C 1
ATOM 3978 O O . ALA A 1 522 ? -28.311 -14.873 -3.332 1.00 28.02 522 ALA A O 1
ATOM 3979 N N . SER A 1 523 ? -26.865 -13.251 -2.794 1.00 35.38 523 SER A N 1
ATOM 3980 C CA . SER A 1 523 ? -27.881 -12.207 -2.598 1.00 35.38 523 SER A CA 1
ATOM 3981 C C . SER A 1 523 ? -28.517 -11.767 -3.914 1.00 35.38 523 SER A C 1
ATOM 3983 O O . SER A 1 523 ? -29.718 -11.506 -3.936 1.00 35.38 523 SER A O 1
ATOM 3985 N N . ARG A 1 524 ? -27.762 -11.782 -5.021 1.00 31.73 524 ARG A N 1
ATOM 3986 C CA . ARG A 1 524 ? -28.310 -11.599 -6.371 1.00 31.73 524 ARG A CA 1
ATOM 3987 C C . ARG A 1 524 ? -29.289 -12.721 -6.725 1.00 31.73 524 ARG A C 1
ATOM 3989 O O . ARG A 1 524 ? -30.442 -12.433 -7.004 1.00 31.73 524 ARG A O 1
ATOM 3996 N N . ALA A 1 525 ? -28.893 -13.985 -6.547 1.00 30.59 525 ALA A N 1
ATOM 3997 C CA . ALA A 1 525 ? -29.786 -15.129 -6.755 1.00 30.59 525 ALA A CA 1
ATOM 3998 C C . ALA A 1 525 ? -31.037 -15.104 -5.848 1.00 30.59 525 ALA A C 1
ATOM 4000 O O . ALA A 1 525 ? -32.114 -15.498 -6.286 1.00 30.59 525 ALA A O 1
ATOM 4001 N N . ALA A 1 526 ? -30.926 -14.615 -4.608 1.00 31.83 526 ALA A N 1
ATOM 4002 C CA . ALA A 1 526 ? -32.064 -14.461 -3.698 1.00 31.83 526 ALA A CA 1
ATOM 4003 C C . ALA A 1 526 ? -33.002 -13.300 -4.089 1.00 31.83 526 ALA A C 1
ATOM 4005 O O . ALA A 1 526 ? -34.217 -13.431 -3.941 1.00 31.83 526 ALA A O 1
ATOM 4006 N N . ALA A 1 527 ? -32.464 -12.190 -4.604 1.00 35.91 527 ALA A N 1
ATOM 4007 C CA . ALA A 1 527 ? -33.245 -11.068 -5.131 1.00 35.91 527 ALA A CA 1
ATOM 4008 C C . ALA A 1 527 ? -33.921 -11.417 -6.469 1.00 35.91 527 ALA A C 1
ATOM 4010 O O . ALA A 1 527 ? -35.093 -11.107 -6.677 1.00 35.91 527 ALA A O 1
ATOM 4011 N N . ASP A 1 528 ? -33.222 -12.137 -7.345 1.00 35.00 528 ASP A N 1
ATOM 4012 C CA . ASP A 1 528 ? -33.779 -12.643 -8.598 1.00 35.00 528 ASP A CA 1
ATOM 4013 C C . ASP A 1 528 ? -34.892 -13.669 -8.302 1.00 35.00 528 ASP A C 1
ATOM 4015 O O . ASP A 1 528 ? -35.980 -13.578 -8.873 1.00 35.00 528 ASP A O 1
ATOM 4019 N N . ALA A 1 529 ? -34.691 -14.574 -7.333 1.00 33.12 529 ALA A N 1
ATOM 4020 C CA . ALA A 1 529 ? -35.707 -15.534 -6.895 1.00 33.12 529 ALA A CA 1
ATOM 4021 C C . ALA A 1 529 ? -36.918 -14.880 -6.200 1.00 33.12 529 ALA A C 1
ATOM 4023 O O . ALA A 1 529 ? -38.045 -15.334 -6.407 1.00 33.12 529 ALA A O 1
ATOM 4024 N N . SER A 1 530 ? -36.732 -13.813 -5.412 1.00 36.62 530 SER A N 1
ATOM 4025 C CA . SER A 1 530 ? -37.862 -13.076 -4.824 1.00 36.62 530 SER A CA 1
ATOM 4026 C C . SER A 1 530 ? -38.626 -12.261 -5.874 1.00 36.62 530 SER A C 1
ATOM 4028 O O . SER A 1 530 ? -39.856 -12.194 -5.811 1.00 36.62 530 SER A O 1
ATOM 4030 N N . SER A 1 531 ? -37.937 -11.739 -6.897 1.00 36.47 531 SER A N 1
ATOM 4031 C CA . SER A 1 531 ? -38.584 -11.122 -8.061 1.00 36.47 531 SER A CA 1
ATOM 4032 C C . SER A 1 531 ? -39.403 -12.149 -8.861 1.00 36.47 531 SER A C 1
ATOM 4034 O O . SER A 1 531 ? -40.567 -11.890 -9.166 1.00 36.47 531 SER A O 1
ATOM 4036 N N . ALA A 1 532 ? -38.873 -13.357 -9.089 1.00 33.59 532 ALA A N 1
ATOM 4037 C CA . ALA A 1 532 ? -39.582 -14.438 -9.776 1.00 33.59 532 ALA A CA 1
ATOM 4038 C C . ALA A 1 532 ? -40.802 -14.931 -8.974 1.00 33.59 532 ALA A C 1
ATOM 4040 O O . ALA A 1 532 ? -41.898 -15.054 -9.523 1.00 33.59 532 ALA A O 1
ATOM 4041 N N . ALA A 1 533 ? -40.659 -15.107 -7.656 1.00 33.16 533 ALA A N 1
ATOM 4042 C CA . ALA A 1 533 ? -41.761 -15.473 -6.762 1.00 33.16 533 ALA A CA 1
ATOM 4043 C C . ALA A 1 533 ? -42.859 -14.390 -6.662 1.00 33.16 533 ALA A C 1
ATOM 4045 O O . ALA A 1 533 ? -43.983 -14.688 -6.256 1.00 33.16 533 ALA A O 1
ATOM 4046 N N . SER A 1 534 ? -42.569 -13.141 -7.048 1.00 33.62 534 SER A N 1
ATOM 4047 C CA . SER A 1 534 ? -43.581 -12.079 -7.159 1.00 33.62 534 SER A CA 1
ATOM 4048 C C . SER A 1 534 ? -44.435 -12.167 -8.434 1.00 33.62 534 SER A C 1
ATOM 4050 O O . SER A 1 534 ? -45.511 -11.573 -8.478 1.00 33.62 534 SER A O 1
ATOM 4052 N N . HIS A 1 535 ? -43.979 -12.904 -9.456 1.00 35.38 535 HIS A N 1
ATOM 4053 C CA . HIS A 1 535 ? -44.659 -13.038 -10.750 1.00 35.38 535 HIS A CA 1
ATOM 4054 C C . HIS A 1 535 ? -45.550 -14.288 -10.863 1.00 35.38 535 HIS A C 1
ATOM 4056 O O . HIS A 1 535 ? -46.446 -14.311 -11.704 1.00 35.38 535 HIS A O 1
ATOM 4062 N N . GLU A 1 536 ? -45.403 -15.282 -9.979 1.00 30.31 536 GLU A N 1
ATOM 4063 C CA . GLU A 1 536 ? -46.354 -16.398 -9.854 1.00 30.31 536 GLU A CA 1
ATOM 4064 C C . GLU A 1 536 ? -47.378 -16.170 -8.729 1.00 30.31 536 GLU A C 1
ATOM 4066 O O . GLU A 1 536 ? -47.399 -16.846 -7.699 1.00 30.31 536 GLU A O 1
ATOM 4071 N N . ARG A 1 537 ? -48.309 -15.236 -8.956 1.00 29.38 537 ARG A N 1
ATOM 4072 C CA . ARG A 1 537 ? -49.629 -15.279 -8.308 1.00 29.38 537 ARG A CA 1
ATOM 4073 C C . ARG A 1 537 ? -50.715 -15.357 -9.371 1.00 29.38 537 ARG A C 1
ATOM 4075 O O . ARG A 1 537 ? -50.911 -14.421 -10.140 1.00 29.38 537 ARG A O 1
ATOM 4082 N N . GLY A 1 538 ? -51.419 -16.490 -9.395 1.00 30.88 538 GLY A N 1
ATOM 4083 C CA . GLY A 1 538 ? -52.580 -16.700 -10.259 1.00 30.88 538 GLY A CA 1
ATOM 4084 C C . GLY A 1 538 ? -53.697 -15.673 -10.006 1.00 30.88 538 GLY A C 1
ATOM 4085 O O . GLY A 1 538 ? -53.723 -15.032 -8.951 1.00 30.88 538 GLY A O 1
ATOM 4086 N N . PRO A 1 539 ? -54.622 -15.498 -10.966 1.00 26.58 539 PRO A N 1
ATOM 4087 C CA . PRO A 1 539 ? -55.588 -14.404 -10.952 1.00 26.58 539 PRO A CA 1
ATOM 4088 C C . PRO A 1 539 ? -56.529 -14.486 -9.744 1.00 26.58 539 PRO A C 1
ATOM 4090 O O . PRO A 1 539 ? -57.313 -15.425 -9.608 1.00 26.58 539 PRO A O 1
ATOM 4093 N N . LEU A 1 540 ? -56.470 -13.473 -8.878 1.00 27.86 540 LEU A N 1
ATOM 4094 C CA . LEU A 1 540 ? -57.385 -13.313 -7.749 1.00 27.86 540 LEU A CA 1
ATOM 4095 C C . LEU A 1 540 ? -58.697 -12.649 -8.189 1.00 27.86 540 LEU A C 1
ATOM 4097 O O . LEU A 1 540 ? -58.710 -11.721 -8.997 1.00 27.86 540 LEU A O 1
ATOM 4101 N N . HIS A 1 541 ? -59.805 -13.141 -7.631 1.00 27.47 541 HIS A N 1
ATOM 4102 C CA . HIS A 1 541 ? -61.164 -12.691 -7.929 1.00 27.47 541 HIS A CA 1
ATOM 4103 C C . HIS A 1 541 ? -61.387 -11.196 -7.646 1.00 27.47 541 HIS A C 1
ATOM 4105 O O . HIS A 1 541 ? -60.970 -10.675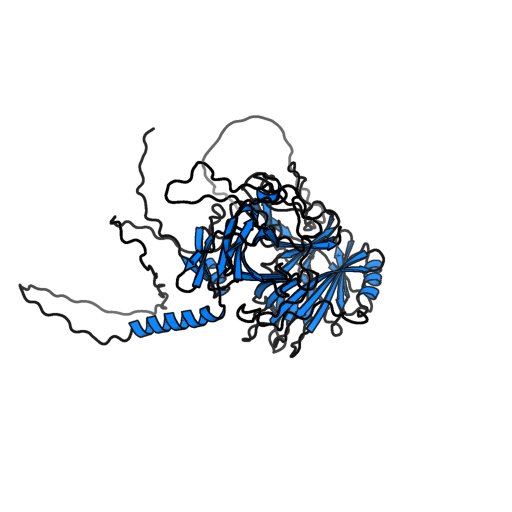 -6.612 1.00 27.47 541 HIS A O 1
ATOM 4111 N N . ALA A 1 542 ? -62.141 -10.533 -8.527 1.00 26.61 542 ALA A N 1
ATOM 4112 C CA . ALA A 1 542 ? -62.645 -9.182 -8.295 1.00 26.61 542 ALA A CA 1
ATOM 4113 C C . ALA A 1 542 ? -63.826 -9.188 -7.294 1.00 26.61 542 ALA A C 1
ATOM 4115 O O . ALA A 1 542 ? -64.695 -10.060 -7.396 1.00 26.61 542 ALA A O 1
ATOM 4116 N N . PRO A 1 543 ? -63.898 -8.227 -6.353 1.00 28.30 543 PRO A N 1
ATOM 4117 C CA . PRO A 1 543 ? -65.000 -8.124 -5.401 1.00 28.30 543 PRO A CA 1
ATOM 4118 C C . PRO A 1 543 ? -66.262 -7.525 -6.040 1.00 28.30 543 PRO A C 1
ATOM 4120 O O . PRO A 1 543 ? -66.199 -6.615 -6.866 1.00 28.30 543 PRO A O 1
ATOM 4123 N N . THR A 1 544 ? -67.423 -8.013 -5.612 1.00 26.16 544 THR A N 1
ATOM 4124 C CA . THR A 1 544 ? -68.738 -7.485 -5.984 1.00 26.16 544 THR A CA 1
ATOM 4125 C C . THR A 1 544 ? -69.152 -6.314 -5.094 1.00 26.16 544 THR A C 1
ATOM 4127 O O . THR A 1 544 ? -69.086 -6.403 -3.871 1.00 26.16 544 THR A O 1
ATOM 4130 N N . ALA A 1 545 ? -69.693 -5.258 -5.704 1.00 27.72 545 ALA A N 1
ATOM 4131 C CA . ALA A 1 545 ? -70.610 -4.331 -5.044 1.00 27.72 545 ALA A CA 1
ATOM 4132 C C . ALA A 1 545 ? -71.543 -3.679 -6.080 1.00 27.72 545 ALA A C 1
ATOM 4134 O O . ALA A 1 545 ? -71.084 -3.046 -7.029 1.00 27.72 545 ALA A O 1
ATOM 4135 N N . ALA A 1 546 ? -72.854 -3.834 -5.881 1.00 25.84 546 ALA A N 1
ATOM 4136 C CA . ALA A 1 546 ? -73.832 -2.831 -6.307 1.00 25.84 546 ALA A CA 1
ATOM 4137 C C . ALA A 1 546 ? -73.640 -1.578 -5.407 1.00 25.84 546 ALA A C 1
ATOM 4139 O O . ALA A 1 546 ? -73.065 -1.695 -4.327 1.00 25.84 546 ALA A O 1
ATOM 4140 N N . ASP A 1 547 ? -74.001 -0.350 -5.779 1.00 25.42 547 ASP A N 1
ATOM 4141 C CA . ASP A 1 547 ? -75.213 0.078 -6.483 1.00 25.42 547 ASP A CA 1
ATOM 4142 C C . ASP A 1 547 ? -75.019 1.352 -7.343 1.00 25.42 547 ASP A C 1
ATOM 4144 O O . ASP A 1 547 ? -74.010 2.046 -7.240 1.00 25.42 547 ASP A O 1
ATOM 4148 N N . ALA A 1 548 ? -76.076 1.695 -8.096 1.00 26.20 548 ALA A N 1
ATOM 4149 C CA . ALA A 1 548 ? -76.343 2.973 -8.789 1.00 26.20 548 ALA A CA 1
ATOM 4150 C C . ALA A 1 548 ? -75.664 3.227 -10.173 1.00 26.20 548 ALA A C 1
ATOM 4152 O O . ALA A 1 548 ? -74.605 2.674 -10.470 1.00 26.20 548 ALA A O 1
ATOM 4153 N N . PRO A 1 549 ? -76.320 3.965 -11.111 1.00 29.75 549 PRO A N 1
ATOM 4154 C CA . PRO A 1 549 ? -76.357 3.483 -12.500 1.00 29.75 549 PRO A CA 1
ATOM 4155 C C . PRO A 1 549 ? -75.870 4.426 -13.629 1.00 29.75 549 PRO A C 1
ATOM 4157 O O . PRO A 1 549 ? -76.171 5.612 -13.666 1.00 29.75 549 PRO A O 1
ATOM 4160 N N . LYS A 1 550 ? -75.261 3.787 -14.643 1.00 24.22 550 LYS A N 1
ATOM 4161 C CA . LYS A 1 550 ? -75.400 3.962 -16.116 1.00 24.22 550 LYS A CA 1
ATOM 4162 C C . LYS A 1 550 ? -75.704 5.350 -16.726 1.00 24.22 550 LYS A C 1
ATOM 4164 O O . LYS A 1 550 ? -76.830 5.829 -16.603 1.00 24.22 550 LYS A O 1
ATOM 4169 N N . ARG A 1 551 ? -74.830 5.779 -17.661 1.00 24.77 551 ARG A N 1
ATOM 4170 C CA . ARG A 1 551 ? -75.074 6.088 -19.111 1.00 24.77 551 ARG A CA 1
ATOM 4171 C C . ARG A 1 551 ? -73.854 6.844 -19.699 1.00 24.77 551 ARG A C 1
ATOM 4173 O O . ARG A 1 551 ? -73.295 7.641 -18.965 1.00 24.77 551 ARG A O 1
ATOM 4180 N N . THR A 1 552 ? -73.381 6.775 -20.953 1.00 23.78 552 THR A N 1
ATOM 4181 C CA . THR A 1 552 ? -73.516 5.969 -22.201 1.00 23.78 552 THR A CA 1
ATOM 4182 C C . THR A 1 552 ? -72.579 6.631 -23.247 1.00 23.78 552 THR A C 1
ATOM 4184 O O . THR A 1 552 ? -72.405 7.844 -23.171 1.00 23.78 552 THR A O 1
ATOM 4187 N N . GLY A 1 553 ? -72.066 5.891 -24.246 1.00 25.64 553 GLY A N 1
ATOM 4188 C CA . GLY A 1 553 ? -71.194 6.375 -25.348 1.00 25.64 553 GLY A CA 1
ATOM 4189 C C . GLY A 1 553 ? -69.794 5.738 -25.265 1.00 25.64 553 GLY A C 1
ATOM 4190 O O . GLY A 1 553 ? -69.166 5.850 -24.220 1.00 25.64 553 GLY A O 1
ATOM 4191 N N . GLU A 1 554 ? -69.280 4.926 -26.203 1.00 23.52 554 GLU A N 1
ATOM 4192 C CA . GLU A 1 554 ? -69.123 5.092 -27.673 1.00 23.52 554 GLU A CA 1
ATOM 4193 C C . GLU A 1 554 ? -68.405 6.413 -28.032 1.00 23.52 554 GLU A C 1
ATOM 4195 O O . GLU A 1 554 ? -68.747 7.455 -27.488 1.00 23.52 554 GLU A O 1
ATOM 4200 N N . VAL A 1 555 ? -67.376 6.459 -28.895 1.00 25.02 555 VAL A N 1
ATOM 4201 C CA . VAL A 1 555 ? -67.155 5.732 -30.170 1.00 25.02 555 VAL A CA 1
ATOM 4202 C C . VAL A 1 555 ? -65.663 5.347 -30.385 1.00 25.02 555 VAL A C 1
ATOM 4204 O O . VAL A 1 555 ? -64.769 5.882 -29.734 1.00 25.02 555 VAL A O 1
ATOM 4207 N N . ALA A 1 556 ? -65.403 4.425 -31.326 1.00 23.31 556 ALA A N 1
ATOM 4208 C CA . ALA A 1 556 ? -64.110 4.133 -31.982 1.00 23.31 556 ALA A CA 1
ATOM 4209 C C . ALA A 1 556 ? -63.365 5.395 -32.515 1.00 23.31 556 ALA A C 1
ATOM 4211 O O . ALA A 1 556 ? -63.961 6.456 -32.642 1.00 23.31 556 ALA A O 1
ATOM 4212 N N . GLY A 1 557 ? -62.084 5.396 -32.909 1.00 22.72 557 GLY A N 1
ATOM 4213 C CA . GLY A 1 557 ? -61.090 4.334 -33.133 1.00 22.72 557 GLY A CA 1
ATOM 4214 C C . GLY A 1 557 ? -60.435 4.498 -34.520 1.00 22.72 557 GLY A C 1
ATOM 4215 O O . GLY A 1 557 ? -61.120 4.886 -35.459 1.00 22.72 557 GLY A O 1
ATOM 4216 N N . LEU A 1 558 ? -59.133 4.210 -34.677 1.00 23.92 558 LEU A N 1
ATOM 4217 C CA . LEU A 1 558 ? -58.497 3.975 -35.989 1.00 23.92 558 LEU A CA 1
ATOM 4218 C C . LEU A 1 558 ? -57.127 3.282 -35.835 1.00 23.92 558 LEU A C 1
ATOM 4220 O O . LEU A 1 558 ? -56.336 3.650 -34.970 1.00 23.92 558 LEU A O 1
ATOM 4224 N N . MET A 1 559 ? -56.825 2.314 -36.704 1.00 21.47 559 MET A N 1
ATOM 4225 C CA . MET A 1 559 ? -55.475 1.761 -36.891 1.00 21.47 559 MET A CA 1
ATOM 4226 C C . MET A 1 559 ? -54.835 2.374 -38.144 1.00 21.47 559 MET A C 1
ATOM 4228 O O . MET A 1 559 ? -55.531 2.456 -39.152 1.00 21.47 559 MET A O 1
ATOM 4232 N N . HIS A 1 560 ? -53.514 2.606 -38.162 1.00 22.70 560 HIS A N 1
ATOM 4233 C CA . HIS A 1 560 ? -52.622 1.798 -39.018 1.00 22.70 560 HIS A CA 1
ATOM 4234 C C . HIS A 1 560 ? -51.116 1.978 -38.736 1.00 22.70 560 HIS A C 1
ATOM 4236 O O . HIS A 1 560 ? -50.684 2.929 -38.095 1.00 22.70 560 HIS A O 1
ATOM 4242 N N . ALA A 1 561 ? -50.352 0.991 -39.215 1.00 23.20 561 ALA A N 1
ATOM 4243 C CA . ALA A 1 561 ? -48.905 0.776 -39.101 1.00 23.20 561 ALA A CA 1
ATOM 4244 C C . ALA A 1 561 ? -47.998 1.989 -39.438 1.00 23.20 561 ALA A C 1
ATOM 4246 O O . ALA A 1 561 ? -48.377 2.863 -40.205 1.00 23.20 561 ALA A O 1
ATOM 4247 N N . GLY A 1 562 ? -46.738 2.062 -38.988 1.00 21.22 562 GLY A N 1
ATOM 4248 C CA . GLY A 1 562 ? -45.978 1.143 -38.128 1.00 21.22 562 GLY A CA 1
ATOM 4249 C C . GLY A 1 562 ? -44.507 1.012 -38.561 1.00 21.22 562 GLY A C 1
ATOM 4250 O O . GLY A 1 562 ? -44.235 0.819 -39.742 1.00 21.22 562 GLY A O 1
ATOM 4251 N N . ARG A 1 563 ? -43.558 1.081 -37.610 1.00 21.77 563 ARG A N 1
ATOM 4252 C CA . ARG A 1 563 ? -42.181 0.544 -37.724 1.00 21.77 563 ARG A CA 1
ATOM 4253 C C . ARG A 1 563 ? -41.471 0.536 -36.359 1.00 21.77 563 ARG A C 1
ATOM 4255 O O . ARG A 1 563 ? -41.276 1.581 -35.756 1.00 21.77 563 ARG A O 1
ATOM 4262 N N . VAL A 1 564 ? -41.119 -0.674 -35.920 1.00 21.64 564 VAL A N 1
ATOM 4263 C CA . VAL A 1 564 ? -40.035 -1.086 -35.001 1.00 21.64 564 VAL A CA 1
ATOM 4264 C C . VAL A 1 564 ? -39.452 -0.017 -34.053 1.00 21.64 564 VAL A C 1
ATOM 4266 O O . VAL A 1 564 ? -38.657 0.823 -34.466 1.00 21.64 564 VAL A O 1
ATOM 4269 N N . ARG A 1 565 ? -39.725 -0.159 -32.746 1.00 22.30 565 ARG A N 1
ATOM 4270 C CA . ARG A 1 565 ? -38.876 0.366 -31.659 1.00 22.30 565 ARG A CA 1
ATOM 4271 C C . ARG A 1 565 ? -38.090 -0.780 -31.018 1.00 22.30 565 ARG A C 1
ATOM 4273 O O . ARG A 1 565 ? -38.643 -1.854 -30.803 1.00 22.30 565 ARG A O 1
ATOM 4280 N N . SER A 1 566 ? -36.835 -0.524 -30.661 1.00 23.89 566 SER A N 1
ATOM 4281 C CA . SER A 1 566 ? -36.090 -1.321 -29.680 1.00 23.89 566 SER A CA 1
ATOM 4282 C C . SER A 1 566 ? -36.609 -1.037 -28.262 1.00 23.89 566 SER A C 1
ATOM 4284 O O . SER A 1 566 ? -36.861 0.133 -27.960 1.00 23.89 566 SER A O 1
ATOM 4286 N N . PRO A 1 567 ? -36.721 -2.035 -27.368 1.00 24.75 567 PRO A N 1
ATOM 4287 C CA . PRO A 1 567 ? -37.049 -1.789 -25.970 1.00 24.75 567 PRO A CA 1
ATOM 4288 C C . PRO A 1 567 ? -35.809 -1.279 -25.225 1.00 24.75 567 PRO A C 1
ATOM 4290 O O . PRO A 1 567 ? -34.946 -2.051 -24.816 1.00 24.75 567 PRO A O 1
ATOM 4293 N N . ALA A 1 568 ? -35.733 0.037 -25.047 1.00 28.31 568 ALA A N 1
ATOM 4294 C CA . ALA A 1 568 ? -34.950 0.645 -23.982 1.00 28.31 568 ALA A CA 1
ATOM 4295 C C . ALA A 1 568 ? -35.931 1.041 -22.874 1.00 28.31 568 ALA A C 1
ATOM 4297 O O . ALA A 1 568 ? -36.421 2.160 -22.875 1.00 28.31 568 ALA A O 1
ATOM 4298 N N . ASP A 1 569 ? -36.253 0.089 -21.998 1.00 24.28 569 ASP A N 1
ATOM 4299 C CA . ASP A 1 569 ? -36.926 0.328 -20.718 1.00 24.28 569 ASP A CA 1
ATOM 4300 C C . ASP A 1 569 ? -36.688 -0.879 -19.800 1.00 24.28 569 ASP A C 1
ATOM 4302 O O . ASP A 1 569 ? -37.408 -1.876 -19.824 1.00 24.28 569 ASP A O 1
ATOM 4306 N N . SER A 1 570 ? -35.641 -0.788 -18.982 1.00 23.52 570 SER A N 1
ATOM 4307 C CA . SER A 1 570 ? -35.510 -1.577 -17.757 1.00 23.52 570 SER A CA 1
ATOM 4308 C C . SER A 1 570 ? -35.463 -0.598 -16.590 1.00 23.52 570 SER A C 1
ATOM 4310 O O . SER A 1 570 ? -34.391 -0.236 -16.099 1.00 23.52 570 SER A O 1
ATOM 4312 N N . THR A 1 571 ? -36.639 -0.117 -16.190 1.00 23.17 571 THR A N 1
ATOM 4313 C CA . THR A 1 571 ? -36.821 0.702 -14.989 1.00 23.17 571 THR A CA 1
ATOM 4314 C C . THR A 1 571 ? -36.261 -0.039 -13.778 1.00 23.17 571 THR A C 1
ATOM 4316 O O . THR A 1 571 ? -36.804 -1.070 -13.377 1.00 23.17 571 THR A O 1
ATOM 4319 N N . ALA A 1 572 ? -35.183 0.477 -13.190 1.00 23.67 572 ALA A N 1
ATOM 4320 C CA . ALA A 1 572 ? -34.658 -0.052 -11.940 1.00 23.67 572 ALA A CA 1
ATOM 4321 C C . ALA A 1 572 ? -35.698 0.151 -10.826 1.00 23.67 572 ALA A C 1
ATOM 4323 O O . ALA A 1 572 ? -36.150 1.272 -10.586 1.00 23.67 572 ALA A O 1
ATOM 4324 N N . GLN A 1 573 ? -36.087 -0.930 -10.149 1.00 21.64 573 GLN A N 1
ATOM 4325 C CA . GLN A 1 573 ? -36.976 -0.844 -8.994 1.00 21.64 573 GLN A CA 1
ATOM 4326 C C . GLN A 1 573 ? -36.240 -0.185 -7.822 1.00 21.64 573 GLN A C 1
ATOM 4328 O O . GLN A 1 573 ? -35.213 -0.676 -7.354 1.00 21.64 573 GLN A O 1
ATOM 4333 N N . TYR A 1 574 ? -36.789 0.923 -7.327 1.00 22.95 574 TYR A N 1
ATOM 4334 C CA . TYR A 1 574 ? -36.325 1.561 -6.101 1.00 22.95 574 TYR A CA 1
ATOM 4335 C C . TYR A 1 574 ? -36.789 0.742 -4.890 1.00 22.95 574 TYR A C 1
ATOM 4337 O O . TYR A 1 574 ? -37.969 0.748 -4.546 1.00 22.95 574 TYR A O 1
ATOM 4345 N N . MET A 1 575 ? -35.858 0.073 -4.208 1.00 21.89 575 MET A N 1
ATOM 4346 C CA . MET A 1 575 ? -36.099 -0.510 -2.881 1.00 21.89 575 MET A CA 1
ATOM 4347 C C . MET A 1 575 ? -36.049 0.591 -1.813 1.00 21.89 575 MET A C 1
ATOM 4349 O O . MET A 1 575 ? -35.034 0.788 -1.146 1.00 21.89 575 MET A O 1
ATOM 4353 N N . THR A 1 576 ? -37.150 1.325 -1.651 1.00 22.97 576 THR A N 1
ATOM 4354 C CA . THR A 1 576 ? -37.377 2.185 -0.481 1.00 22.97 576 THR A CA 1
ATOM 4355 C C . THR A 1 576 ? -38.050 1.377 0.627 1.00 22.97 576 THR A C 1
ATOM 4357 O O . THR A 1 576 ? -39.272 1.419 0.776 1.00 22.97 576 THR A O 1
ATOM 4360 N N . GLU A 1 577 ? -37.269 0.645 1.424 1.00 23.98 577 GLU A N 1
ATOM 4361 C CA . GLU A 1 577 ? -37.767 0.138 2.708 1.00 23.98 577 GLU A CA 1
ATOM 4362 C C . GLU A 1 577 ? -37.837 1.300 3.709 1.00 23.98 577 GLU A C 1
ATOM 4364 O O . GLU A 1 577 ? -36.832 1.913 4.072 1.00 23.98 577 GLU A O 1
ATOM 4369 N N . GLY A 1 578 ? -39.060 1.666 4.093 1.00 23.67 578 GLY A N 1
ATOM 4370 C CA . GLY A 1 578 ? -39.333 2.892 4.835 1.00 23.67 578 GLY A CA 1
ATOM 4371 C C . GLY A 1 578 ? -39.036 2.793 6.329 1.00 23.67 578 GLY A C 1
ATOM 4372 O O . GLY A 1 578 ? -39.920 2.445 7.108 1.00 23.67 578 GLY A O 1
ATOM 4373 N N . PHE A 1 579 ? -37.850 3.231 6.750 1.00 26.12 579 PHE A N 1
ATOM 4374 C CA . PHE A 1 579 ? -37.569 3.592 8.146 1.00 26.12 579 PHE A CA 1
ATOM 4375 C C . PHE A 1 579 ? -37.785 5.098 8.382 1.00 26.12 579 PHE A C 1
ATOM 4377 O O . PHE A 1 579 ? -36.832 5.847 8.557 1.00 26.12 579 PHE A O 1
ATOM 4384 N N . CYS A 1 580 ? -39.051 5.542 8.346 1.00 24.41 580 CYS A N 1
ATOM 4385 C CA . CYS A 1 580 ? -39.494 6.862 8.837 1.00 24.41 580 CYS A CA 1
ATOM 4386 C C . CYS A 1 580 ? -41.037 6.981 8.867 1.00 24.41 580 CYS A C 1
ATOM 4388 O O . CYS A 1 580 ? -41.646 7.761 8.134 1.00 24.41 580 CYS A O 1
ATOM 4390 N N . SER A 1 581 ? -41.718 6.206 9.715 1.00 24.84 581 SER A N 1
ATOM 4391 C CA . SER A 1 581 ? -43.167 6.358 9.923 1.00 24.84 581 SER A CA 1
ATOM 4392 C C . SER A 1 581 ? -43.464 7.544 10.856 1.00 24.84 581 SER A C 1
ATOM 4394 O O . SER A 1 581 ? -43.561 7.351 12.069 1.00 24.84 581 SER A O 1
ATOM 4396 N N . GLY A 1 582 ? -43.590 8.772 10.327 1.00 26.28 582 GLY A N 1
ATOM 4397 C CA . GLY A 1 582 ? -43.790 9.933 11.214 1.00 26.28 582 GLY A CA 1
ATOM 4398 C C . GLY A 1 582 ? -44.158 11.314 10.652 1.00 26.28 582 GLY A C 1
ATOM 4399 O O . GLY A 1 582 ? -44.469 12.178 11.465 1.00 26.28 582 GLY A O 1
ATOM 4400 N N . LEU A 1 583 ? -44.174 11.575 9.336 1.00 22.98 583 LEU A N 1
ATOM 4401 C CA . LEU A 1 583 ? -44.605 12.882 8.795 1.00 22.98 583 LEU A CA 1
ATOM 4402 C C . LEU A 1 583 ? -45.353 12.766 7.452 1.00 22.98 583 LEU A C 1
ATOM 4404 O O . LEU A 1 583 ? -45.054 11.900 6.635 1.00 22.98 583 LEU A O 1
ATOM 4408 N N . ARG A 1 584 ? -46.324 13.666 7.223 1.00 26.98 584 ARG A N 1
ATOM 4409 C CA . ARG A 1 584 ? -47.043 13.862 5.946 1.00 26.98 584 ARG A CA 1
ATOM 4410 C C . ARG A 1 584 ? -46.790 15.278 5.414 1.00 26.98 584 ARG A C 1
ATOM 4412 O O . ARG A 1 584 ? -47.215 16.226 6.070 1.00 26.98 584 ARG A O 1
ATOM 4419 N N . VAL A 1 585 ? -46.206 15.420 4.221 1.00 26.27 585 VAL A N 1
ATOM 4420 C CA . VAL A 1 585 ? -46.092 16.688 3.456 1.00 26.27 585 VAL A CA 1
ATOM 4421 C C . VAL A 1 585 ? -46.185 16.365 1.936 1.00 26.27 585 VAL A C 1
ATOM 4423 O O . VAL A 1 585 ? -45.835 15.241 1.578 1.00 26.27 585 VAL A O 1
ATOM 4426 N N . PRO A 1 586 ? -46.719 17.241 1.045 1.00 29.95 586 PRO A N 1
ATOM 4427 C CA . PRO A 1 586 ? -47.165 16.857 -0.311 1.00 29.95 586 PRO A CA 1
ATOM 4428 C C . PRO A 1 586 ? -46.190 17.143 -1.483 1.00 29.95 586 PRO A C 1
ATOM 4430 O O . PRO A 1 586 ? -45.159 17.785 -1.328 1.00 29.95 586 PRO A O 1
ATOM 4433 N N . ASN A 1 587 ? -46.585 16.667 -2.674 1.00 26.09 587 ASN A N 1
ATOM 4434 C CA . ASN A 1 587 ? -45.815 16.536 -3.929 1.00 26.09 587 ASN A CA 1
ATOM 4435 C C . ASN A 1 587 ? -45.324 17.837 -4.621 1.00 26.09 587 ASN A C 1
ATOM 4437 O O . ASN A 1 587 ? -46.056 18.823 -4.691 1.00 26.09 587 ASN A O 1
ATOM 4441 N N . GLY A 1 588 ? -44.173 17.748 -5.312 1.00 26.55 588 GLY A N 1
ATOM 4442 C CA . GLY A 1 588 ? -43.665 18.700 -6.324 1.00 26.55 588 GLY A CA 1
ATOM 4443 C C . GLY A 1 588 ? -42.423 18.151 -7.068 1.00 26.55 588 GLY A C 1
ATOM 4444 O O . GLY A 1 588 ? -41.643 17.424 -6.467 1.00 26.55 588 GLY A O 1
ATOM 4445 N N . PHE A 1 589 ? -42.267 18.425 -8.374 1.00 23.48 589 PHE A N 1
ATOM 4446 C CA . PHE A 1 589 ? -41.361 17.703 -9.306 1.00 23.48 589 PHE A CA 1
ATOM 4447 C C . PHE A 1 589 ? -39.905 18.215 -9.419 1.00 23.48 589 PHE A C 1
ATOM 4449 O O . PHE A 1 589 ? -39.647 19.406 -9.274 1.00 23.48 589 PHE A O 1
ATOM 4456 N N . GLY A 1 590 ? -38.997 17.326 -9.866 1.00 24.70 590 GLY A N 1
ATOM 4457 C CA . GLY A 1 590 ? -37.707 17.671 -10.494 1.00 24.70 590 GLY A CA 1
ATOM 4458 C C . GLY A 1 590 ? -36.827 16.450 -10.832 1.00 24.70 590 GLY A C 1
ATOM 4459 O O . GLY A 1 590 ? -36.334 15.783 -9.927 1.00 24.70 590 GLY A O 1
ATOM 4460 N N . GLU A 1 591 ? -36.608 16.147 -12.119 1.00 23.91 591 GLU A N 1
ATOM 4461 C CA . GLU A 1 591 ? -35.729 15.044 -12.565 1.00 23.91 591 GLU A CA 1
ATOM 4462 C C . GLU A 1 591 ? -34.233 15.412 -12.515 1.00 23.91 591 GLU A C 1
ATOM 4464 O O . GLU A 1 591 ? -33.851 16.548 -12.790 1.00 23.91 591 GLU A O 1
ATOM 4469 N N . PHE A 1 592 ? -33.368 14.422 -12.257 1.00 22.83 592 PHE A N 1
ATOM 4470 C CA . PHE A 1 592 ? -31.917 14.530 -12.455 1.00 22.83 592 PHE A CA 1
ATOM 4471 C C . PHE A 1 592 ? -31.383 13.343 -13.263 1.00 22.83 592 PHE A C 1
ATOM 4473 O O . PHE A 1 592 ? -31.545 12.187 -12.876 1.00 22.83 592 PHE A O 1
ATOM 4480 N N . VAL A 1 593 ? -30.680 13.646 -14.356 1.00 24.28 593 VAL A N 1
ATOM 4481 C CA . VAL A 1 593 ? -29.957 12.661 -15.170 1.00 24.28 593 VAL A CA 1
ATOM 4482 C C . VAL A 1 593 ? -28.714 12.187 -14.411 1.00 24.28 593 VAL A C 1
ATOM 4484 O O . VAL A 1 593 ? -27.868 12.998 -14.037 1.00 24.28 593 VAL A O 1
ATOM 4487 N N . VAL A 1 594 ? -28.586 10.874 -14.201 1.00 25.05 594 VAL A N 1
ATOM 4488 C CA . VAL A 1 594 ? -27.386 10.249 -13.619 1.00 25.05 594 VAL A CA 1
ATOM 4489 C C . VAL A 1 594 ? -26.469 9.766 -14.743 1.00 25.05 594 VAL A C 1
ATOM 4491 O O . VAL A 1 594 ? -26.868 8.957 -15.579 1.00 25.05 594 VAL A O 1
ATOM 4494 N N . THR A 1 595 ? -25.230 10.254 -14.764 1.00 26.19 595 THR A N 1
ATOM 4495 C CA . THR A 1 595 ? -24.230 9.932 -15.792 1.00 26.19 595 THR A CA 1
ATOM 4496 C C . THR A 1 595 ? -23.714 8.491 -15.663 1.00 26.19 595 THR A C 1
ATOM 4498 O O . THR A 1 595 ? -23.471 8.005 -14.557 1.00 26.19 595 THR A O 1
ATOM 4501 N N . LEU A 1 596 ? -23.482 7.807 -16.794 1.00 25.83 596 LEU A N 1
ATOM 4502 C CA . LEU A 1 596 ? -23.162 6.367 -16.844 1.00 25.83 596 LEU A CA 1
ATOM 4503 C C . LEU A 1 596 ? -21.912 5.912 -16.057 1.00 25.83 596 LEU A C 1
ATOM 4505 O O . LEU A 1 596 ? -21.821 4.731 -15.727 1.00 25.83 596 LEU A O 1
ATOM 4509 N N . GLN A 1 597 ? -20.965 6.798 -15.723 1.00 28.14 597 GLN A N 1
ATOM 4510 C CA . GLN A 1 597 ? -19.701 6.420 -15.063 1.00 28.14 597 GLN A CA 1
ATOM 4511 C C . GLN A 1 597 ? -19.876 5.721 -13.704 1.00 28.14 597 GLN A C 1
ATOM 4513 O O . GLN A 1 597 ? -19.060 4.870 -13.350 1.00 28.14 597 GLN A O 1
ATOM 4518 N N . ALA A 1 598 ? -20.948 6.014 -12.958 1.00 30.31 598 ALA A N 1
ATOM 4519 C CA . ALA A 1 598 ? -21.213 5.342 -11.682 1.00 30.31 598 ALA A CA 1
ATOM 4520 C C . ALA A 1 598 ? -21.454 3.824 -11.846 1.00 30.31 598 ALA A C 1
ATOM 4522 O O . ALA A 1 598 ? -21.117 3.043 -10.956 1.00 30.31 598 ALA A O 1
ATOM 4523 N N . PHE A 1 599 ? -21.984 3.388 -12.996 1.00 29.59 599 PHE A N 1
ATOM 4524 C CA . PHE A 1 599 ? -22.284 1.977 -13.256 1.00 29.59 599 PHE A CA 1
ATOM 4525 C C . PHE A 1 599 ? -21.049 1.140 -13.624 1.00 29.59 599 PHE A C 1
ATOM 4527 O O . PHE A 1 599 ? -21.029 -0.056 -13.333 1.00 29.59 599 PHE A O 1
ATOM 4534 N N . GLU A 1 600 ? -20.001 1.728 -14.212 1.00 31.31 600 GLU A N 1
ATOM 4535 C CA . GLU A 1 600 ? -18.773 0.981 -14.532 1.00 31.31 600 GLU A CA 1
ATOM 4536 C C . GLU A 1 600 ? -17.921 0.669 -13.293 1.00 31.31 600 GLU A C 1
ATOM 4538 O O . GLU A 1 600 ? -17.316 -0.398 -13.237 1.00 31.31 600 GLU A O 1
ATOM 4543 N N . LEU A 1 601 ? -17.927 1.523 -12.261 1.00 34.69 601 LEU A N 1
ATOM 4544 C CA . LEU A 1 601 ? -17.298 1.198 -10.970 1.00 34.69 601 LEU A CA 1
ATOM 4545 C C . LEU A 1 601 ? -18.153 0.268 -10.097 1.00 34.69 601 LEU A C 1
ATOM 4547 O O . LEU A 1 601 ? -17.599 -0.578 -9.395 1.00 34.69 601 LEU A O 1
ATOM 4551 N N . ALA A 1 602 ? -19.485 0.345 -10.190 1.00 33.22 602 ALA A N 1
ATOM 4552 C CA . ALA A 1 602 ? -20.365 -0.635 -9.549 1.00 33.22 602 ALA A CA 1
ATOM 4553 C C . ALA A 1 602 ? -20.166 -2.056 -10.120 1.00 33.22 602 ALA A C 1
ATOM 4555 O O . ALA A 1 602 ? -20.256 -3.031 -9.380 1.00 33.22 602 ALA A O 1
ATOM 4556 N N . ARG A 1 603 ? -19.815 -2.195 -11.411 1.00 33.06 603 ARG A N 1
ATOM 4557 C CA . ARG A 1 603 ? -19.415 -3.494 -11.993 1.00 33.06 603 ARG A CA 1
ATOM 4558 C C . ARG A 1 603 ? -18.125 -4.066 -11.392 1.00 33.06 603 ARG A C 1
ATOM 4560 O O . ARG A 1 603 ? -18.032 -5.279 -11.282 1.00 33.06 603 ARG A O 1
ATOM 4567 N N . ARG A 1 604 ? -17.178 -3.216 -10.976 1.00 37.41 604 ARG A N 1
ATOM 4568 C CA . ARG A 1 604 ? -15.887 -3.624 -10.379 1.00 37.41 604 ARG A CA 1
ATOM 4569 C C . ARG A 1 604 ? -15.970 -3.986 -8.893 1.00 37.41 604 ARG A C 1
ATOM 4571 O O . ARG A 1 604 ? -14.981 -4.414 -8.308 1.00 37.41 604 ARG A O 1
ATOM 4578 N N . SER A 1 605 ? -17.116 -3.769 -8.247 1.00 37.50 605 SER A N 1
ATOM 4579 C CA . SER A 1 605 ? -17.290 -4.014 -6.812 1.00 37.50 605 SER A CA 1
ATOM 4580 C C . SER A 1 605 ? -18.610 -4.729 -6.525 1.00 37.50 605 SER A C 1
ATOM 4582 O O . SER A 1 605 ? -19.575 -4.127 -6.064 1.00 37.50 605 SER A O 1
ATOM 4584 N N . GLU A 1 606 ? -18.627 -6.058 -6.704 1.00 42.78 606 GLU A N 1
ATOM 4585 C CA . GLU A 1 606 ? -19.780 -6.917 -6.355 1.00 42.78 606 GLU A CA 1
ATOM 4586 C C . GLU A 1 606 ? -20.233 -6.782 -4.876 1.00 42.78 606 GLU A C 1
ATOM 4588 O O . GLU A 1 606 ? -21.305 -7.249 -4.505 1.00 42.78 606 GLU A O 1
ATOM 4593 N N . GLN A 1 607 ? -19.431 -6.141 -4.019 1.00 48.12 607 GLN A N 1
ATOM 4594 C CA . GLN A 1 607 ? -19.644 -6.019 -2.574 1.00 48.12 607 GLN A CA 1
ATOM 4595 C C . GLN A 1 607 ? -20.391 -4.756 -2.115 1.00 48.12 607 GLN A C 1
ATOM 4597 O O . GLN A 1 607 ? -20.739 -4.696 -0.933 1.00 48.12 607 GLN A O 1
ATOM 4602 N N . ILE A 1 608 ? -20.617 -3.757 -2.984 1.00 44.28 608 ILE A N 1
ATOM 4603 C CA . ILE A 1 608 ? -21.191 -2.456 -2.590 1.00 44.28 608 ILE A CA 1
ATOM 4604 C C . ILE A 1 608 ? -22.639 -2.298 -3.068 1.00 44.28 608 ILE A C 1
ATOM 4606 O O . ILE A 1 608 ? -22.932 -2.359 -4.259 1.00 44.28 608 ILE A O 1
ATOM 4610 N N . VAL A 1 609 ? -23.538 -1.974 -2.134 1.00 52.41 609 VAL A N 1
ATOM 4611 C CA . VAL A 1 609 ? -24.869 -1.416 -2.431 1.00 52.41 609 VAL A CA 1
ATOM 4612 C C . VAL A 1 609 ? -24.975 -0.053 -1.757 1.00 52.41 609 VAL A C 1
ATOM 4614 O O . VAL A 1 609 ? -24.767 0.053 -0.553 1.00 52.41 609 VAL A O 1
ATOM 4617 N N . ALA A 1 610 ? -25.277 0.999 -2.513 1.00 44.22 610 ALA A N 1
ATOM 4618 C CA . ALA A 1 610 ? -25.276 2.365 -1.998 1.00 44.22 610 ALA A CA 1
ATOM 4619 C C . ALA A 1 610 ? -26.695 2.927 -1.856 1.00 44.22 610 ALA A C 1
ATOM 4621 O O . ALA A 1 610 ? -27.530 2.764 -2.747 1.00 44.22 610 ALA A O 1
ATOM 4622 N N . PHE A 1 611 ? -26.938 3.643 -0.758 1.00 44.34 611 PHE A N 1
ATOM 4623 C CA . PHE A 1 611 ? -28.201 4.327 -0.489 1.00 44.34 611 PHE A CA 1
ATOM 4624 C C . PHE A 1 611 ? -27.964 5.836 -0.397 1.00 44.34 611 PHE A C 1
ATOM 4626 O O . PHE A 1 611 ? -27.073 6.305 0.319 1.00 44.34 611 PHE A O 1
ATOM 4633 N N . ARG A 1 612 ? -28.772 6.610 -1.127 1.00 36.25 612 ARG A N 1
ATOM 4634 C CA . ARG A 1 612 ? -28.805 8.069 -1.018 1.00 36.25 612 ARG A CA 1
ATOM 4635 C C . ARG A 1 612 ? -29.963 8.440 -0.107 1.00 36.25 612 ARG A C 1
ATOM 4637 O O . ARG A 1 612 ? -31.094 8.051 -0.384 1.00 36.25 612 ARG A O 1
ATOM 4644 N N . ALA A 1 613 ? -29.695 9.212 0.942 1.00 32.31 613 ALA A N 1
ATOM 4645 C CA . ALA A 1 613 ? -30.766 9.823 1.718 1.00 32.31 613 ALA A CA 1
ATOM 4646 C C . ALA A 1 613 ? -31.621 10.690 0.779 1.00 32.31 613 ALA A C 1
ATOM 4648 O O . ALA A 1 613 ? -31.093 11.585 0.108 1.00 32.31 613 ALA A O 1
ATOM 4649 N N . ALA A 1 614 ? -32.921 10.398 0.701 1.00 31.91 614 ALA A N 1
ATOM 4650 C CA . ALA A 1 614 ? -33.858 11.234 -0.032 1.00 31.91 614 ALA A CA 1
ATOM 4651 C C . ALA A 1 614 ? -33.847 12.630 0.600 1.00 31.91 614 ALA A C 1
ATOM 4653 O O . ALA A 1 614 ? -33.985 12.782 1.813 1.00 31.91 614 ALA A O 1
ATOM 4654 N N . ARG A 1 615 ? -33.610 13.653 -0.222 1.00 32.69 615 ARG A N 1
ATOM 4655 C CA . ARG A 1 615 ? -33.601 15.040 0.233 1.00 32.69 615 ARG A CA 1
ATOM 4656 C C . ARG A 1 615 ? -35.015 15.577 0.087 1.00 32.69 615 ARG A C 1
ATOM 4658 O O . ARG A 1 615 ? -35.348 16.093 -0.975 1.00 32.69 615 ARG A O 1
ATOM 4665 N N . ASP A 1 616 ? -35.820 15.450 1.137 1.00 33.09 616 ASP A N 1
ATOM 4666 C CA . ASP A 1 616 ? -37.135 16.089 1.174 1.00 33.09 616 ASP A CA 1
ATOM 4667 C C . ASP A 1 616 ? -36.964 17.596 0.934 1.00 33.09 616 ASP A C 1
ATOM 4669 O O . ASP A 1 616 ? -36.180 18.279 1.604 1.00 33.09 616 ASP A O 1
ATOM 4673 N N . HIS A 1 617 ? -37.633 18.101 -0.102 1.00 40.53 617 HIS A N 1
ATOM 4674 C CA . HIS A 1 617 ? -37.454 19.470 -0.568 1.00 40.53 617 HIS A CA 1
ATOM 4675 C C . HIS A 1 617 ? -38.086 20.464 0.415 1.00 40.53 617 HIS A C 1
ATOM 4677 O O . HIS A 1 617 ? -39.305 20.539 0.554 1.00 40.53 617 HIS A O 1
ATOM 4683 N N . LEU A 1 618 ? -37.245 21.269 1.068 1.00 29.25 618 LEU A N 1
ATOM 4684 C CA . LEU A 1 618 ? -37.687 22.453 1.804 1.00 29.25 618 LEU A CA 1
ATOM 4685 C C . LEU A 1 618 ? -38.117 23.549 0.812 1.00 29.25 618 LEU A C 1
ATOM 4687 O O . LEU A 1 618 ? -37.367 23.815 -0.130 1.00 29.25 618 LEU A O 1
ATOM 4691 N N . PRO A 1 619 ? -39.272 24.211 1.014 1.00 30.52 619 PRO A N 1
ATOM 4692 C CA . PRO A 1 619 ? -39.665 25.356 0.203 1.00 30.52 619 PRO A CA 1
ATOM 4693 C C . PRO A 1 619 ? -38.790 26.576 0.518 1.00 30.52 619 PRO A C 1
ATOM 4695 O O . PRO A 1 619 ? -38.441 26.828 1.674 1.00 30.52 619 PRO A O 1
ATOM 4698 N N . GLU A 1 620 ? -38.469 27.356 -0.512 1.00 30.11 620 GLU A N 1
ATOM 4699 C CA . GLU A 1 620 ? -37.744 28.618 -0.368 1.00 30.11 620 GLU A CA 1
ATOM 4700 C C . GLU A 1 620 ? -38.547 29.619 0.477 1.00 30.11 620 GLU A C 1
ATOM 4702 O O . GLU A 1 620 ? -39.745 29.823 0.265 1.00 30.11 620 GLU A O 1
ATOM 4707 N N . ARG A 1 621 ? -37.874 30.294 1.416 1.00 25.20 621 ARG A N 1
ATOM 4708 C CA . ARG A 1 621 ? -38.346 31.577 1.944 1.00 25.20 621 ARG A CA 1
ATOM 4709 C C . ARG A 1 621 ? -37.584 32.692 1.249 1.00 25.20 621 ARG A C 1
ATOM 4711 O O . ARG A 1 621 ? -36.370 32.787 1.402 1.00 25.20 621 ARG A O 1
ATOM 4718 N N . HIS A 1 622 ? -38.323 33.542 0.546 1.00 27.14 622 HIS A N 1
ATOM 4719 C CA . HIS A 1 622 ? -37.843 34.856 0.147 1.00 27.14 622 HIS A CA 1
ATOM 4720 C C . HIS A 1 622 ? -37.555 35.743 1.372 1.00 27.14 622 HIS A C 1
ATOM 4722 O O . HIS A 1 622 ? -38.191 35.605 2.418 1.00 27.14 622 HIS A O 1
ATOM 4728 N N . ASP A 1 623 ? -36.579 36.626 1.165 1.00 28.27 623 ASP A N 1
ATOM 4729 C CA . ASP A 1 623 ? -36.132 37.815 1.905 1.00 28.27 623 ASP A CA 1
ATOM 4730 C C . ASP A 1 623 ? -36.975 38.330 3.090 1.00 28.27 623 ASP A C 1
ATOM 4732 O O . ASP A 1 623 ? -38.180 38.510 2.955 1.00 28.27 623 ASP A O 1
ATOM 4736 N N . VAL A 1 624 ? -36.299 38.722 4.186 1.00 25.61 624 VAL A N 1
ATOM 4737 C CA . VAL A 1 624 ? -36.272 40.102 4.744 1.00 25.61 624 VAL A CA 1
ATOM 4738 C C . VAL A 1 624 ? -35.077 40.231 5.719 1.00 25.61 624 VAL A C 1
ATOM 4740 O O . VAL A 1 624 ? -34.992 39.446 6.659 1.00 25.61 624 VAL A O 1
ATOM 4743 N N . CYS A 1 625 ? -34.262 41.284 5.524 1.00 29.91 625 CYS A N 1
ATOM 4744 C CA . CYS A 1 625 ? -33.188 41.828 6.391 1.00 29.91 625 CYS A CA 1
ATOM 4745 C C . CYS A 1 625 ? -31.951 40.959 6.690 1.00 29.91 625 CYS A C 1
ATOM 4747 O O . CYS A 1 625 ? -32.003 40.117 7.611 1.00 29.91 625 CYS A O 1
#

Radius of gyration: 30.24 Å; chains: 1; bounding box: 105×77×96 Å

pLDDT: mean 70.43, std 27.84, range [21.22, 98.62]

Foldseek 3Di:
DDDDDDDDDDDDDDDDDDDDDDDDDDDPDDDPPQPAPDPDADDDDPDQFDADDPPAQWFQAAAFQEHGWIKGDQDQFKIWIAHQVLRATFWIFGHDHKGADDCLGRNDQFDGHIGDPTGTQDGAASHNFKWWADLVRDDTDRWQKHWWFWFCPLHHIWTWIWTDDPDPDIKIKIWTWHWDCDPNWTKIKIKIKIFFDRTKMKGFNHKGDFQWDDQPPAQFWIWGDDPQFIKIKGKEQDPGNQKDKDKDQDWDWRWTFAADVRDHLRTDTDTDIRHDIMITIMGIGHGDPGMGIMMMIITTGRDDVRSNVRNVVVHDDDPDPPPRDDDPSPDPPDPVVPPQDADPDAADDADDDPDLDDDQDQDPPDDPPDGDGDQDDDPPDPQCFLEWDAAPVGWIWTAHQQFWIWIFPCVVHHRSVTGIDTADGNAAGWNYWDADPRWIWTDHLQATWIFDDPNNSRHGRITTGLDRLFFHSSGPQFDWHDFDADPVGWTWIATDASPPPVLTAQHRWIKTFHSDPVVLVVVVVVVVVVVVVVVPDDDDDDDDDDDDDDDDDDDDDDDDDDDDDDDPDDPDDDPCPDPPPDDDDDDDDDDDDDDCSNVVSCVSPSGIDIDHDDDDDDDDDDDDD

Sequence (625 aa):
MPDLCSLRCLLFEGNRHGLAGLMFFVAVTGLDTAVVAQFQAARPSNVTPVHDAPDIPFRRAPMGPSSRSIVVSLTTNLHLAFDAHLLRTHTVWEGVPLNLYGPPFNNTATRFICDITGSPLWASLPRQPWETGRPDGGRFEVAESRFLGVSTRNGPTSFLYELLPASDAPAQVQEMPRCERVQSRDAVIRRVRISPHREPVRWSPFHGPGESVLLPDLQNAIAIRRARDFLLVTARGLPSRALAARRDDADHVVLLQSERGGKGPYSAVVTNLVSGPQVQITLTLPPSAVEQVVEVATAVCADRDEALALAKELAAAPDSFGEGGASVLTSRWPSANGSARASPHRPPPLAYPSNVRDGVVRVSGADESFVIEHLPVPKDIKLLVGGMDFLPNGDLAICTYAGEVWIVEGATGAPGQARWRRFARGLNEPGGLRVVQGNIYVTQKCELTRLVDTDANGEADFFECISDGWGYTGNYHSYATGPALDGAGNFHVMITGHRPIYDVPFMGWCVRVSPFPGSARASRAAADASSAASHERGPLHAPTAADAPKRTGEVAGLMHAGRVRSPADSTAQYMTEGFCSGLRVPNGFGEFVVTLQAFELARRSEQIVAFRAARDHLPERHDVC